Protein AF-A0A812NV44-F1 (afdb_monomer)

Solvent-accessible surface area (backbone atoms only — not comparable to full-atom values): 33704 Å² total; per-residue (Å²): 89,64,47,81,35,68,58,99,86,42,74,38,65,92,69,32,36,86,74,37,53,98,73,67,86,52,101,75,62,64,46,74,50,60,49,39,24,35,38,37,44,34,82,75,37,52,56,84,94,43,35,68,61,50,41,53,51,42,53,51,26,54,76,71,72,43,89,61,87,78,71,76,34,49,63,45,60,54,57,73,53,51,73,52,59,54,72,58,56,58,68,46,37,48,73,42,59,60,36,44,64,66,37,36,86,76,36,95,43,46,49,66,35,22,62,91,69,52,43,64,46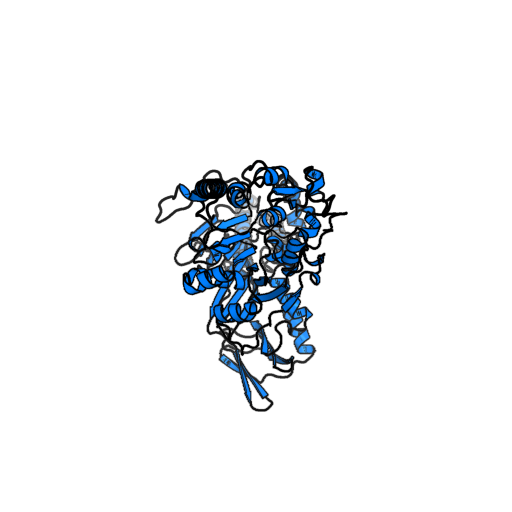,30,70,74,49,65,77,45,30,32,40,39,31,43,40,67,46,50,51,45,30,51,76,76,34,50,56,32,34,52,11,52,50,38,29,26,23,59,46,26,36,40,38,31,29,52,28,43,94,59,26,72,61,56,52,36,50,75,72,71,49,56,99,83,60,83,61,81,68,72,48,72,45,50,46,80,76,48,57,68,77,33,19,44,61,57,54,58,72,57,29,81,77,33,68,54,37,62,74,66,77,25,65,72,72,55,51,37,74,56,95,71,22,65,38,83,46,85,43,55,60,95,54,41,68,70,47,62,49,74,83,43,50,35,35,34,38,77,41,64,65,10,37,41,37,34,28,32,51,76,69,62,47,54,35,63,27,31,53,46,28,59,45,17,76,56,36,21,47,53,33,10,50,23,36,31,64,10,38,38,76,72,43,64,19,76,51,52,60,24,54,53,54,71,88,57,93,65,78,62,57,69,60,52,51,50,53,52,52,51,46,52,46,47,62,44,62,49,45,50,54,55,28,52,76,67,75,42,58,80,49,52,78,52,51,48,60,52,50,49,51,52,49,53,50,50,54,51,50,47,51,50,64,73,61,34,62,56,72,49,74,42,76,51,72,46,72,45,71,43,63,89,81,20,39,28,18,30,38,31,45,38,21,38,35,17,42,51,44,58,90,81,34,33,52,33,60,74,69,47,48,78,44,78,54,43,48,39,49,82,74,62,84,58,69,69,66,44,75,48,81,70,92,35,34,30,32,22,53,36,64,41,44,51,77,42,81,40,36,32,40,39,39,29,42,51,76,44,92,49,34,72,53,70,49,77,62,86,95,44,43,32,39,30,32,46,51,80,32,40,31,54,36,36,42,38,25,38,84,87,60,50,50,26,31,46,63,66,41,44,55,73,36,73,46,70,49,38,81,52,47,76,64,55,57,52,52,54,52,45,57,57,56,77,70,45,83,42,64,36,84,92,64,65,67,71,77,67,54,74,80,50,60,76,65,52,53,54,59,55,63,66,42,49,40,66,51,76,87,74,59,81,32,34,46,76,57,6,53,58,43,42,55,54,46,47,23,61,72,51,77,61,47,65,71,45,42,72,33,72,50,70,45,57,81,53,61,77,84,58,80,75,30,70,134

pLDDT: mean 86.19, std 12.26, range [40.81, 98.62]

Structure (mmCIF, N/CA/C/O backbone):
data_AF-A0A812NV44-F1
#
_entry.id   AF-A0A812NV44-F1
#
loop_
_atom_site.group_PDB
_atom_site.id
_atom_site.type_symbol
_atom_site.label_atom_id
_atom_site.label_alt_id
_atom_site.label_comp_id
_atom_site.label_asym_id
_atom_site.label_entity_id
_atom_site.label_seq_id
_atom_site.pdbx_PDB_ins_code
_atom_site.Cartn_x
_atom_site.Cartn_y
_atom_site.Cartn_z
_atom_site.occupancy
_atom_site.B_iso_or_equiv
_atom_site.auth_seq_id
_atom_site.auth_comp_id
_atom_site.auth_asym_id
_atom_site.auth_atom_id
_atom_site.pdbx_PDB_model_num
ATOM 1 N N . MET A 1 1 ? -16.635 12.220 -17.434 1.00 66.94 1 MET A N 1
ATOM 2 C CA . MET A 1 1 ? -16.079 10.860 -17.615 1.00 66.94 1 MET A CA 1
ATOM 3 C C . MET A 1 1 ? -17.254 9.888 -17.562 1.00 66.94 1 MET A C 1
ATOM 5 O O . MET A 1 1 ? -18.293 10.271 -17.047 1.00 66.94 1 MET A O 1
ATOM 9 N N . SER A 1 2 ? -17.156 8.684 -18.116 1.00 81.88 2 SER A N 1
ATOM 10 C CA . SER A 1 2 ? -18.214 7.674 -17.980 1.00 81.88 2 SER A CA 1
ATOM 11 C C . SER A 1 2 ? -17.594 6.342 -17.599 1.00 81.88 2 SER A C 1
ATOM 13 O O . SER A 1 2 ? -16.538 5.995 -18.130 1.00 81.88 2 SER A O 1
ATOM 15 N N . VAL A 1 3 ? -18.262 5.600 -16.727 1.00 87.19 3 VAL A N 1
ATOM 16 C CA . VAL A 1 3 ? -17.926 4.215 -16.395 1.00 87.19 3 VAL A CA 1
ATOM 17 C C . VAL A 1 3 ? -19.051 3.352 -16.938 1.00 87.19 3 VAL A C 1
ATOM 19 O O . VAL A 1 3 ? -20.220 3.658 -16.725 1.00 87.19 3 VAL A O 1
ATOM 22 N N . LEU A 1 4 ? -18.713 2.322 -17.702 1.00 91.69 4 LEU A N 1
ATOM 23 C CA . LEU A 1 4 ? -19.685 1.382 -18.244 1.00 91.69 4 LEU A CA 1
ATOM 24 C C . LEU A 1 4 ? -19.248 -0.008 -17.816 1.00 91.69 4 LEU A C 1
ATOM 26 O O . LEU A 1 4 ? -18.116 -0.402 -18.102 1.00 91.69 4 LEU A O 1
ATOM 30 N N . THR A 1 5 ? -20.149 -0.715 -17.155 1.00 93.00 5 THR A N 1
ATOM 31 C CA . THR A 1 5 ? -19.907 -2.051 -16.619 1.00 93.00 5 THR A CA 1
ATOM 32 C C . THR A 1 5 ? -20.783 -3.029 -17.382 1.00 93.00 5 THR A C 1
ATOM 34 O O . THR A 1 5 ? -21.955 -2.748 -17.644 1.00 93.00 5 THR A O 1
ATOM 37 N N . PHE A 1 6 ? -20.194 -4.148 -17.790 1.00 93.12 6 PHE A N 1
ATOM 38 C CA . PHE A 1 6 ? -20.868 -5.178 -18.568 1.00 93.12 6 PHE A CA 1
ATOM 39 C C . PHE A 1 6 ? -20.623 -6.544 -17.935 1.00 93.12 6 PHE A C 1
ATOM 41 O O . PHE A 1 6 ? -19.503 -6.821 -17.513 1.00 93.12 6 PHE A O 1
ATOM 48 N N . GLU A 1 7 ? -21.642 -7.392 -17.948 1.00 93.94 7 GLU A N 1
ATOM 49 C CA . GLU A 1 7 ? -21.589 -8.794 -17.538 1.00 93.94 7 GLU A CA 1
ATOM 50 C C . GLU A 1 7 ? -22.250 -9.636 -18.632 1.00 93.94 7 GLU A C 1
ATOM 52 O O . GLU A 1 7 ? -23.328 -9.296 -19.123 1.00 93.94 7 GLU A O 1
ATOM 57 N N . ASP A 1 8 ? -21.548 -10.667 -19.110 1.00 90.81 8 ASP A N 1
ATOM 58 C CA . ASP A 1 8 ? -21.989 -11.526 -20.220 1.00 90.81 8 ASP A CA 1
ATOM 59 C C . ASP A 1 8 ? -22.464 -10.757 -21.470 1.00 90.81 8 ASP A C 1
ATOM 61 O O . ASP A 1 8 ? -23.379 -11.155 -22.191 1.00 90.81 8 ASP A O 1
ATOM 65 N N . GLY A 1 9 ? -21.823 -9.613 -21.736 1.00 89.69 9 GLY A N 1
ATOM 66 C CA . GLY A 1 9 ? -22.142 -8.722 -22.855 1.00 89.69 9 GLY A CA 1
ATOM 67 C C . GLY A 1 9 ? -23.329 -7.781 -22.617 1.00 89.69 9 GLY A C 1
ATOM 68 O O . GLY A 1 9 ? -23.549 -6.882 -23.431 1.00 89.69 9 GLY A O 1
ATOM 69 N N . ASN A 1 10 ? -24.049 -7.921 -21.504 1.00 92.75 10 ASN A N 1
ATOM 70 C CA . ASN A 1 10 ? -25.139 -7.033 -21.112 1.00 92.75 10 ASN A CA 1
ATOM 71 C C . ASN A 1 10 ? -24.610 -5.886 -20.256 1.00 92.75 10 ASN A C 1
ATOM 73 O O . ASN A 1 10 ? -23.762 -6.080 -19.390 1.00 92.75 10 ASN A O 1
ATOM 77 N N . LYS A 1 11 ? -25.102 -4.669 -20.496 1.00 93.81 11 LYS A N 1
ATOM 78 C CA . LYS A 1 11 ? -24.743 -3.505 -19.683 1.00 93.81 11 LYS A CA 1
ATOM 79 C C . LYS A 1 11 ? -25.473 -3.582 -18.340 1.00 93.81 11 LYS A C 1
ATOM 81 O O . LYS A 1 11 ? -26.696 -3.675 -18.328 1.00 93.81 11 LYS A O 1
ATOM 86 N N . LEU A 1 12 ? -24.728 -3.472 -17.245 1.00 93.50 12 LEU A N 1
ATOM 87 C CA . LEU A 1 12 ? -25.273 -3.347 -15.895 1.00 93.50 12 LEU A CA 1
ATOM 88 C C . LEU A 1 12 ? -25.512 -1.865 -15.609 1.00 93.50 12 LEU A C 1
ATOM 90 O O . LEU A 1 12 ? -24.553 -1.108 -15.424 1.00 93.50 12 LEU A O 1
ATOM 94 N N . ASP A 1 13 ? -26.768 -1.421 -15.659 1.00 89.69 13 ASP A N 1
ATOM 95 C CA . ASP A 1 13 ? -27.108 -0.001 -15.534 1.00 89.69 13 ASP A CA 1
ATOM 96 C C . ASP A 1 13 ? -26.810 0.534 -14.129 1.00 89.69 13 ASP A C 1
ATOM 98 O O . ASP A 1 13 ? -26.302 1.646 -14.008 1.00 89.69 13 ASP A O 1
ATOM 102 N N . GLU A 1 14 ? -27.013 -0.271 -13.085 1.00 87.50 14 GLU A N 1
ATOM 103 C CA . GLU A 1 14 ? -26.709 0.079 -11.694 1.00 87.50 14 GLU A CA 1
ATOM 104 C C . GLU A 1 14 ? -25.209 0.248 -11.410 1.00 87.50 14 GLU A C 1
ATOM 106 O O . GLU A 1 14 ? -24.826 1.029 -10.540 1.00 87.50 14 GLU A O 1
ATOM 111 N N . LEU A 1 15 ? -24.349 -0.429 -12.179 1.00 86.31 15 LEU A N 1
ATOM 112 C CA . LEU A 1 15 ? -22.890 -0.298 -12.096 1.00 86.31 15 LEU A CA 1
ATOM 113 C C . LEU A 1 15 ? -22.316 0.626 -13.181 1.00 86.31 15 LEU A C 1
ATOM 115 O O . LEU A 1 15 ? -21.097 0.783 -13.284 1.00 86.31 15 LEU A O 1
ATOM 119 N N . SER A 1 16 ? -23.171 1.223 -14.015 1.00 88.00 16 SER A N 1
ATOM 120 C CA . SER A 1 16 ? -22.776 2.111 -15.105 1.00 88.00 16 SER A CA 1
ATOM 121 C C . SER A 1 16 ? -23.171 3.553 -14.810 1.00 88.00 16 SER A C 1
ATOM 123 O O . SER A 1 16 ? -24.292 3.860 -14.431 1.00 88.00 16 SER A O 1
ATOM 125 N N . ASN A 1 17 ? -22.271 4.490 -15.091 1.00 84.06 17 ASN A N 1
ATOM 126 C CA . ASN A 1 17 ? -22.524 5.914 -14.943 1.00 84.06 17 ASN A CA 1
ATOM 127 C C . ASN A 1 17 ? -22.091 6.677 -16.205 1.00 84.06 17 ASN A C 1
ATOM 129 O O . ASN A 1 17 ? -20.908 6.728 -16.547 1.00 84.06 17 ASN A O 1
ATOM 133 N N . GLN A 1 18 ? -23.051 7.296 -16.904 1.00 76.50 18 GLN A N 1
ATOM 134 C CA . GLN A 1 18 ? -22.790 8.077 -18.125 1.00 76.50 18 GLN A CA 1
ATOM 135 C C . GLN A 1 18 ? -22.208 9.474 -17.854 1.00 76.50 18 GLN A C 1
ATOM 137 O O . GLN A 1 18 ? -21.671 10.103 -18.765 1.00 76.50 18 GLN A O 1
ATOM 142 N N . GLY A 1 19 ? -22.273 9.942 -16.609 1.00 66.56 19 GLY A N 1
ATOM 143 C CA . GLY A 1 19 ? -21.832 11.260 -16.174 1.00 66.56 19 GLY A CA 1
ATOM 144 C C . GLY A 1 19 ? -21.078 11.169 -14.857 1.00 66.56 19 GLY A C 1
ATOM 145 O O . GLY A 1 19 ? -21.464 11.785 -13.871 1.00 66.56 19 GLY A O 1
ATOM 146 N N . PHE A 1 20 ? -19.987 10.406 -14.833 1.00 56.09 20 PHE A N 1
ATOM 147 C CA . PHE A 1 20 ? -19.060 10.449 -13.715 1.00 56.09 20 PHE A CA 1
ATOM 148 C C . PHE A 1 20 ? -18.235 11.735 -13.821 1.00 56.09 20 PHE A C 1
ATOM 150 O O . PHE A 1 20 ? -17.355 11.880 -14.684 1.00 56.09 20 PHE A O 1
ATOM 157 N N . SER A 1 21 ? -18.533 12.703 -12.960 1.00 53.75 21 SER A N 1
ATOM 158 C CA . SER A 1 21 ? -17.513 13.662 -12.567 1.00 53.75 21 SER A CA 1
ATOM 159 C C . SER A 1 21 ? -16.644 12.947 -11.542 1.00 53.75 21 SER A C 1
ATOM 161 O O . SER A 1 21 ? -17.148 12.525 -10.508 1.00 53.75 21 SER A O 1
ATOM 163 N N . VAL A 1 22 ? -15.337 12.826 -11.799 1.00 50.03 22 VAL A N 1
ATOM 164 C CA . VAL A 1 22 ? -14.370 12.384 -10.767 1.00 50.03 22 VAL A CA 1
ATOM 165 C C . VAL A 1 22 ? -14.430 13.319 -9.542 1.00 50.03 22 VAL A C 1
ATOM 167 O O . VAL A 1 22 ? -14.004 12.970 -8.449 1.00 50.03 22 VAL A O 1
ATOM 170 N N . VAL A 1 23 ? -15.032 14.496 -9.743 1.00 49.69 23 VAL A N 1
ATOM 171 C CA . VAL A 1 23 ? -15.266 15.572 -8.794 1.00 49.69 23 VAL A CA 1
ATOM 172 C C . VAL A 1 23 ? -16.787 15.783 -8.669 1.00 49.69 23 VAL A C 1
ATOM 174 O O . VAL A 1 23 ? -17.345 16.700 -9.277 1.00 49.69 23 VAL A O 1
ATOM 177 N N . SER A 1 24 ? -17.515 14.889 -7.996 1.00 41.69 24 SER A N 1
ATOM 178 C CA . SER A 1 24 ? -18.939 15.127 -7.704 1.00 41.69 24 SER A CA 1
ATOM 179 C C . SER A 1 24 ? -19.066 16.215 -6.637 1.00 41.69 24 SER A C 1
ATOM 181 O O . SER A 1 24 ? -18.488 16.109 -5.558 1.00 41.69 24 SER A O 1
ATOM 183 N N . PHE A 1 25 ? -19.811 17.277 -6.955 1.00 40.81 25 PHE A N 1
ATOM 184 C CA . PHE A 1 25 ? -20.070 18.438 -6.100 1.00 40.81 25 PHE A CA 1
ATOM 185 C C . PHE A 1 25 ? -20.907 18.054 -4.867 1.00 40.81 25 PHE A C 1
ATOM 187 O O . PHE A 1 25 ? -22.094 18.356 -4.794 1.00 40.81 25 PHE A O 1
ATOM 194 N N . TYR A 1 26 ? -20.305 17.394 -3.881 1.00 42.91 26 TYR A N 1
ATOM 195 C CA . TYR A 1 26 ? -20.856 17.406 -2.529 1.00 42.91 26 TYR A CA 1
ATOM 196 C C . TYR A 1 26 ? -20.649 18.797 -1.930 1.00 42.91 26 TYR A C 1
ATOM 198 O O . TYR A 1 26 ? -19.662 19.468 -2.240 1.00 42.91 26 TYR A O 1
ATOM 206 N N . ALA A 1 27 ? -21.577 19.225 -1.072 1.00 42.72 27 ALA A N 1
ATOM 207 C CA . ALA A 1 27 ? -21.713 20.595 -0.567 1.00 42.72 27 ALA A CA 1
ATOM 208 C C . ALA A 1 27 ? -20.457 21.192 0.112 1.00 42.72 27 ALA A C 1
ATOM 210 O O . ALA A 1 27 ? -20.430 22.391 0.375 1.00 42.72 27 ALA A O 1
ATOM 211 N N . ASN A 1 28 ? -19.408 20.389 0.339 1.00 50.69 28 ASN A N 1
ATOM 212 C CA . ASN A 1 28 ? -18.141 20.813 0.936 1.00 50.69 28 ASN A CA 1
ATOM 213 C C . ASN A 1 28 ? -16.922 20.779 -0.006 1.00 50.69 28 ASN A C 1
ATOM 215 O O . ASN A 1 28 ? -15.869 21.233 0.405 1.00 50.69 28 ASN A O 1
ATOM 219 N N . GLY A 1 29 ? -17.014 20.275 -1.244 1.00 54.12 29 GLY A N 1
ATOM 220 C CA . GLY A 1 29 ? -16.017 20.517 -2.307 1.00 54.12 29 GLY A CA 1
ATOM 221 C C . GLY A 1 29 ? -14.539 20.152 -2.056 1.00 54.12 29 GLY A C 1
ATOM 222 O O . GLY A 1 29 ? -13.689 20.637 -2.803 1.00 54.12 29 GLY A O 1
ATOM 223 N N . PHE A 1 30 ? -14.202 19.338 -1.050 1.00 64.50 30 PHE A N 1
ATOM 224 C CA . PHE A 1 30 ? -12.811 19.031 -0.697 1.00 64.50 30 PHE A CA 1
ATOM 225 C C . PHE A 1 30 ? -12.440 17.564 -0.949 1.00 64.50 30 PHE A C 1
ATOM 227 O O . PHE A 1 30 ? -13.168 16.655 -0.552 1.00 64.50 30 PHE A O 1
ATOM 234 N N . TYR A 1 31 ? -11.267 17.339 -1.547 1.00 73.00 31 TYR A N 1
ATOM 235 C CA . TYR A 1 31 ? -10.696 16.012 -1.796 1.00 73.00 31 TYR A CA 1
ATOM 236 C C . TYR A 1 31 ? -9.383 15.876 -1.041 1.00 73.00 31 TYR A C 1
ATOM 238 O O . TYR A 1 31 ? -8.624 16.837 -0.932 1.00 73.00 31 TYR A O 1
ATOM 246 N N . THR A 1 32 ? -9.092 14.686 -0.530 1.00 79.88 32 THR A N 1
ATOM 247 C CA . THR A 1 32 ? -7.810 14.436 0.125 1.00 79.88 32 THR A CA 1
ATOM 248 C C . THR A 1 32 ? -7.409 12.974 0.016 1.00 79.88 32 THR A C 1
ATOM 250 O O . THR A 1 32 ? -8.241 12.074 0.128 1.00 79.88 32 THR A O 1
ATOM 253 N N . GLU A 1 33 ? -6.119 12.759 -0.193 1.00 85.81 33 GLU A N 1
ATOM 254 C CA . GLU A 1 33 ? -5.405 11.489 -0.052 1.00 85.81 33 GLU A CA 1
ATOM 255 C C . GLU A 1 33 ? -4.520 11.488 1.204 1.00 85.81 33 GLU A C 1
ATOM 257 O O . GLU A 1 33 ? -3.748 10.556 1.422 1.00 85.81 33 GLU A O 1
ATOM 262 N N . ALA A 1 34 ? -4.559 12.566 1.993 1.00 84.25 34 ALA A N 1
ATOM 263 C CA . ALA A 1 34 ? -3.725 12.739 3.173 1.00 84.25 34 ALA A CA 1
ATOM 264 C C . ALA A 1 34 ? -4.399 12.260 4.461 1.00 84.25 34 ALA A C 1
ATOM 266 O O . ALA A 1 34 ? -3.694 11.860 5.380 1.00 84.25 34 ALA A O 1
ATOM 267 N N . TYR A 1 35 ? -5.733 12.281 4.519 1.00 85.25 35 TYR A N 1
ATOM 268 C CA . TYR A 1 35 ? -6.505 11.644 5.588 1.00 85.25 35 TYR A CA 1
ATOM 269 C C . TYR A 1 35 ? -6.788 10.178 5.241 1.00 85.25 35 TYR A C 1
ATOM 271 O O . TYR A 1 35 ? -7.038 9.883 4.068 1.00 85.25 35 TYR A O 1
ATOM 279 N N . PRO A 1 36 ? -6.771 9.254 6.217 1.00 89.50 36 PRO A N 1
ATOM 280 C CA . PRO A 1 36 ? -6.949 7.848 5.917 1.00 89.50 36 PRO A CA 1
ATOM 281 C C . PRO A 1 36 ? -8.420 7.594 5.578 1.00 89.50 36 PRO A C 1
ATOM 283 O O . PRO A 1 36 ? -9.315 8.222 6.143 1.00 89.50 36 PRO A O 1
ATOM 286 N N . SER A 1 37 ? -8.682 6.699 4.630 1.00 91.69 37 SER A N 1
ATOM 287 C CA . SER A 1 37 ? -9.988 6.059 4.535 1.00 91.69 37 SER A CA 1
ATOM 288 C C . SER A 1 37 ? -10.071 4.980 5.606 1.00 91.69 37 SER A C 1
ATOM 290 O O . SER A 1 37 ? -9.253 4.059 5.621 1.00 91.69 37 SER A O 1
ATOM 292 N N . THR A 1 38 ? -11.040 5.114 6.502 1.00 94.56 38 THR A N 1
ATOM 293 C CA . THR A 1 38 ? -11.170 4.281 7.689 1.00 94.56 38 THR A CA 1
ATOM 294 C C . THR A 1 38 ? -12.434 3.450 7.641 1.00 94.56 38 THR A C 1
ATOM 296 O O . THR A 1 38 ? -13.516 3.981 7.397 1.00 94.56 38 THR A O 1
ATOM 299 N N . ILE A 1 39 ? -12.311 2.160 7.939 1.00 96.88 39 ILE A N 1
ATOM 300 C CA . ILE A 1 39 ? -13.460 1.271 8.108 1.00 96.88 39 ILE A CA 1
ATOM 301 C C . ILE A 1 39 ? -13.387 0.639 9.494 1.00 96.88 39 ILE A C 1
ATOM 303 O O . ILE A 1 39 ? -12.384 0.022 9.852 1.00 96.88 39 ILE A O 1
ATOM 307 N N . VAL A 1 40 ? -14.458 0.791 10.268 1.00 97.81 40 VAL A N 1
ATOM 308 C CA . VAL A 1 40 ? -14.662 0.046 11.511 1.00 97.81 40 VAL A CA 1
ATOM 309 C C . VAL A 1 40 ? -15.529 -1.156 11.175 1.00 97.81 40 VAL A C 1
ATOM 311 O O . VAL A 1 40 ? -16.696 -1.004 10.813 1.00 97.81 40 VAL A O 1
ATOM 314 N N . PHE A 1 41 ? -14.960 -2.351 11.268 1.00 98.12 41 PHE A N 1
ATOM 315 C CA . PHE A 1 41 ? -15.746 -3.572 11.186 1.00 98.12 41 PHE A CA 1
ATOM 316 C C . PHE A 1 41 ? -16.178 -3.956 12.598 1.00 98.12 41 PHE A C 1
ATOM 318 O O . PHE A 1 41 ? -15.348 -3.993 13.501 1.00 98.12 41 PHE A O 1
ATOM 325 N N . HIS A 1 42 ? -17.472 -4.193 12.799 1.00 97.75 42 HIS A N 1
ATOM 326 C CA . HIS A 1 42 ? -17.996 -4.513 14.125 1.00 97.75 42 HIS A CA 1
ATOM 327 C C . HIS A 1 42 ? -19.183 -5.466 14.037 1.00 97.75 42 HIS A C 1
ATOM 329 O O . HIS A 1 42 ? -20.079 -5.260 13.217 1.00 97.75 42 HIS A O 1
ATOM 335 N N . ARG A 1 43 ? -19.248 -6.496 14.888 1.00 96.50 43 ARG A N 1
ATOM 336 C CA . ARG A 1 43 ? -20.352 -7.484 14.863 1.00 96.50 43 ARG A CA 1
ATOM 337 C C . ARG A 1 43 ? -21.752 -6.890 15.018 1.00 96.50 43 ARG A C 1
ATOM 339 O O . ARG A 1 43 ? -22.708 -7.463 14.509 1.00 96.50 43 ARG A O 1
ATOM 346 N N . ASN A 1 44 ? -21.863 -5.769 15.729 1.00 95.75 44 ASN A N 1
ATOM 347 C CA . ASN A 1 44 ? -23.136 -5.111 16.016 1.00 95.75 44 ASN A CA 1
ATOM 348 C C . ASN A 1 44 ? -23.473 -4.009 15.001 1.00 95.75 44 ASN A C 1
ATOM 350 O O . ASN A 1 44 ? -24.500 -3.346 15.140 1.00 95.75 44 ASN A O 1
ATOM 354 N N . ALA A 1 45 ? -22.607 -3.761 14.013 1.00 95.81 45 ALA A N 1
ATOM 355 C CA . ALA A 1 45 ? -22.871 -2.745 13.006 1.00 95.81 45 ALA A CA 1
ATOM 356 C C . ALA A 1 45 ? -24.068 -3.165 12.134 1.00 95.81 45 ALA A C 1
ATOM 358 O O . ALA A 1 45 ? -24.081 -4.283 11.616 1.00 95.81 45 ALA A O 1
ATOM 359 N N . PRO A 1 46 ? -25.072 -2.296 11.932 1.00 95.31 46 PRO A N 1
ATOM 360 C CA . PRO A 1 46 ? -26.167 -2.603 11.025 1.00 95.31 46 PRO A CA 1
ATOM 361 C C . PRO A 1 46 ? -25.702 -2.549 9.556 1.00 95.31 46 PRO A C 1
ATOM 363 O O . PRO A 1 46 ? -24.814 -1.754 9.219 1.00 95.31 46 PRO A O 1
ATOM 366 N N . PRO A 1 47 ? -26.335 -3.326 8.655 1.00 93.81 47 PRO A N 1
ATOM 367 C CA . PRO A 1 47 ? -26.168 -3.169 7.211 1.00 93.81 47 PRO A CA 1
ATOM 368 C C . PRO A 1 47 ? -26.418 -1.725 6.755 1.00 93.81 47 PRO A C 1
ATOM 370 O O . PRO A 1 47 ? -27.241 -1.012 7.338 1.00 93.81 47 PRO A O 1
ATOM 373 N N . ARG A 1 48 ? -25.710 -1.289 5.702 1.00 90.38 48 ARG A N 1
ATOM 374 C CA . ARG A 1 48 ? -25.737 0.101 5.195 1.00 90.38 48 ARG A CA 1
ATOM 375 C C . ARG A 1 48 ? -27.152 0.632 4.950 1.00 90.38 48 ARG A C 1
ATOM 377 O O . ARG A 1 48 ? -27.450 1.761 5.323 1.00 90.38 48 ARG A O 1
ATOM 384 N N . ASP A 1 49 ? -28.014 -0.186 4.363 1.00 90.50 49 ASP A N 1
ATOM 385 C CA . ASP A 1 49 ? -29.402 0.123 4.011 1.00 90.50 49 ASP A CA 1
ATOM 386 C C . ASP A 1 49 ? -30.355 0.192 5.217 1.00 90.50 49 ASP A C 1
ATOM 388 O O . ASP A 1 49 ? -31.435 0.773 5.119 1.00 90.50 49 ASP A O 1
ATOM 392 N N . LEU A 1 50 ? -29.953 -0.348 6.371 1.00 93.00 50 LEU A N 1
ATOM 393 C CA . LEU A 1 50 ? -30.762 -0.387 7.592 1.00 93.00 50 LEU A CA 1
ATOM 394 C C . LEU A 1 50 ? -30.305 0.608 8.668 1.00 93.00 50 LEU A C 1
ATOM 396 O O . LEU A 1 50 ? -30.969 0.722 9.699 1.00 93.00 50 LEU A O 1
ATOM 400 N N . ARG A 1 51 ? -29.219 1.362 8.443 1.00 91.81 51 ARG A N 1
ATOM 401 C CA . ARG A 1 51 ? -28.623 2.277 9.438 1.00 91.81 51 ARG A CA 1
ATOM 402 C C . ARG A 1 51 ? -29.617 3.266 10.034 1.00 91.81 51 ARG A C 1
ATOM 404 O O . ARG A 1 51 ? -29.697 3.378 11.252 1.00 91.81 51 ARG A O 1
ATOM 411 N N . SER A 1 52 ? -30.389 3.970 9.206 1.00 89.38 52 SER A N 1
ATOM 412 C CA . SER A 1 52 ? -31.331 4.988 9.694 1.00 89.38 52 SER A CA 1
ATOM 413 C C . SER A 1 52 ? -32.426 4.386 10.579 1.00 89.38 52 SER A C 1
ATOM 415 O O . SER A 1 52 ? -32.761 4.959 11.613 1.00 89.38 52 SER A O 1
ATOM 417 N N . ASN A 1 53 ? -32.946 3.213 10.202 1.00 92.50 53 ASN A N 1
ATOM 418 C CA . ASN A 1 53 ? -33.957 2.501 10.986 1.00 92.50 53 ASN A CA 1
ATOM 419 C C . ASN A 1 53 ? -33.370 1.981 12.300 1.00 92.50 53 ASN A C 1
ATOM 421 O O . ASN A 1 53 ? -33.988 2.135 13.348 1.00 92.50 53 ASN A O 1
ATOM 425 N N . TRP A 1 54 ? -32.160 1.422 12.246 1.00 94.19 54 TRP A N 1
ATOM 426 C CA . TRP A 1 54 ? -31.457 0.925 13.421 1.00 94.19 54 TRP A CA 1
ATOM 427 C C . TRP A 1 54 ? -31.191 2.041 14.439 1.00 94.19 54 TRP A C 1
ATOM 429 O O . TRP A 1 54 ? -31.448 1.855 15.623 1.00 94.19 54 TRP A O 1
ATOM 439 N N . VAL A 1 55 ? -30.752 3.226 13.995 1.00 91.81 55 VAL A N 1
ATOM 440 C CA . VAL A 1 55 ? -30.521 4.375 14.892 1.00 91.81 55 VAL A CA 1
ATOM 441 C C . VAL A 1 55 ? -31.816 4.823 15.574 1.00 91.81 55 VAL A C 1
ATOM 443 O O . VAL A 1 55 ? -31.808 5.097 16.773 1.00 91.81 55 VAL A O 1
ATOM 446 N N . LEU A 1 56 ? -32.937 4.852 14.844 1.00 91.88 56 LEU A N 1
ATOM 447 C CA . LEU A 1 56 ? -34.245 5.183 15.414 1.00 91.88 56 LEU A CA 1
ATOM 448 C C . LEU A 1 56 ? -34.704 4.140 16.448 1.00 91.88 56 LEU A C 1
ATOM 450 O O . LEU A 1 56 ? -35.244 4.499 17.496 1.00 91.88 56 LEU A O 1
ATOM 454 N N . GLU A 1 57 ? -34.469 2.858 16.167 1.00 93.81 57 GLU A N 1
ATOM 455 C CA . GLU A 1 57 ? -34.755 1.764 17.096 1.00 93.81 57 GLU A CA 1
ATOM 456 C C . GLU A 1 57 ? -33.928 1.900 18.380 1.00 93.81 57 GLU A C 1
ATOM 458 O O . GLU A 1 57 ? -34.494 1.843 19.470 1.00 93.81 57 GLU A O 1
ATOM 463 N N . GLN A 1 58 ? -32.620 2.166 18.274 1.00 92.62 58 GLN A N 1
ATOM 464 C CA . GLN A 1 58 ? -31.770 2.367 19.452 1.00 92.62 58 GLN A CA 1
ATOM 465 C C . GLN A 1 58 ? -32.212 3.573 20.283 1.00 92.62 58 GLN A C 1
ATOM 467 O O . GLN A 1 58 ? -32.308 3.458 21.501 1.00 92.62 58 GLN A O 1
ATOM 472 N N . ALA A 1 59 ? -32.548 4.699 19.647 1.00 89.62 59 ALA A N 1
ATOM 473 C CA . ALA A 1 59 ? -33.068 5.869 20.356 1.00 89.62 59 ALA A CA 1
ATOM 474 C C . ALA A 1 59 ? -34.366 5.546 21.119 1.00 89.62 59 ALA A C 1
ATOM 476 O O . ALA A 1 59 ? -34.529 5.948 22.269 1.00 89.62 59 ALA A O 1
ATOM 477 N N . THR A 1 60 ? -35.259 4.755 20.514 1.00 92.44 60 THR A N 1
ATOM 478 C CA . THR A 1 60 ? -36.501 4.306 21.165 1.00 92.44 60 THR A CA 1
ATOM 479 C C . THR A 1 60 ? -36.202 3.423 22.381 1.00 92.44 60 THR A C 1
ATOM 481 O O . THR A 1 60 ? -36.801 3.600 23.439 1.00 92.44 60 THR A O 1
ATOM 484 N N . LEU A 1 61 ? -35.251 2.489 22.263 1.00 92.62 61 LEU A N 1
ATOM 485 C CA . LEU A 1 61 ? -34.833 1.639 23.382 1.00 92.62 61 LEU A CA 1
ATOM 486 C C . LEU A 1 61 ? -34.214 2.458 24.527 1.00 92.62 61 LEU A C 1
ATOM 488 O O . LEU A 1 61 ? -34.542 2.198 25.686 1.00 92.62 61 LEU A O 1
ATOM 492 N N . GLU A 1 62 ? -33.379 3.457 24.217 1.00 89.06 62 GLU A N 1
ATOM 493 C CA . GLU A 1 62 ? -32.806 4.386 25.206 1.00 89.06 62 GLU A CA 1
ATOM 494 C C . GLU A 1 62 ? -33.907 5.156 25.956 1.00 89.06 62 GLU A C 1
ATOM 496 O O . GLU A 1 62 ? -33.889 5.206 27.188 1.00 89.06 62 GLU A O 1
ATOM 501 N N . GLU A 1 63 ? -34.895 5.709 25.241 1.00 89.50 63 GLU A N 1
ATOM 502 C CA . GLU A 1 63 ? -36.035 6.429 25.833 1.00 89.50 63 GLU A CA 1
ATOM 503 C C . GLU A 1 63 ? -36.900 5.533 26.734 1.00 89.50 63 GLU A C 1
ATOM 505 O O . GLU A 1 63 ? -37.395 5.973 27.774 1.00 89.50 63 GLU A O 1
ATOM 510 N N . GLU A 1 64 ? -37.053 4.260 26.367 1.00 93.44 64 GLU A N 1
ATOM 511 C CA . GLU A 1 64 ? -37.787 3.258 27.143 1.00 93.44 64 GLU A CA 1
ATOM 512 C C . GLU A 1 64 ? -36.976 2.670 28.316 1.00 93.44 64 GLU A C 1
ATOM 514 O O . GLU A 1 64 ? -37.503 1.853 29.077 1.00 93.44 64 GLU A O 1
ATOM 519 N N . GLY A 1 65 ? -35.703 3.055 28.480 1.00 90.88 65 GLY A N 1
ATOM 520 C CA . GLY A 1 65 ? -34.801 2.506 29.499 1.00 90.88 65 GLY A CA 1
ATOM 521 C C . GLY A 1 65 ? -34.450 1.030 29.277 1.00 90.88 65 GLY A C 1
ATOM 522 O O . GLY A 1 65 ? -34.117 0.318 30.230 1.00 90.88 65 GLY A O 1
ATOM 523 N N . LYS A 1 66 ? -34.568 0.548 28.037 1.00 93.44 66 LYS A N 1
ATOM 524 C CA . LYS A 1 66 ? -34.217 -0.815 27.632 1.00 93.44 66 LYS A CA 1
ATOM 525 C C . LYS A 1 66 ? -32.738 -0.894 27.238 1.00 93.44 66 LYS A C 1
ATOM 527 O O . LYS A 1 66 ? -32.160 0.103 26.812 1.00 93.44 66 LYS A O 1
ATOM 532 N N . PRO A 1 67 ? -32.111 -2.076 27.367 1.00 89.94 67 PRO A N 1
ATOM 533 C CA . PRO A 1 67 ? -30.738 -2.266 26.919 1.00 89.94 67 PRO A CA 1
ATOM 534 C C . PRO A 1 67 ? -30.630 -2.043 25.407 1.00 89.94 67 PRO A C 1
ATOM 536 O O . PRO A 1 67 ? -31.416 -2.599 24.637 1.00 89.94 67 PRO A O 1
ATOM 539 N N . THR A 1 68 ? -29.649 -1.240 25.006 1.00 90.56 68 THR A N 1
ATOM 540 C CA . THR A 1 68 ? -29.311 -0.971 23.608 1.00 90.56 68 THR A CA 1
ATOM 541 C C . THR A 1 68 ? -28.166 -1.849 23.136 1.00 90.56 68 THR A C 1
ATOM 543 O O . THR A 1 68 ? -27.443 -2.463 23.925 1.00 90.56 68 THR A O 1
ATOM 546 N N . VAL A 1 69 ? -28.024 -1.941 21.819 1.00 89.69 69 VAL A N 1
ATOM 547 C CA . VAL A 1 69 ? -26.910 -2.634 21.188 1.00 89.69 69 VAL A CA 1
ATOM 548 C C . VAL A 1 69 ? -25.671 -1.747 21.281 1.00 89.69 69 VAL A C 1
ATOM 550 O O . VAL A 1 69 ? -25.657 -0.624 20.781 1.00 89.69 69 VAL A O 1
ATOM 553 N N . GLU A 1 70 ? -24.621 -2.264 21.912 1.00 87.12 70 GLU A N 1
ATOM 554 C CA . GLU A 1 70 ? -23.390 -1.511 22.130 1.00 87.12 70 GLU A CA 1
ATOM 555 C C . GLU A 1 70 ? -22.577 -1.371 20.831 1.00 87.12 70 GLU A C 1
ATOM 557 O O . GLU A 1 70 ? -22.249 -2.361 20.161 1.00 87.12 70 GLU A O 1
ATOM 562 N N . LEU A 1 71 ? -22.245 -0.122 20.496 1.00 92.25 71 LEU A N 1
ATOM 563 C CA . LEU A 1 71 ? -21.258 0.269 19.493 1.00 92.25 71 LEU A CA 1
ATOM 564 C C . LEU A 1 71 ? -20.241 1.224 20.133 1.00 92.25 71 LEU A C 1
ATOM 566 O O . LEU A 1 71 ? -20.628 2.036 20.981 1.00 92.25 71 LEU A O 1
ATOM 570 N N . PRO A 1 72 ? -18.963 1.187 19.711 1.00 93.75 72 PRO A N 1
ATOM 571 C CA . PRO A 1 72 ? -17.980 2.160 20.166 1.00 93.75 72 PRO A CA 1
ATOM 572 C C . PRO A 1 72 ? -18.418 3.588 19.812 1.00 93.75 72 PRO A C 1
ATOM 574 O O . PRO A 1 72 ? -19.005 3.838 18.759 1.00 93.75 72 PRO A O 1
ATOM 577 N N . ASP A 1 73 ? -18.110 4.554 20.676 1.00 93.12 73 ASP A N 1
ATOM 578 C CA . ASP A 1 73 ? -18.389 5.963 20.394 1.00 93.12 73 ASP A CA 1
ATOM 579 C C . ASP A 1 73 ? -17.351 6.536 19.413 1.00 93.12 73 ASP A C 1
ATOM 581 O O . ASP A 1 73 ? -16.275 7.000 19.790 1.00 93.12 73 ASP A O 1
ATOM 585 N N . LEU A 1 74 ? -17.682 6.499 18.121 1.00 93.00 74 LEU A N 1
ATOM 586 C CA . LEU A 1 74 ? -16.779 6.861 17.020 1.00 93.00 74 LEU A CA 1
ATOM 587 C C . LEU A 1 74 ? -16.684 8.371 16.751 1.00 93.00 74 LEU A C 1
ATOM 589 O O . LEU A 1 74 ? -15.972 8.787 15.834 1.00 93.00 74 LEU A O 1
ATOM 593 N N . ARG A 1 75 ? -17.389 9.215 17.521 1.00 89.69 75 ARG A N 1
ATOM 594 C CA . ARG A 1 75 ? -17.507 10.659 17.238 1.00 89.69 75 ARG A CA 1
ATOM 595 C C . ARG A 1 75 ? -16.154 11.361 17.163 1.00 89.69 75 ARG A C 1
ATOM 597 O O . ARG A 1 75 ? -15.925 12.148 16.244 1.00 89.69 75 ARG A O 1
ATOM 604 N N . ILE A 1 76 ? -15.255 11.074 18.106 1.00 89.06 76 ILE A N 1
ATOM 605 C CA . ILE A 1 76 ? -13.930 11.709 18.151 1.00 89.06 76 ILE A CA 1
ATOM 606 C C . ILE A 1 76 ? -13.035 11.162 17.040 1.00 89.06 76 ILE A C 1
ATOM 608 O O . ILE A 1 76 ? -12.447 11.951 16.305 1.00 89.06 76 ILE A O 1
ATOM 612 N N . LEU A 1 77 ? -13.007 9.839 16.844 1.00 91.44 77 LEU A N 1
ATOM 613 C CA . LEU A 1 77 ? -12.253 9.205 15.759 1.00 91.44 77 LEU A CA 1
ATOM 614 C C . LEU A 1 77 ? -12.605 9.807 14.391 1.00 91.44 77 LEU A C 1
ATOM 616 O O . LEU A 1 77 ? -11.719 10.207 13.634 1.00 91.44 77 LEU A O 1
ATOM 620 N N . PHE A 1 78 ? -13.897 9.888 14.070 1.00 87.81 78 PHE A N 1
ATOM 621 C CA . PHE A 1 78 ? -14.344 10.416 12.783 1.00 87.81 78 PHE A CA 1
ATOM 622 C C . PHE A 1 78 ? -14.090 11.912 12.656 1.00 87.81 78 PHE A C 1
ATOM 624 O O . PHE A 1 78 ? -13.662 12.356 11.592 1.00 87.81 78 PHE A O 1
ATOM 631 N N . ASN A 1 79 ? -14.238 12.688 13.733 1.00 82.94 79 ASN A N 1
ATOM 632 C CA . ASN A 1 79 ? -13.822 14.088 13.724 1.00 82.94 79 ASN A CA 1
ATOM 633 C C . ASN A 1 79 ? -12.333 14.235 13.371 1.00 82.94 79 ASN A C 1
ATOM 635 O O . ASN A 1 79 ? -11.984 15.059 12.525 1.00 82.94 79 ASN A O 1
ATOM 639 N N . GLU A 1 80 ? -11.459 13.400 13.938 1.00 83.19 80 GLU A N 1
ATOM 640 C CA . GLU A 1 80 ? -10.026 13.446 13.636 1.00 83.19 80 GLU A CA 1
ATOM 641 C C . GLU A 1 80 ? -9.700 13.128 12.168 1.00 83.19 80 GLU A C 1
ATOM 643 O O . GLU A 1 80 ? -8.670 13.564 11.646 1.00 83.19 80 GLU A O 1
ATOM 648 N N . GLN A 1 81 ? -10.573 12.410 11.468 1.00 80.00 81 GLN A N 1
ATOM 649 C CA . GLN A 1 81 ? -10.377 12.019 10.069 1.00 80.00 81 GLN A CA 1
ATOM 650 C C . GLN A 1 81 ? -10.972 13.008 9.065 1.00 80.00 81 GLN A C 1
ATOM 652 O O . GLN A 1 81 ? -10.746 12.885 7.861 1.00 80.00 81 GLN A O 1
ATOM 657 N N . THR A 1 82 ? -11.722 13.993 9.547 1.00 72.94 82 THR A N 1
ATOM 658 C CA . THR A 1 82 ? -12.436 14.932 8.688 1.00 72.94 82 THR A CA 1
ATOM 659 C C . THR A 1 82 ? -11.634 16.178 8.361 1.00 72.94 82 THR A C 1
ATOM 661 O O . THR A 1 82 ? -10.701 16.583 9.062 1.00 72.94 82 THR A O 1
ATOM 664 N N . LEU A 1 83 ? -12.011 16.798 7.244 1.00 67.88 83 LEU A N 1
ATOM 665 C CA . LEU A 1 83 ? -11.423 18.053 6.816 1.00 67.88 83 LEU A CA 1
ATOM 666 C C . LEU A 1 83 ? -11.918 19.226 7.670 1.00 67.88 83 LEU A C 1
ATOM 668 O O . LEU A 1 83 ? -13.031 19.158 8.186 1.00 67.88 83 LEU A O 1
ATOM 672 N N . PRO A 1 84 ? -11.139 20.322 7.778 1.00 54.34 84 PRO A N 1
ATOM 673 C CA . PRO A 1 84 ? -11.462 21.477 8.620 1.00 54.34 84 PRO A CA 1
ATOM 674 C C . PRO A 1 84 ? -12.710 22.268 8.165 1.00 54.34 84 PRO A C 1
ATOM 676 O O . PRO A 1 84 ? -12.602 23.382 7.659 1.00 54.34 84 PRO A O 1
ATOM 679 N N . ASN A 1 85 ? -13.907 21.714 8.353 1.00 60.91 85 ASN A N 1
ATOM 680 C CA . ASN A 1 85 ? -15.192 22.418 8.335 1.00 60.91 85 ASN A CA 1
ATOM 681 C C . ASN A 1 85 ? -16.188 21.692 9.263 1.00 60.91 85 ASN A C 1
ATOM 683 O O . ASN A 1 85 ? -17.158 21.071 8.831 1.00 60.91 85 ASN A O 1
ATOM 687 N N . ASN A 1 86 ? -15.915 21.745 10.569 1.00 55.16 86 ASN A N 1
ATOM 688 C CA . ASN A 1 86 ? -16.554 20.874 11.566 1.00 55.16 86 ASN A CA 1
ATOM 689 C C . ASN A 1 86 ? -17.993 21.286 11.939 1.00 55.16 86 ASN A C 1
ATOM 691 O O . ASN A 1 86 ? -18.633 20.589 12.727 1.00 55.16 86 ASN A O 1
ATOM 695 N N . GLN A 1 87 ? -18.527 22.389 11.388 1.00 59.94 87 GLN A N 1
ATOM 696 C CA . GLN A 1 87 ? -19.892 22.842 11.698 1.00 59.94 87 GLN A CA 1
ATOM 697 C C . GLN A 1 87 ? -20.945 21.775 11.369 1.00 59.94 87 GLN A C 1
ATOM 699 O O . GLN A 1 87 ? -21.908 21.616 12.118 1.00 59.94 87 GLN A O 1
ATOM 704 N N . GLN A 1 88 ? -20.747 21.011 10.290 1.00 63.41 88 GLN A N 1
ATOM 705 C CA . GLN A 1 88 ? -21.677 19.946 9.916 1.00 63.41 88 GLN A CA 1
ATOM 706 C C . GLN A 1 88 ? -21.597 18.764 10.889 1.00 63.41 88 GLN A C 1
ATOM 708 O O . GLN A 1 88 ? -22.621 18.340 11.416 1.00 63.41 88 GLN A O 1
ATOM 713 N N . LEU A 1 89 ? -20.398 18.294 11.237 1.00 69.75 89 LEU A N 1
ATOM 714 C CA . LEU A 1 89 ? -20.223 17.130 12.117 1.00 69.75 89 LEU A CA 1
ATOM 715 C C . LEU A 1 89 ? -20.804 17.338 13.509 1.00 69.75 89 LEU A C 1
ATOM 717 O O . LEU A 1 89 ? -21.532 16.484 14.005 1.00 69.75 89 LEU A O 1
ATOM 721 N N . GLN A 1 90 ? -20.564 18.505 14.112 1.00 71.19 90 GLN A N 1
ATOM 722 C CA . GLN A 1 90 ? -21.177 18.837 15.397 1.00 71.19 90 GLN A CA 1
ATOM 723 C C . GLN A 1 90 ? -22.700 18.757 15.342 1.00 71.19 90 GLN A C 1
ATOM 725 O O . GLN A 1 90 ? -23.306 18.357 16.326 1.00 71.19 90 GLN A O 1
ATOM 730 N N . SER A 1 91 ? -23.323 19.148 14.224 1.00 72.12 91 SER A N 1
ATOM 731 C CA . SER A 1 91 ? -24.778 19.071 14.062 1.00 72.12 91 SER A CA 1
ATOM 732 C C . SER A 1 91 ? -25.290 17.636 13.912 1.00 72.12 91 SER A C 1
ATOM 734 O O . SER A 1 91 ? -26.362 17.337 14.429 1.00 72.12 91 SER A O 1
ATOM 736 N N . HIS A 1 92 ? -24.504 16.742 13.305 1.00 72.75 92 HIS A N 1
ATOM 737 C CA . HIS A 1 92 ? -24.862 15.332 13.124 1.00 72.75 92 HIS A CA 1
ATOM 738 C C . HIS A 1 92 ? -24.593 14.465 14.371 1.00 72.75 92 HIS A C 1
ATOM 740 O O . HIS A 1 92 ? -25.216 13.423 14.540 1.00 72.75 92 HIS A O 1
ATOM 746 N N . PHE A 1 93 ? -23.709 14.897 15.276 1.00 74.31 93 PHE A N 1
ATOM 747 C CA . PHE A 1 93 ? -23.270 14.119 16.445 1.00 74.31 93 PHE A CA 1
ATOM 748 C C . PHE A 1 93 ? -23.899 14.541 17.794 1.00 74.31 93 PHE A C 1
ATOM 750 O O . PHE A 1 93 ? -23.427 14.103 18.848 1.00 74.31 93 PHE A O 1
ATOM 757 N N . ARG A 1 94 ? -24.917 15.420 17.793 1.00 66.00 94 ARG A N 1
ATOM 758 C CA . ARG A 1 94 ? -25.358 16.173 18.993 1.00 66.00 94 ARG A CA 1
ATOM 759 C C . ARG A 1 94 ? -25.858 15.334 20.170 1.00 66.00 94 ARG A C 1
ATOM 761 O O . ARG A 1 94 ? -25.628 15.754 21.304 1.00 66.00 94 ARG A O 1
ATOM 768 N N . ASP A 1 95 ? -26.508 14.199 19.919 1.00 71.25 95 ASP A N 1
ATOM 769 C CA . ASP A 1 95 ? -27.369 13.579 20.938 1.00 71.25 95 ASP A CA 1
ATOM 770 C C . ASP A 1 95 ? -26.900 12.195 21.419 1.00 71.25 95 ASP A C 1
ATOM 772 O O . ASP A 1 95 ? -26.766 12.010 22.625 1.00 71.25 95 ASP A O 1
ATOM 776 N N . SER A 1 96 ? -26.577 11.257 20.521 1.00 79.88 96 SER A N 1
ATOM 777 C CA . SER A 1 96 ? -26.143 9.889 20.875 1.00 79.88 96 SER A CA 1
ATOM 778 C C . SER A 1 96 ? -24.906 9.459 20.076 1.00 79.88 96 SER A C 1
ATOM 780 O O . SER A 1 96 ? -24.661 9.966 18.976 1.00 79.88 96 SER A O 1
ATOM 782 N N . SER A 1 97 ? -24.125 8.514 20.611 1.00 82.75 97 SER A N 1
ATOM 783 C CA . SER A 1 97 ? -23.045 7.839 19.872 1.00 82.75 97 SER A CA 1
ATOM 784 C C . SER A 1 97 ? -23.588 7.121 18.633 1.00 82.75 97 SER A C 1
ATOM 786 O O . SER A 1 97 ? -22.942 7.136 17.587 1.00 82.75 97 SER A O 1
ATOM 788 N N . ASN A 1 98 ? -24.817 6.599 18.695 1.00 85.38 98 ASN A N 1
ATOM 789 C CA . ASN A 1 98 ? -25.478 5.898 17.592 1.00 85.38 98 ASN A CA 1
ATOM 790 C C . ASN A 1 98 ? -25.758 6.809 16.386 1.00 85.38 98 ASN A C 1
ATOM 792 O O . ASN A 1 98 ? -25.711 6.359 15.239 1.00 85.38 98 ASN A O 1
ATOM 796 N N . ASN A 1 99 ? -25.931 8.118 16.609 1.00 83.19 99 ASN A N 1
ATOM 797 C CA . ASN A 1 99 ? -26.121 9.086 15.523 1.00 83.19 99 ASN A CA 1
ATOM 798 C C . ASN A 1 99 ? -24.892 9.196 14.609 1.00 83.19 99 ASN A C 1
ATOM 800 O O . ASN A 1 99 ? -25.018 9.676 13.480 1.00 83.19 99 ASN A O 1
ATOM 804 N N . THR A 1 100 ? -23.720 8.702 15.032 1.00 84.06 100 THR A N 1
ATOM 805 C CA . THR A 1 100 ? -22.544 8.612 14.152 1.00 84.06 100 THR A CA 1
ATOM 806 C C . THR A 1 100 ? -22.828 7.851 12.867 1.00 84.06 100 THR A C 1
ATOM 808 O O . THR A 1 100 ? -22.330 8.253 11.819 1.00 84.06 100 THR A O 1
ATOM 811 N N . LEU A 1 101 ? -23.685 6.827 12.912 1.00 88.44 101 LEU A N 1
ATOM 812 C CA . LEU A 1 101 ? -24.045 6.048 11.731 1.00 88.44 101 LEU A CA 1
ATOM 813 C C . LEU A 1 101 ? -24.851 6.859 10.714 1.00 88.44 101 LEU A C 1
ATOM 815 O O . LEU A 1 101 ? -24.658 6.677 9.518 1.00 88.44 101 LEU A O 1
ATOM 819 N N . THR A 1 102 ? -25.702 7.786 11.167 1.00 82.94 102 THR A N 1
ATOM 820 C CA . THR A 1 102 ? -26.406 8.716 10.261 1.00 82.94 102 THR A CA 1
ATOM 821 C C . THR A 1 102 ? -25.474 9.772 9.674 1.00 82.94 102 THR A C 1
ATOM 823 O O . THR A 1 102 ? -25.706 10.270 8.578 1.00 82.94 102 THR A O 1
ATOM 826 N N . ALA A 1 103 ? -24.388 10.103 10.377 1.00 80.56 103 ALA A N 1
ATOM 827 C CA . ALA A 1 103 ? -23.392 11.044 9.883 1.00 80.56 103 ALA A CA 1
ATOM 828 C C . ALA A 1 103 ? -22.496 10.444 8.786 1.00 80.56 103 ALA A C 1
ATOM 830 O O . ALA A 1 103 ? -21.860 11.206 8.058 1.00 80.56 103 ALA A O 1
ATOM 831 N N . LEU A 1 104 ? -22.439 9.109 8.652 1.00 84.50 104 LEU A N 1
ATOM 832 C CA . LEU A 1 104 ? -21.606 8.428 7.652 1.00 84.50 104 LEU A CA 1
ATOM 833 C C . LEU A 1 104 ? -21.944 8.848 6.217 1.00 84.50 104 LEU A C 1
ATOM 835 O O . LEU A 1 104 ? -21.039 8.947 5.395 1.00 84.50 104 LEU A O 1
ATOM 839 N N . ASP A 1 105 ? -23.197 9.212 5.936 1.00 77.94 105 ASP A N 1
ATOM 840 C CA . ASP A 1 105 ? -23.614 9.731 4.624 1.00 77.94 105 ASP A CA 1
ATOM 841 C C . ASP A 1 105 ? -22.888 11.035 4.235 1.00 77.94 105 ASP A C 1
ATOM 843 O O . ASP A 1 105 ? -22.779 11.377 3.056 1.00 77.94 105 ASP A O 1
ATOM 847 N N . PHE A 1 106 ? -22.356 11.760 5.224 1.00 75.12 106 PHE A N 1
ATOM 848 C CA . PHE A 1 106 ? -21.588 12.995 5.046 1.00 75.12 106 PHE A CA 1
ATOM 849 C C . PHE A 1 106 ? -20.071 12.780 5.187 1.00 75.12 106 PHE A C 1
ATOM 851 O O . PHE A 1 106 ? -19.287 13.685 4.888 1.00 75.12 106 PHE A O 1
ATOM 858 N N . LEU A 1 107 ? -19.641 11.593 5.626 1.00 79.50 107 LEU A N 1
ATOM 859 C CA . LEU A 1 107 ? -18.244 11.229 5.841 1.00 79.50 107 LEU A CA 1
ATOM 860 C C . LEU A 1 107 ? -17.721 10.418 4.653 1.00 79.50 107 LEU A C 1
ATOM 862 O O . LEU A 1 107 ? -17.820 9.200 4.602 1.00 79.50 107 LEU A O 1
ATOM 866 N N . THR A 1 108 ? -17.077 11.085 3.699 1.00 77.12 108 THR A N 1
ATOM 867 C CA . THR A 1 108 ? -16.613 10.441 2.453 1.00 77.12 108 THR A CA 1
ATOM 868 C C . THR A 1 108 ? -15.457 9.451 2.626 1.00 77.12 108 THR A C 1
ATOM 870 O O . THR A 1 108 ? -15.100 8.762 1.671 1.00 77.12 108 THR A O 1
ATOM 873 N N . ARG A 1 109 ? -14.834 9.401 3.810 1.00 85.00 109 ARG A N 1
ATOM 874 C CA . ARG A 1 109 ? -13.653 8.572 4.100 1.00 85.00 109 ARG A CA 1
ATOM 875 C C . ARG A 1 109 ? -13.805 7.707 5.349 1.00 85.00 109 ARG A C 1
ATOM 877 O O . ARG A 1 109 ? -12.825 7.095 5.749 1.00 85.00 109 ARG A O 1
ATOM 884 N N . SER A 1 110 ? -14.987 7.627 5.946 1.00 90.06 110 SER A N 1
ATOM 885 C CA . SER A 1 110 ? -15.212 6.814 7.141 1.00 90.06 110 SER A CA 1
ATOM 886 C C . SER A 1 110 ? -16.418 5.917 6.920 1.00 90.06 110 SER A C 1
ATOM 888 O O . SER A 1 110 ? -17.406 6.356 6.342 1.00 90.06 110 SER A O 1
ATOM 890 N N . ASP A 1 111 ? -16.345 4.670 7.373 1.00 93.25 111 ASP A N 1
ATOM 891 C CA . ASP A 1 111 ? -17.475 3.747 7.315 1.00 93.25 111 ASP A CA 1
ATOM 892 C C . ASP A 1 111 ? -17.502 2.799 8.521 1.00 93.25 111 ASP A C 1
ATOM 894 O O . ASP A 1 111 ? -16.479 2.569 9.171 1.00 93.25 111 ASP A O 1
ATOM 898 N N . VAL A 1 112 ? -18.681 2.246 8.810 1.00 95.75 112 VAL A N 1
ATOM 899 C CA . VAL A 1 112 ? -18.899 1.245 9.868 1.00 95.75 112 VAL A CA 1
ATOM 900 C C . VAL A 1 112 ? -19.699 0.082 9.302 1.00 95.75 112 VAL A C 1
ATOM 902 O O . VAL A 1 112 ? -20.868 0.253 8.967 1.00 95.75 112 VAL A O 1
ATOM 905 N N . ALA A 1 113 ? -19.105 -1.098 9.184 1.00 96.06 113 ALA A N 1
ATOM 906 C CA . ALA A 1 113 ? -19.720 -2.225 8.485 1.00 96.06 113 ALA A CA 1
ATOM 907 C C . ALA A 1 113 ? -19.782 -3.489 9.361 1.00 96.06 113 ALA A C 1
ATOM 909 O O . ALA A 1 113 ? -18.897 -3.698 10.196 1.00 96.06 113 ALA A O 1
ATOM 910 N N . PRO A 1 114 ? -20.797 -4.355 9.187 1.00 97.38 114 PRO A N 1
ATOM 911 C CA . PRO A 1 114 ? -20.806 -5.657 9.840 1.00 97.38 114 PRO A CA 1
ATOM 912 C C . PRO A 1 114 ? -19.684 -6.550 9.306 1.00 97.38 114 PRO A C 1
ATOM 914 O O . PRO A 1 114 ? -19.216 -6.397 8.176 1.00 97.38 114 PRO A O 1
ATOM 917 N N . LEU A 1 115 ? -19.292 -7.554 10.093 1.00 97.81 115 LEU A N 1
ATOM 918 C CA . LEU A 1 115 ? -18.274 -8.537 9.688 1.00 97.81 115 LEU A CA 1
ATOM 919 C C . LEU A 1 115 ? -18.661 -9.280 8.394 1.00 97.81 115 LEU A C 1
ATOM 921 O O . LEU A 1 115 ? -17.802 -9.639 7.592 1.00 97.81 115 LEU A O 1
ATOM 925 N N . THR A 1 116 ? -19.965 -9.459 8.155 1.00 96.62 116 THR A N 1
ATOM 926 C CA . THR A 1 116 ? -20.527 -10.082 6.946 1.00 96.62 116 THR A CA 1
ATOM 927 C C . THR A 1 116 ? -20.369 -9.244 5.682 1.00 96.62 116 THR A C 1
ATOM 929 O O . THR A 1 116 ? -20.574 -9.770 4.588 1.00 96.62 116 THR A O 1
ATOM 932 N N . ASP A 1 117 ? -19.987 -7.974 5.801 1.00 96.00 117 ASP A N 1
ATOM 933 C CA . ASP A 1 117 ? -19.768 -7.081 4.661 1.00 96.00 117 ASP A CA 1
ATOM 934 C C . ASP A 1 117 ? -18.278 -6.978 4.298 1.00 96.00 117 ASP A C 1
ATOM 936 O O . ASP A 1 117 ? -17.942 -6.441 3.244 1.00 96.00 117 ASP A O 1
ATOM 940 N N . MET A 1 118 ? -17.370 -7.529 5.119 1.00 97.44 118 MET A N 1
ATOM 941 C CA . MET A 1 118 ? -15.931 -7.538 4.829 1.00 97.44 118 MET A CA 1
ATOM 942 C C . MET A 1 118 ? -15.636 -8.347 3.558 1.00 97.44 118 MET A C 1
ATOM 944 O O . MET A 1 118 ? -15.890 -9.543 3.558 1.00 97.44 118 MET A O 1
ATOM 948 N N . PRO A 1 119 ? -15.075 -7.777 2.485 1.00 96.81 119 PRO A N 1
ATOM 949 C CA . PRO A 1 119 ? -14.852 -8.498 1.233 1.00 96.81 119 PRO A CA 1
ATOM 950 C C . PRO A 1 119 ? -14.083 -9.817 1.403 1.00 96.81 119 PRO A C 1
ATOM 952 O O . PRO A 1 119 ? -13.195 -9.930 2.242 1.00 96.81 119 PRO A O 1
ATOM 955 N N . THR A 1 120 ? -14.397 -10.809 0.569 1.00 96.75 120 THR A N 1
ATOM 956 C CA . THR A 1 120 ? -13.672 -12.094 0.512 1.00 96.75 120 THR A CA 1
ATOM 957 C C . THR A 1 120 ? -12.385 -12.016 -0.311 1.00 96.75 120 THR A C 1
ATOM 959 O O . THR A 1 120 ? -11.619 -12.973 -0.361 1.00 96.75 120 THR A O 1
ATOM 962 N N . THR A 1 121 ? -12.122 -10.877 -0.955 1.00 95.12 121 THR A N 1
ATOM 963 C CA . THR A 1 121 ? -10.875 -10.587 -1.664 1.00 95.12 121 THR A CA 1
ATOM 964 C C . THR A 1 121 ? -10.233 -9.339 -1.078 1.00 95.12 121 THR A C 1
ATOM 966 O O . THR A 1 121 ? -10.907 -8.354 -0.763 1.00 95.12 121 THR A O 1
ATOM 969 N N . TRP A 1 122 ? -8.909 -9.352 -0.933 1.00 96.75 122 TRP A N 1
ATOM 970 C CA . TRP A 1 122 ? -8.193 -8.258 -0.275 1.00 96.75 122 TRP A CA 1
ATOM 971 C C . TRP A 1 122 ? -8.285 -6.938 -1.060 1.00 96.75 122 TRP A C 1
ATOM 973 O O . TRP A 1 122 ? -8.199 -5.862 -0.469 1.00 96.75 122 TRP A O 1
ATOM 983 N N . GLN A 1 123 ? -8.513 -6.983 -2.379 1.00 93.94 123 GLN A N 1
ATOM 984 C CA . GLN A 1 123 ? -8.704 -5.776 -3.189 1.00 93.94 123 GLN A CA 1
ATOM 985 C C . GLN A 1 123 ? -9.961 -5.009 -2.819 1.00 93.94 123 GLN A C 1
ATOM 987 O O . GLN A 1 123 ? -9.972 -3.788 -2.939 1.00 93.94 123 GLN A O 1
ATOM 992 N N . GLY A 1 124 ? -10.997 -5.685 -2.315 1.00 93.94 124 GLY A N 1
ATOM 993 C CA . GLY A 1 124 ? -12.164 -4.995 -1.773 1.00 93.94 124 GLY A CA 1
ATOM 994 C C . GLY A 1 124 ? -11.817 -4.096 -0.579 1.00 93.94 124 GLY A C 1
ATOM 995 O O . GLY A 1 124 ? -12.548 -3.155 -0.287 1.00 93.94 124 GLY A O 1
ATOM 996 N N . LEU A 1 125 ? -10.680 -4.347 0.079 1.00 96.69 125 LEU A N 1
ATOM 997 C CA . LEU A 1 125 ? -10.141 -3.540 1.171 1.00 96.69 125 LEU A CA 1
ATOM 998 C C . LEU A 1 125 ? -9.073 -2.536 0.702 1.00 96.69 125 LEU A C 1
ATOM 1000 O O . LEU A 1 125 ? -8.617 -1.719 1.499 1.00 96.69 125 LEU A O 1
ATOM 1004 N N . SER A 1 126 ? -8.654 -2.539 -0.570 1.00 92.81 126 SER A N 1
ATOM 1005 C CA . SER A 1 126 ? -7.510 -1.730 -1.025 1.00 92.81 126 SER A CA 1
ATOM 1006 C C . SER A 1 126 ? -7.776 -0.220 -1.035 1.00 92.81 126 SER A C 1
ATOM 1008 O O . SER A 1 126 ? -6.833 0.572 -1.078 1.00 92.81 126 SER A O 1
ATOM 1010 N N . SER A 1 127 ? -9.047 0.192 -0.962 1.00 88.88 127 SER A N 1
ATOM 1011 C CA . SER A 1 127 ? -9.440 1.587 -0.747 1.00 88.88 127 SER A CA 1
ATOM 1012 C C . SER A 1 127 ? -9.306 2.039 0.709 1.00 88.88 127 SER A C 1
ATOM 1014 O O . SER A 1 127 ? -9.267 3.243 0.949 1.00 88.88 127 SER A O 1
ATOM 1016 N N . ALA A 1 128 ? -9.234 1.109 1.668 1.00 94.56 128 ALA A N 1
ATOM 1017 C CA . ALA A 1 128 ? -9.024 1.424 3.073 1.00 94.56 128 ALA A CA 1
ATOM 1018 C C . ALA A 1 128 ? -7.538 1.713 3.352 1.00 94.56 128 ALA A C 1
ATOM 1020 O O . ALA A 1 128 ? -6.624 0.987 2.941 1.00 94.56 128 ALA A O 1
ATOM 1021 N N . ASP A 1 129 ? -7.289 2.788 4.092 1.00 94.75 129 ASP A N 1
ATOM 1022 C CA . ASP A 1 129 ? -5.976 3.127 4.642 1.00 94.75 129 ASP A CA 1
ATOM 1023 C C . ASP A 1 129 ? -5.816 2.619 6.075 1.00 94.75 129 ASP A C 1
ATOM 1025 O O . ASP A 1 129 ? -4.691 2.348 6.502 1.00 94.75 129 ASP A O 1
ATOM 1029 N N . PHE A 1 130 ? -6.932 2.481 6.795 1.00 96.81 130 PHE A N 1
ATOM 1030 C CA . PHE A 1 130 ? -6.967 2.120 8.202 1.00 96.81 130 PHE A CA 1
ATOM 1031 C C . PHE A 1 130 ? -8.206 1.271 8.517 1.00 96.81 130 PHE A C 1
ATOM 1033 O O . PHE A 1 130 ? -9.329 1.663 8.209 1.00 96.81 130 PHE A O 1
ATOM 1040 N N . ILE A 1 131 ? -8.013 0.095 9.110 1.00 98.44 131 ILE A N 1
ATOM 1041 C CA . ILE A 1 131 ? -9.111 -0.776 9.551 1.00 98.44 131 ILE A CA 1
ATOM 1042 C C . ILE A 1 131 ? -9.043 -0.901 11.067 1.00 98.44 131 ILE A C 1
ATOM 1044 O O . ILE A 1 131 ? -7.952 -1.018 11.624 1.00 98.44 131 ILE A O 1
ATOM 1048 N N . LEU A 1 132 ? -10.202 -0.865 11.725 1.00 98.56 132 LEU A N 1
ATOM 1049 C CA . LEU A 1 132 ? -10.318 -1.112 13.157 1.00 98.56 132 LEU A CA 1
ATOM 1050 C C . LEU A 1 132 ? -11.249 -2.301 13.409 1.00 98.56 132 LEU A C 1
ATOM 1052 O O . LEU A 1 132 ? -12.309 -2.394 12.784 1.00 98.56 132 LEU A O 1
ATOM 1056 N N . LEU A 1 133 ? -10.853 -3.163 14.344 1.00 98.31 133 LEU A N 1
ATOM 1057 C CA . LEU A 1 133 ? -11.613 -4.319 14.825 1.00 98.31 133 LEU A CA 1
ATOM 1058 C C . LEU A 1 133 ? -11.499 -4.441 16.350 1.00 98.31 133 LEU A C 1
ATOM 1060 O O . LEU A 1 133 ? -10.443 -4.173 16.921 1.00 98.31 133 LEU A O 1
ATOM 1064 N N . ASP A 1 134 ? -12.558 -4.902 17.008 1.00 98.00 134 ASP A N 1
ATOM 1065 C CA . ASP A 1 134 ? -12.453 -5.419 18.373 1.00 98.00 134 ASP A CA 1
ATOM 1066 C C . ASP A 1 134 ? -11.704 -6.765 18.361 1.00 98.00 134 ASP A C 1
ATOM 1068 O O . ASP A 1 134 ? -11.779 -7.510 17.376 1.00 98.00 134 ASP A O 1
ATOM 1072 N N . ARG A 1 135 ? -11.004 -7.120 19.445 1.00 97.81 135 ARG A N 1
ATOM 1073 C CA . ARG A 1 135 ? -10.339 -8.431 19.560 1.00 97.81 135 ARG A CA 1
ATOM 1074 C C . ARG A 1 135 ? -11.294 -9.587 19.272 1.00 97.81 135 ARG A C 1
ATOM 1076 O O . ARG A 1 135 ? -10.936 -10.505 18.538 1.00 97.81 135 ARG A O 1
ATOM 1083 N N . GLU A 1 136 ? -12.502 -9.567 19.822 1.00 97.50 136 GLU A N 1
ATOM 1084 C CA . GLU A 1 136 ? -13.445 -10.667 19.630 1.00 97.50 136 GLU A CA 1
ATOM 1085 C C . GLU A 1 136 ? -14.098 -10.625 18.235 1.00 97.50 136 GLU A C 1
ATOM 1087 O O . GLU A 1 136 ? -14.441 -11.680 17.696 1.00 97.50 136 GLU A O 1
ATOM 1092 N N . ASP A 1 137 ? -14.163 -9.463 17.575 1.00 98.31 137 ASP A N 1
ATOM 1093 C CA . ASP A 1 137 ? -14.513 -9.382 16.149 1.00 98.31 137 ASP A CA 1
ATOM 1094 C C . ASP A 1 137 ? -13.428 -10.006 15.260 1.00 98.31 137 ASP A C 1
ATOM 1096 O O . ASP A 1 137 ? -13.746 -10.735 14.317 1.00 98.31 137 ASP A O 1
ATOM 1100 N N . PHE A 1 138 ? -12.150 -9.775 15.576 1.00 98.31 138 PHE A N 1
ATOM 1101 C CA . PHE A 1 138 ? -11.018 -10.387 14.877 1.00 98.31 138 PHE A CA 1
ATOM 1102 C C . PHE A 1 138 ? -11.019 -11.918 15.034 1.00 98.31 138 PHE A C 1
ATOM 1104 O O . PHE A 1 138 ? -10.914 -12.638 14.039 1.00 98.31 138 PHE A O 1
ATOM 1111 N N . THR A 1 139 ? -11.246 -12.424 16.251 1.00 98.12 139 THR A N 1
ATOM 1112 C CA . THR A 1 139 ? -11.438 -13.863 16.508 1.00 98.12 139 THR A CA 1
ATOM 1113 C C . THR A 1 139 ? -12.661 -14.410 15.768 1.00 98.12 139 THR A C 1
ATOM 1115 O O . THR A 1 139 ? -12.595 -15.460 15.135 1.00 98.12 139 THR A O 1
ATOM 1118 N N . THR A 1 140 ? -13.779 -13.678 15.769 1.00 98.19 140 THR A N 1
ATOM 1119 C CA . THR A 1 140 ? -14.998 -14.085 15.053 1.00 98.19 140 THR A CA 1
ATOM 1120 C C . THR A 1 140 ? -14.770 -14.177 13.545 1.00 98.19 140 THR A C 1
ATOM 1122 O O . THR A 1 140 ? -15.291 -15.094 12.908 1.00 98.19 140 THR A O 1
ATOM 1125 N N . LEU A 1 141 ? -14.002 -13.252 12.960 1.00 97.94 141 LEU A N 1
ATOM 1126 C CA . LEU A 1 141 ? -13.610 -13.315 11.552 1.00 97.94 141 LEU A CA 1
ATOM 1127 C C . LEU A 1 141 ? -12.791 -14.570 11.260 1.00 97.94 141 LEU A C 1
ATOM 1129 O O . LEU A 1 141 ? -13.123 -15.276 10.312 1.00 97.94 141 LEU A O 1
ATOM 1133 N N . HIS A 1 142 ? -11.788 -14.872 12.086 1.00 97.75 142 HIS A N 1
ATOM 1134 C CA . HIS A 1 142 ? -10.984 -16.087 11.949 1.00 97.75 142 HIS A CA 1
ATOM 1135 C C . HIS A 1 142 ? -11.853 -17.357 12.008 1.00 97.75 142 HIS A C 1
ATOM 1137 O O . HIS A 1 142 ? -11.794 -18.195 11.110 1.00 97.75 142 HIS A O 1
ATOM 1143 N N . ASP A 1 143 ? -12.714 -17.470 13.022 1.00 97.56 143 ASP A N 1
ATOM 1144 C CA . ASP A 1 143 ? -13.440 -18.711 13.306 1.00 97.56 143 ASP A CA 1
ATOM 1145 C C . ASP A 1 143 ? -14.666 -18.932 12.408 1.00 97.56 143 ASP A C 1
ATOM 1147 O O . ASP A 1 143 ? -14.985 -20.069 12.055 1.00 97.56 143 ASP A O 1
ATOM 1151 N N . LYS A 1 144 ? -15.398 -17.862 12.062 1.00 98.12 144 LYS A N 1
ATOM 1152 C CA . LYS A 1 144 ? -16.675 -17.956 11.327 1.00 98.12 144 LYS A CA 1
ATOM 1153 C C . LYS A 1 144 ? -16.582 -17.523 9.869 1.00 98.12 144 LYS A C 1
ATOM 1155 O O . LYS A 1 144 ? -17.449 -17.903 9.082 1.00 98.12 144 LYS A O 1
ATOM 1160 N N . TYR A 1 145 ? -15.575 -16.732 9.503 1.00 98.00 145 TYR A N 1
ATOM 1161 C CA . TYR A 1 145 ? -15.444 -16.141 8.169 1.00 98.00 145 TYR A CA 1
ATOM 1162 C C . TYR A 1 145 ? -14.012 -16.270 7.610 1.00 98.00 145 TYR A C 1
ATOM 1164 O O . TYR A 1 145 ? -13.407 -15.254 7.255 1.00 98.00 145 TYR A O 1
ATOM 1172 N N . PRO A 1 146 ? -13.468 -17.497 7.476 1.00 97.31 146 PRO A N 1
ATOM 1173 C CA . PRO A 1 146 ? -12.057 -17.718 7.145 1.00 97.31 146 PRO A CA 1
ATOM 1174 C C . PRO A 1 146 ? -11.612 -17.046 5.837 1.00 97.31 146 PRO A C 1
ATOM 1176 O O . PRO A 1 146 ? -10.526 -16.477 5.788 1.00 97.31 146 PRO A O 1
ATOM 1179 N N . ASP A 1 147 ? -12.461 -17.003 4.804 1.00 97.88 147 ASP A N 1
ATOM 1180 C CA . ASP A 1 147 ? -12.132 -16.322 3.539 1.00 97.88 147 ASP A CA 1
ATOM 1181 C C . ASP A 1 147 ? -11.967 -14.801 3.716 1.00 97.88 147 ASP A C 1
ATOM 1183 O O . ASP A 1 147 ? -11.118 -14.171 3.086 1.00 97.88 147 ASP A O 1
ATOM 1187 N N . ARG A 1 148 ? -12.759 -14.190 4.607 1.00 98.25 148 ARG A N 1
ATOM 1188 C CA . ARG A 1 148 ? -12.686 -12.751 4.919 1.00 98.25 148 ARG A CA 1
ATOM 1189 C C . ARG A 1 148 ? -11.489 -12.454 5.813 1.00 98.25 148 ARG A C 1
ATOM 1191 O O . ARG A 1 148 ? -10.814 -11.447 5.619 1.00 98.25 148 ARG A O 1
ATOM 1198 N N . PHE A 1 149 ? -11.181 -13.360 6.741 1.00 98.38 149 PHE A N 1
ATOM 1199 C CA . PHE A 1 149 ? -9.951 -13.299 7.524 1.00 98.38 149 PHE A CA 1
ATOM 1200 C C . PHE A 1 149 ? -8.706 -13.381 6.629 1.00 98.38 149 PHE A C 1
ATOM 1202 O O . PHE A 1 149 ? -7.806 -12.553 6.755 1.00 98.38 149 PHE A O 1
ATOM 1209 N N . ALA A 1 150 ? -8.687 -14.300 5.659 1.00 97.25 150 ALA A N 1
ATOM 1210 C CA . ALA A 1 150 ? -7.613 -14.400 4.674 1.00 97.25 150 ALA A CA 1
ATOM 1211 C C . ALA A 1 150 ? -7.500 -13.127 3.816 1.00 97.25 150 ALA A C 1
ATOM 1213 O O . ALA A 1 150 ? -6.396 -12.642 3.568 1.00 97.25 150 ALA A O 1
ATOM 1214 N N . ALA A 1 151 ? -8.627 -12.533 3.405 1.00 98.19 151 ALA A N 1
ATOM 1215 C CA . ALA A 1 151 ? -8.638 -11.250 2.703 1.00 98.19 151 ALA A CA 1
ATOM 1216 C C . ALA A 1 151 ? -8.059 -10.106 3.554 1.00 98.19 151 ALA A C 1
ATOM 1218 O O . ALA A 1 151 ? -7.274 -9.304 3.044 1.00 98.19 151 ALA A O 1
ATOM 1219 N N . LEU A 1 152 ? -8.397 -10.051 4.847 1.00 98.56 152 LEU A N 1
ATOM 1220 C CA . LEU A 1 152 ? -7.834 -9.088 5.791 1.00 98.56 152 LEU A CA 1
ATOM 1221 C C . LEU A 1 152 ? -6.324 -9.290 5.960 1.00 98.56 152 LEU A C 1
ATOM 1223 O O . LEU A 1 152 ? -5.576 -8.320 5.859 1.00 98.56 152 LEU A O 1
ATOM 1227 N N . HIS A 1 153 ? -5.853 -10.524 6.161 1.00 97.69 153 HIS A N 1
ATOM 1228 C CA . HIS A 1 153 ? -4.420 -10.803 6.311 1.00 97.69 153 HIS A CA 1
ATOM 1229 C C . HIS A 1 153 ? -3.638 -10.445 5.045 1.00 97.69 153 HIS A C 1
ATOM 1231 O O . HIS A 1 153 ? -2.642 -9.729 5.121 1.00 97.69 153 HIS A O 1
ATOM 1237 N N . ASN A 1 154 ? -4.148 -10.814 3.869 1.00 98.12 154 ASN A N 1
ATOM 1238 C CA . ASN A 1 154 ? -3.574 -10.425 2.581 1.00 98.12 154 ASN A CA 1
ATOM 1239 C C . ASN A 1 154 ? -3.530 -8.900 2.390 1.00 98.12 154 ASN A C 1
ATOM 1241 O O . ASN A 1 154 ? -2.565 -8.370 1.831 1.00 98.12 154 ASN A O 1
ATOM 1245 N N . TRP A 1 155 ? -4.536 -8.173 2.884 1.00 98.38 155 TRP A N 1
ATOM 1246 C CA . TRP A 1 155 ? -4.535 -6.710 2.891 1.00 98.38 155 TRP A CA 1
ATOM 1247 C C . TRP A 1 155 ? -3.458 -6.138 3.826 1.00 98.38 155 TRP A C 1
ATOM 1249 O O . TRP A 1 155 ? -2.757 -5.199 3.437 1.00 98.38 155 TRP A O 1
ATOM 1259 N N . ILE A 1 156 ? -3.259 -6.726 5.013 1.00 97.75 156 ILE A N 1
ATOM 1260 C CA . ILE A 1 156 ? -2.170 -6.351 5.930 1.00 97.75 156 ILE A CA 1
ATOM 1261 C C . ILE A 1 156 ? -0.818 -6.595 5.252 1.00 97.75 156 ILE A C 1
ATOM 1263 O O . ILE A 1 156 ? -0.058 -5.642 5.088 1.00 97.75 156 ILE A O 1
ATOM 1267 N N . LEU A 1 157 ? -0.552 -7.810 4.755 1.00 97.25 157 LEU A N 1
ATOM 1268 C CA . LEU A 1 157 ? 0.695 -8.152 4.052 1.00 97.25 157 LEU A CA 1
ATOM 1269 C C . LEU A 1 157 ? 0.994 -7.178 2.905 1.00 97.25 157 LEU A C 1
ATOM 1271 O O . LEU A 1 157 ? 2.148 -6.818 2.667 1.00 97.25 157 LEU A O 1
ATOM 1275 N N . SER A 1 158 ? -0.057 -6.699 2.239 1.00 97.88 158 SER A N 1
ATOM 1276 C CA . SER A 1 158 ? 0.011 -5.751 1.128 1.00 97.88 158 SER A CA 1
ATOM 1277 C C . SER A 1 158 ? 0.213 -4.289 1.534 1.00 97.88 158 SER A C 1
ATOM 1279 O O . SER A 1 158 ? 0.300 -3.455 0.641 1.00 97.88 158 SER A O 1
ATOM 1281 N N . GLY A 1 159 ? 0.324 -3.940 2.820 1.00 96.81 159 GLY A N 1
ATOM 1282 C CA . GLY A 1 159 ? 0.553 -2.560 3.282 1.00 96.81 159 GLY A CA 1
ATOM 1283 C C . GLY A 1 159 ? -0.600 -1.922 4.062 1.00 96.81 159 GLY A C 1
ATOM 1284 O O . GLY A 1 159 ? -0.600 -0.702 4.265 1.00 96.81 159 GLY A O 1
ATOM 1285 N N . GLY A 1 160 ? -1.594 -2.711 4.473 1.00 97.38 160 GLY A N 1
ATOM 1286 C CA . GLY A 1 160 ? -2.691 -2.277 5.337 1.00 97.38 160 GLY A CA 1
ATOM 1287 C C . GLY A 1 160 ? -2.227 -1.846 6.734 1.00 97.38 160 GLY A C 1
ATOM 1288 O O . GLY A 1 160 ? -1.207 -2.318 7.239 1.00 97.38 160 GLY A O 1
ATOM 1289 N N . ASN A 1 161 ? -2.976 -0.935 7.360 1.00 97.94 161 ASN A N 1
ATOM 1290 C CA . ASN A 1 161 ? -2.766 -0.533 8.752 1.00 97.94 161 ASN A CA 1
ATOM 1291 C C . ASN A 1 161 ? -3.965 -1.000 9.588 1.00 97.94 161 ASN A C 1
ATOM 1293 O O . ASN A 1 161 ? -5.071 -0.486 9.413 1.00 97.94 161 ASN A O 1
ATOM 1297 N N . LEU A 1 162 ? -3.757 -1.968 10.476 1.00 98.44 162 LEU A N 1
ATOM 1298 C CA . LEU A 1 162 ? -4.813 -2.540 11.309 1.00 98.44 162 LEU A CA 1
ATOM 1299 C C . LEU A 1 162 ? -4.657 -2.082 12.760 1.00 98.44 162 LEU A C 1
ATOM 1301 O O . LEU A 1 162 ? -3.567 -2.175 13.320 1.00 98.44 162 LEU A O 1
ATOM 1305 N N . LEU A 1 163 ? -5.753 -1.647 13.377 1.00 98.56 163 LEU A N 1
ATOM 1306 C CA . LEU A 1 163 ? -5.865 -1.486 14.823 1.00 98.56 163 LEU A CA 1
ATOM 1307 C C . LEU A 1 163 ? -6.818 -2.544 15.379 1.00 98.56 163 LEU A C 1
ATOM 1309 O O . LEU A 1 163 ? -7.941 -2.682 14.896 1.00 98.56 163 LEU A O 1
ATOM 1313 N N . ILE A 1 164 ? -6.376 -3.248 16.417 1.00 98.62 164 ILE A N 1
ATOM 1314 C CA . ILE A 1 164 ? -7.217 -4.136 17.220 1.00 98.62 164 ILE A CA 1
ATOM 1315 C C . ILE A 1 164 ? -7.307 -3.556 18.629 1.00 98.62 164 ILE A C 1
ATOM 1317 O O . ILE A 1 164 ? -6.275 -3.347 19.268 1.00 98.62 164 ILE A O 1
ATOM 1321 N N . TRP A 1 165 ? -8.514 -3.259 19.105 1.00 98.19 165 TRP A N 1
ATOM 1322 C CA . TRP A 1 165 ? -8.724 -2.760 20.469 1.00 98.19 165 TRP A CA 1
ATOM 1323 C C . TRP A 1 165 ? -9.268 -3.852 21.392 1.00 98.19 165 TRP A C 1
ATOM 1325 O O . TRP A 1 165 ? -9.631 -4.932 20.922 1.00 98.19 165 TRP A O 1
ATOM 1335 N N . ASN A 1 166 ? -9.297 -3.583 22.705 1.00 97.56 166 ASN A N 1
ATOM 1336 C CA . ASN A 1 166 ? -9.577 -4.597 23.730 1.00 97.56 166 ASN A CA 1
ATOM 1337 C C . ASN A 1 166 ? -8.672 -5.828 23.570 1.00 97.56 166 ASN A C 1
ATOM 1339 O O . ASN A 1 166 ? -9.096 -6.972 23.728 1.00 97.56 166 ASN A O 1
ATOM 1343 N N . ALA A 1 167 ? -7.410 -5.603 23.199 1.00 96.75 167 ALA A N 1
ATOM 1344 C CA . ALA A 1 167 ? -6.478 -6.687 22.937 1.00 96.75 167 ALA A CA 1
ATOM 1345 C C . ALA A 1 167 ? -6.081 -7.437 24.217 1.00 96.75 167 ALA A C 1
ATOM 1347 O O . ALA A 1 167 ? -5.657 -8.583 24.127 1.00 96.75 167 ALA A O 1
ATOM 1348 N N . GLU A 1 168 ? -6.253 -6.826 25.394 1.00 95.50 168 GLU A N 1
ATOM 1349 C CA . GLU A 1 168 ? -5.793 -7.342 26.688 1.00 95.50 168 GLU A CA 1
ATOM 1350 C C . GLU A 1 168 ? -4.268 -7.614 26.727 1.00 95.50 168 GLU A C 1
ATOM 1352 O O . GLU A 1 168 ? -3.529 -7.363 25.772 1.00 95.50 168 GLU A O 1
ATOM 1357 N N . GLN A 1 169 ? -3.744 -8.038 27.883 1.00 93.19 169 GLN A N 1
ATOM 1358 C CA . GLN A 1 169 ? -2.291 -8.174 28.089 1.00 93.19 169 GLN A CA 1
ATOM 1359 C C . GLN A 1 169 ? -1.659 -9.321 27.280 1.00 93.19 169 GLN A C 1
ATOM 1361 O O . GLN A 1 169 ? -0.467 -9.269 26.944 1.00 93.19 169 GLN A O 1
ATOM 1366 N N . ASP A 1 170 ? -2.444 -10.361 27.000 1.00 94.38 170 ASP A N 1
ATOM 1367 C CA . ASP A 1 170 ? -2.086 -11.531 26.197 1.00 94.38 170 ASP A CA 1
ATOM 1368 C C . ASP A 1 170 ? -2.323 -11.313 24.693 1.00 94.38 170 ASP A C 1
ATOM 1370 O O . ASP A 1 170 ? -1.948 -12.173 23.896 1.00 94.38 170 ASP A O 1
ATOM 1374 N N . GLY A 1 171 ? -2.873 -10.158 24.293 1.00 93.56 171 GLY A N 1
ATOM 1375 C CA . GLY A 1 171 ? -3.193 -9.804 22.910 1.00 93.56 171 GLY A CA 1
ATOM 1376 C C . GLY A 1 171 ? -2.117 -10.185 21.891 1.00 93.56 171 GLY A C 1
ATOM 1377 O O . GLY A 1 171 ? -2.437 -10.911 20.955 1.00 93.56 171 GLY A O 1
ATOM 1378 N N . PRO A 1 172 ? -0.838 -9.797 22.076 1.00 94.06 172 PRO A N 1
ATOM 1379 C CA . PRO A 1 172 ? 0.250 -10.213 21.190 1.00 94.06 172 PRO A CA 1
ATOM 1380 C C . PRO A 1 172 ? 0.301 -11.724 20.912 1.00 94.06 172 PRO A C 1
ATOM 1382 O O . PRO A 1 172 ? 0.367 -12.132 19.758 1.00 94.06 172 PRO A O 1
ATOM 1385 N N . GLN A 1 173 ? 0.210 -12.557 21.953 1.00 92.19 173 GLN A N 1
ATOM 1386 C CA . GLN A 1 173 ? 0.274 -14.014 21.811 1.00 92.19 173 GLN A CA 1
ATOM 1387 C C . GLN A 1 173 ? -1.003 -14.570 21.167 1.00 92.19 173 GLN A C 1
ATOM 1389 O O . GLN A 1 173 ? -0.935 -15.449 20.311 1.00 92.19 173 GLN A O 1
ATOM 1394 N N . ALA A 1 174 ? -2.170 -14.048 21.550 1.00 93.31 174 ALA A N 1
ATOM 1395 C CA . ALA A 1 174 ? -3.447 -14.482 20.993 1.00 93.31 174 ALA A CA 1
ATOM 1396 C C . ALA A 1 174 ? -3.559 -14.173 19.490 1.00 93.31 174 ALA A C 1
ATOM 1398 O O . ALA A 1 174 ? -3.995 -15.020 18.714 1.00 93.31 174 ALA A O 1
ATOM 1399 N N . ILE A 1 175 ? -3.128 -12.982 19.067 1.00 94.69 175 ILE A N 1
ATOM 1400 C CA . ILE A 1 175 ? -3.132 -12.581 17.656 1.00 94.69 175 ILE A CA 1
ATOM 1401 C C . ILE A 1 175 ? -2.134 -13.413 16.843 1.00 94.69 175 ILE A C 1
ATOM 1403 O O . ILE A 1 175 ? -2.464 -13.836 15.736 1.00 94.69 175 ILE A O 1
ATOM 1407 N N . ASP A 1 176 ? -0.960 -13.721 17.397 1.00 91.88 176 ASP A N 1
ATOM 1408 C CA . ASP A 1 176 ? 0.033 -14.577 16.737 1.00 91.88 176 ASP A CA 1
ATOM 1409 C C . ASP A 1 176 ? -0.514 -15.981 16.470 1.00 91.88 176 ASP A C 1
ATOM 1411 O O . ASP A 1 176 ? -0.360 -16.507 15.367 1.00 91.88 176 ASP A O 1
ATOM 1415 N N . GLN A 1 177 ? -1.233 -16.555 17.437 1.00 90.62 177 GLN A N 1
ATOM 1416 C CA . GLN A 1 177 ? -1.884 -17.856 17.276 1.00 90.62 177 GLN A CA 1
ATOM 1417 C C . GLN A 1 177 ? -2.941 -17.842 16.162 1.00 90.62 177 GLN A C 1
ATOM 1419 O O . GLN A 1 177 ? -2.984 -18.776 15.360 1.00 90.62 177 GLN A O 1
ATOM 1424 N N . LEU A 1 178 ? -3.754 -16.783 16.070 1.00 93.12 178 LEU A N 1
ATOM 1425 C CA . LEU A 1 178 ? -4.772 -16.633 15.017 1.00 93.12 178 LEU A CA 1
ATOM 1426 C C . LEU A 1 178 ? -4.159 -16.435 13.622 1.00 93.12 178 LEU A C 1
ATOM 1428 O O . LEU A 1 178 ? -4.733 -16.864 12.627 1.00 93.12 178 LEU A O 1
ATOM 1432 N N . LEU A 1 179 ? -2.975 -15.826 13.532 1.00 90.94 179 LEU A N 1
ATOM 1433 C CA . LEU A 1 179 ? -2.214 -15.712 12.282 1.00 90.94 179 LEU A CA 1
ATOM 1434 C C . LEU A 1 179 ? -1.407 -16.985 11.953 1.00 90.94 179 LEU A C 1
ATOM 1436 O O . LEU A 1 179 ? -0.614 -17.003 11.009 1.00 90.94 179 LEU A O 1
ATOM 1440 N N . GLY A 1 180 ? -1.577 -18.060 12.731 1.00 85.56 180 GLY A N 1
ATOM 1441 C CA . GLY A 1 180 ? -0.882 -19.331 12.530 1.00 85.56 180 GLY A CA 1
ATOM 1442 C C . GLY A 1 180 ? 0.616 -19.273 12.841 1.00 85.56 180 GLY A C 1
ATOM 1443 O O . GLY A 1 180 ? 1.379 -20.118 12.366 1.00 85.56 180 GLY A O 1
ATOM 1444 N N . HIS A 1 181 ? 1.062 -18.274 13.604 1.00 80.94 181 HIS A N 1
ATOM 1445 C CA . HIS A 1 181 ? 2.444 -18.158 14.054 1.00 80.94 181 HIS A CA 1
ATOM 1446 C C . HIS A 1 181 ? 2.668 -19.028 15.294 1.00 80.94 181 HIS A C 1
ATOM 1448 O O . HIS A 1 181 ? 1.784 -19.179 16.139 1.00 80.94 181 HIS A O 1
ATOM 1454 N N . LYS A 1 182 ? 3.853 -19.631 15.408 1.00 66.12 182 LYS A N 1
ATOM 1455 C CA . LYS A 1 182 ? 4.224 -20.437 16.577 1.00 66.12 182 LYS A CA 1
ATOM 1456 C C . LYS A 1 182 ? 5.101 -19.609 17.510 1.00 66.12 182 LYS A C 1
ATOM 1458 O O . LYS A 1 182 ? 5.960 -18.869 17.043 1.00 66.12 182 LYS A O 1
ATOM 1463 N N . ASP A 1 183 ? 4.970 -19.826 18.822 1.00 58.81 183 ASP A N 1
ATOM 1464 C CA . ASP A 1 183 ? 5.766 -19.148 19.869 1.00 58.81 183 ASP A CA 1
ATOM 1465 C C . ASP A 1 183 ? 7.296 -19.322 19.704 1.00 58.81 183 ASP A C 1
ATOM 1467 O O . ASP A 1 183 ? 8.083 -18.637 20.352 1.00 58.81 183 ASP A O 1
ATOM 1471 N N . THR A 1 184 ? 7.739 -20.250 18.850 1.00 56.12 184 THR A N 1
ATOM 1472 C CA . THR A 1 184 ? 9.152 -20.530 18.555 1.00 56.12 184 THR A CA 1
ATOM 1473 C C . THR A 1 184 ? 9.696 -19.808 17.321 1.00 56.12 184 THR A C 1
ATOM 1475 O O . THR A 1 184 ? 10.854 -20.033 16.973 1.00 56.12 184 THR A O 1
ATOM 1478 N N . ASP A 1 185 ? 8.885 -19.018 16.617 1.00 62.31 185 ASP A N 1
ATOM 1479 C CA . ASP A 1 185 ? 9.308 -18.395 15.364 1.00 62.31 185 ASP A CA 1
ATOM 1480 C C . ASP A 1 185 ? 10.195 -17.165 15.640 1.00 62.31 185 ASP A C 1
ATOM 1482 O O . ASP A 1 185 ? 9.824 -16.269 16.398 1.00 62.31 185 ASP A O 1
ATOM 1486 N N . ASP A 1 186 ? 11.364 -17.080 14.993 1.00 64.12 186 ASP A N 1
ATOM 1487 C CA . ASP A 1 186 ? 12.319 -15.960 15.111 1.00 64.12 186 ASP A CA 1
ATOM 1488 C C . ASP A 1 186 ? 11.851 -14.686 14.369 1.00 64.12 186 ASP A C 1
ATOM 1490 O O . ASP A 1 186 ? 12.621 -14.016 13.679 1.00 64.12 186 ASP A O 1
ATOM 1494 N N . ARG A 1 187 ? 10.559 -14.365 14.465 1.00 68.00 187 ARG A N 1
ATOM 1495 C CA . ARG A 1 187 ? 9.929 -13.222 13.797 1.00 68.00 187 ARG A CA 1
ATOM 1496 C C . ARG A 1 187 ? 10.191 -11.912 14.550 1.00 68.00 187 ARG A C 1
ATOM 1498 O O . ARG A 1 187 ? 10.507 -11.936 15.749 1.00 68.00 187 ARG A O 1
ATOM 1505 N N . PRO A 1 188 ? 10.016 -10.755 13.878 1.00 70.06 188 PRO A N 1
ATOM 1506 C CA . PRO A 1 188 ? 10.003 -9.457 14.539 1.00 70.06 188 PRO A CA 1
ATOM 1507 C C . PRO A 1 188 ? 9.031 -9.459 15.723 1.00 70.06 188 PRO A C 1
ATOM 1509 O O . PRO A 1 188 ? 7.839 -9.717 15.571 1.00 70.06 188 PRO A O 1
ATOM 1512 N N . GLN A 1 189 ? 9.560 -9.191 16.912 1.00 82.81 189 GLN A N 1
ATOM 1513 C CA . GLN A 1 189 ? 8.788 -9.216 18.151 1.00 82.81 189 GLN A CA 1
ATOM 1514 C C . GLN A 1 189 ? 7.865 -7.998 18.249 1.00 82.81 189 GLN A C 1
ATOM 1516 O O . GLN A 1 189 ? 8.197 -6.909 17.773 1.00 82.81 189 GLN A O 1
ATOM 1521 N N . TRP A 1 190 ? 6.732 -8.173 18.930 1.00 92.50 190 TRP A N 1
ATOM 1522 C CA . TRP A 1 190 ? 5.836 -7.076 19.283 1.00 92.50 190 TRP A CA 1
ATOM 1523 C C . TRP A 1 190 ? 6.561 -6.019 20.122 1.00 92.50 190 TRP A C 1
ATOM 1525 O O . TRP A 1 190 ? 7.117 -6.311 21.183 1.00 92.50 190 TRP A O 1
ATOM 1535 N N . GLN A 1 191 ? 6.516 -4.768 19.672 1.00 94.31 191 GLN A N 1
ATOM 1536 C CA . GLN A 1 191 ? 7.066 -3.626 20.392 1.00 94.31 191 GLN A CA 1
ATOM 1537 C C . GLN A 1 191 ? 5.989 -3.048 21.307 1.00 94.31 191 GLN A C 1
ATOM 1539 O O . GLN A 1 191 ? 5.060 -2.386 20.840 1.00 94.31 191 GLN A O 1
ATOM 1544 N N . ARG A 1 192 ? 6.101 -3.328 22.609 1.00 95.38 192 ARG A N 1
ATOM 1545 C CA . ARG A 1 192 ? 5.208 -2.788 23.642 1.00 95.38 192 ARG A CA 1
ATOM 1546 C C . ARG A 1 192 ? 5.638 -1.376 24.037 1.00 95.38 192 ARG A C 1
ATOM 1548 O O . ARG A 1 192 ? 6.829 -1.136 24.223 1.00 95.38 192 ARG A O 1
ATOM 1555 N N . MET A 1 193 ? 4.682 -0.469 24.190 1.00 95.50 193 MET A N 1
ATOM 1556 C CA . MET A 1 193 ? 4.924 0.922 24.586 1.00 95.50 193 MET A CA 1
ATOM 1557 C C . MET A 1 193 ? 3.690 1.547 25.238 1.00 95.50 193 MET A C 1
ATOM 1559 O O . MET A 1 193 ? 2.566 1.116 24.984 1.00 95.50 193 MET A O 1
ATOM 1563 N N . SER A 1 194 ? 3.892 2.590 26.046 1.00 94.94 194 SER A N 1
ATOM 1564 C CA . SER A 1 194 ? 2.794 3.465 26.453 1.00 94.94 194 SER A CA 1
ATOM 1565 C C . SER A 1 194 ? 2.511 4.483 25.352 1.00 94.94 194 SER A C 1
ATOM 1567 O O . SER A 1 194 ? 3.427 4.981 24.698 1.00 94.94 194 SER A O 1
ATOM 1569 N N . SER A 1 195 ? 1.246 4.866 25.183 1.00 93.19 195 SER A N 1
ATOM 1570 C CA . SER A 1 195 ? 0.872 5.997 24.322 1.00 93.19 195 SER A CA 1
ATOM 1571 C C . SER A 1 195 ? 1.589 7.308 24.689 1.00 93.19 195 SER A C 1
ATOM 1573 O O . SER A 1 195 ? 1.753 8.176 23.834 1.00 93.19 195 SER A O 1
ATOM 1575 N N . GLU A 1 196 ? 2.044 7.459 25.938 1.00 90.81 196 GLU A N 1
ATOM 1576 C CA . GLU A 1 196 ? 2.809 8.625 26.396 1.00 90.81 196 GLU A CA 1
ATOM 1577 C C . GLU A 1 196 ? 4.223 8.696 25.813 1.00 90.81 196 GLU A C 1
ATOM 1579 O O . GLU A 1 196 ? 4.747 9.797 25.643 1.00 90.81 196 GLU A O 1
ATOM 1584 N N . ASP A 1 197 ? 4.801 7.546 25.460 1.00 91.31 197 ASP A N 1
ATOM 1585 C CA . ASP A 1 197 ? 6.131 7.446 24.856 1.00 91.31 197 ASP A CA 1
ATOM 1586 C C . ASP A 1 197 ? 6.101 7.727 23.344 1.00 91.31 197 ASP A C 1
ATOM 1588 O O . ASP A 1 197 ? 7.146 7.834 22.700 1.00 91.31 197 ASP A O 1
ATOM 1592 N N . VAL A 1 198 ? 4.904 7.858 22.758 1.00 90.81 198 VAL A N 1
ATOM 1593 C CA . VAL A 1 198 ? 4.734 8.081 21.322 1.00 90.81 198 VAL A CA 1
ATOM 1594 C C . VAL A 1 198 ? 5.011 9.540 20.972 1.00 90.81 198 VAL A C 1
ATOM 1596 O O . VAL A 1 198 ? 4.333 10.474 21.415 1.00 90.81 198 VAL A O 1
ATOM 1599 N N . GLU A 1 199 ? 5.995 9.751 20.104 1.00 88.25 199 GLU A N 1
ATOM 1600 C CA . GLU A 1 199 ? 6.394 11.087 19.695 1.00 88.25 199 GLU A CA 1
ATOM 1601 C C . GLU A 1 199 ? 5.433 11.672 18.646 1.00 88.25 199 GLU A C 1
ATOM 1603 O O . GLU A 1 199 ? 5.351 11.231 17.503 1.00 88.25 199 GLU A O 1
ATOM 1608 N N . LEU A 1 200 ? 4.766 12.783 18.973 1.00 85.75 200 LEU A N 1
ATOM 1609 C CA . LEU A 1 200 ? 3.825 13.458 18.059 1.00 85.75 200 LEU A CA 1
ATOM 1610 C C . LEU A 1 200 ? 4.464 14.009 16.767 1.00 85.75 200 LEU A C 1
ATOM 1612 O O . LEU A 1 200 ? 3.755 14.459 15.864 1.00 85.75 200 LEU A O 1
ATOM 1616 N N . ARG A 1 201 ? 5.798 14.012 16.641 1.00 84.50 201 ARG A N 1
ATOM 1617 C CA . ARG A 1 201 ? 6.444 14.323 15.354 1.00 84.50 201 ARG A CA 1
ATOM 1618 C C . ARG A 1 201 ? 6.114 13.269 14.291 1.00 84.50 201 ARG A C 1
ATOM 1620 O O . ARG A 1 201 ? 6.047 13.616 13.110 1.00 84.50 201 ARG A O 1
ATOM 1627 N N . ASP A 1 202 ? 5.810 12.047 14.721 1.00 85.50 202 ASP A N 1
ATOM 1628 C CA . ASP A 1 202 ? 5.514 10.916 13.848 1.00 85.50 202 ASP A CA 1
ATOM 1629 C C . ASP A 1 202 ? 4.097 10.970 13.270 1.00 85.50 202 ASP A C 1
ATOM 1631 O O . ASP A 1 202 ? 3.817 10.278 12.302 1.00 85.50 202 ASP A O 1
ATOM 1635 N N . LEU A 1 203 ? 3.224 11.887 13.718 1.00 84.38 203 LEU A N 1
ATOM 1636 C CA . LEU A 1 203 ? 1.968 12.219 13.016 1.00 84.38 203 LEU A CA 1
ATOM 1637 C C . LEU A 1 203 ? 2.184 12.710 11.580 1.00 84.38 203 LEU A C 1
ATOM 1639 O O . LEU A 1 203 ? 1.248 12.723 10.776 1.00 84.38 203 LEU A O 1
ATOM 1643 N N . GLY A 1 204 ? 3.393 13.168 11.247 1.00 83.88 204 GLY A N 1
ATOM 1644 C CA . GLY A 1 204 ? 3.755 13.548 9.890 1.00 83.88 204 GLY A CA 1
ATOM 1645 C C . GLY A 1 204 ? 2.832 14.622 9.308 1.00 83.88 204 GLY A C 1
ATOM 1646 O O . GLY A 1 204 ? 2.756 15.750 9.807 1.00 83.88 204 GLY A O 1
ATOM 1647 N N . ILE A 1 205 ? 2.151 14.295 8.205 1.00 78.00 205 ILE A N 1
ATOM 1648 C CA . ILE A 1 205 ? 1.319 15.255 7.473 1.00 78.00 205 ILE A CA 1
ATOM 1649 C C . ILE A 1 205 ? 0.057 15.682 8.237 1.00 78.00 205 ILE A C 1
ATOM 1651 O O . ILE A 1 205 ? -0.369 16.822 8.063 1.00 78.00 205 ILE A O 1
ATOM 1655 N N . PHE A 1 206 ? -0.489 14.855 9.138 1.00 77.12 206 PHE A N 1
ATOM 1656 C CA . PHE A 1 206 ? -1.664 15.217 9.948 1.00 77.12 206 PHE A CA 1
ATOM 1657 C C . PHE A 1 206 ? -1.399 16.437 10.817 1.00 77.12 206 PHE A C 1
ATOM 1659 O O . PHE A 1 206 ? -2.173 17.393 10.805 1.00 77.12 206 PHE A O 1
ATOM 1666 N N . ASN A 1 207 ? -0.251 16.446 11.496 1.00 77.50 207 ASN A N 1
ATOM 1667 C CA . ASN A 1 207 ? 0.167 17.574 12.318 1.00 77.50 207 ASN A CA 1
ATOM 1668 C C . ASN A 1 207 ? 0.267 18.858 11.470 1.00 77.50 207 ASN A C 1
ATOM 1670 O O . ASN A 1 207 ? -0.239 19.906 11.856 1.00 77.50 207 ASN A O 1
ATOM 1674 N N . LYS A 1 208 ? 0.823 18.769 10.252 1.00 76.81 208 LYS A N 1
ATOM 1675 C CA . LYS A 1 208 ? 0.923 19.915 9.328 1.00 76.81 208 LYS A CA 1
ATOM 1676 C C . LYS A 1 208 ? -0.438 20.401 8.823 1.00 76.81 208 LYS A C 1
ATOM 1678 O O . LYS A 1 208 ? -0.640 21.605 8.687 1.00 76.81 208 LYS A O 1
ATOM 1683 N N . MET A 1 209 ? -1.368 19.492 8.531 1.00 73.31 209 MET A N 1
ATOM 1684 C CA . MET A 1 209 ? -2.711 19.851 8.058 1.00 73.31 209 MET A CA 1
ATOM 1685 C C . MET A 1 209 ? -3.537 20.562 9.129 1.00 73.31 209 MET A C 1
ATOM 1687 O O . MET A 1 209 ? -4.346 21.424 8.793 1.00 73.31 209 MET A O 1
ATOM 1691 N N . ARG A 1 210 ? -3.292 20.241 10.402 1.00 70.44 210 ARG A N 1
ATOM 1692 C CA . ARG A 1 210 ? -4.019 20.776 11.561 1.00 70.44 210 ARG A CA 1
ATOM 1693 C C . ARG A 1 210 ? -3.399 22.050 12.149 1.00 70.44 210 ARG A C 1
ATOM 1695 O O . ARG A 1 210 ? -3.962 22.624 13.078 1.00 70.44 210 ARG A O 1
ATOM 1702 N N . GLN A 1 211 ? -2.260 22.515 11.626 1.00 68.31 211 GLN A N 1
ATOM 1703 C CA . GLN A 1 211 ? -1.628 23.749 12.095 1.00 68.31 211 GLN A CA 1
ATOM 1704 C C . GLN A 1 211 ? -2.437 24.998 11.699 1.00 68.31 211 GLN A C 1
ATOM 1706 O O . GLN A 1 211 ? -2.780 25.161 10.522 1.00 68.31 211 GLN A O 1
ATOM 1711 N N . PRO A 1 212 ? -2.689 25.923 12.648 1.00 57.25 212 PRO A N 1
ATOM 1712 C CA . PRO A 1 212 ? -3.272 27.225 12.345 1.00 57.25 212 PRO A CA 1
ATOM 1713 C C . PRO A 1 212 ? -2.436 27.966 11.294 1.00 57.25 212 PRO A C 1
ATOM 1715 O O . PRO A 1 212 ? -1.221 28.092 11.435 1.00 57.25 212 PRO A O 1
ATOM 1718 N N . GLY A 1 213 ? -3.081 28.467 10.237 1.00 57.84 213 GLY A N 1
ATOM 1719 C CA . GLY A 1 213 ? -2.403 29.236 9.188 1.00 57.84 213 GLY A CA 1
ATOM 1720 C C . GLY A 1 213 ? -1.845 28.410 8.027 1.00 57.84 213 GLY A C 1
ATOM 1721 O O . GLY A 1 213 ? -1.170 28.972 7.162 1.00 57.84 213 GLY A O 1
ATOM 1722 N N . ASN A 1 214 ? -2.156 27.109 7.934 1.00 67.62 214 ASN A N 1
ATOM 1723 C CA . ASN A 1 214 ? -1.974 26.395 6.670 1.00 67.62 214 ASN A CA 1
ATOM 1724 C C . ASN A 1 214 ? -2.738 27.149 5.562 1.00 67.62 214 ASN A C 1
ATOM 1726 O O . ASN A 1 214 ? -3.892 27.554 5.742 1.00 67.62 214 ASN A O 1
ATOM 1730 N N . ARG A 1 215 ? -2.098 27.328 4.400 1.00 65.00 215 ARG A N 1
ATOM 1731 C CA . ARG A 1 215 ? -2.681 27.986 3.222 1.00 65.00 215 ARG A CA 1
ATOM 1732 C C . ARG A 1 215 ? -4.066 27.448 2.882 1.00 65.00 215 ARG A C 1
ATOM 1734 O O . ARG A 1 215 ? -4.921 28.232 2.495 1.00 65.00 215 ARG A O 1
ATOM 1741 N N . PHE A 1 216 ? -4.298 26.149 3.070 1.00 68.06 216 PHE A N 1
ATOM 1742 C CA . PHE A 1 216 ? -5.610 25.548 2.856 1.00 68.06 216 PHE A CA 1
ATOM 1743 C C . PHE A 1 216 ? -6.677 26.077 3.830 1.00 68.06 216 PHE A C 1
ATOM 1745 O O . PHE A 1 216 ? -7.732 26.529 3.394 1.00 68.06 216 PHE A O 1
ATOM 1752 N N . THR A 1 217 ? -6.395 26.071 5.138 1.00 64.19 217 THR A N 1
ATOM 1753 C CA . THR A 1 217 ? -7.312 26.601 6.166 1.00 64.19 217 THR A CA 1
ATOM 1754 C C . THR A 1 217 ? -7.564 28.098 5.992 1.00 64.19 217 THR A C 1
ATOM 1756 O O . THR A 1 217 ? -8.701 28.550 6.089 1.00 64.19 217 THR A O 1
ATOM 1759 N N . ALA A 1 218 ? -6.523 28.861 5.638 1.00 62.19 218 ALA A N 1
ATOM 1760 C CA . ALA A 1 218 ? -6.630 30.292 5.374 1.00 62.19 218 ALA A CA 1
ATOM 1761 C C . ALA A 1 218 ? -7.471 30.592 4.121 1.00 62.19 218 ALA A C 1
ATOM 1763 O O . ALA A 1 218 ? -8.277 31.517 4.136 1.00 62.19 218 ALA A O 1
ATOM 1764 N N . ALA A 1 219 ? -7.309 29.803 3.053 1.00 60.50 219 ALA A N 1
ATOM 1765 C CA . ALA A 1 219 ? -8.047 29.981 1.803 1.00 60.50 219 ALA A CA 1
ATOM 1766 C C . ALA A 1 219 ? -9.533 29.609 1.918 1.00 60.50 219 ALA A C 1
ATOM 1768 O O . ALA A 1 219 ? -10.352 30.186 1.211 1.00 60.50 219 ALA A O 1
ATOM 1769 N N . ASN A 1 220 ? -9.881 28.676 2.809 1.00 63.34 220 ASN A N 1
ATOM 1770 C CA . ASN A 1 220 ? -11.245 28.157 2.946 1.00 63.34 220 ASN A CA 1
ATOM 1771 C C . ASN A 1 220 ? -11.991 28.668 4.188 1.00 63.34 220 ASN A C 1
ATOM 1773 O O . ASN A 1 220 ? -13.071 28.169 4.487 1.00 63.34 220 ASN A O 1
ATOM 1777 N N . ALA A 1 221 ? -11.422 29.631 4.926 1.00 55.34 221 ALA A N 1
ATOM 1778 C CA . ALA A 1 221 ? -11.976 30.178 6.173 1.00 55.34 221 ALA A CA 1
ATOM 1779 C C . ALA A 1 221 ? -12.358 29.115 7.235 1.00 55.34 221 ALA A C 1
ATOM 1781 O O . ALA A 1 221 ? -13.110 29.396 8.169 1.00 55.34 221 ALA A O 1
ATOM 1782 N N . GLY A 1 222 ? -11.828 27.896 7.108 1.00 61.59 222 GLY A N 1
ATOM 1783 C CA . GLY A 1 222 ? -12.068 26.782 8.014 1.00 61.59 222 GLY A CA 1
ATOM 1784 C C . GLY A 1 222 ? -11.024 26.764 9.122 1.00 61.59 222 GLY A C 1
ATOM 1785 O O . GLY A 1 222 ? -9.824 26.767 8.849 1.00 61.59 222 GLY A O 1
ATOM 1786 N N . THR A 1 223 ? -11.466 26.729 10.378 1.00 62.56 223 THR A N 1
ATOM 1787 C CA . THR A 1 223 ? -10.586 26.457 11.523 1.00 62.56 223 THR A CA 1
ATOM 1788 C C . THR A 1 223 ? -10.864 25.037 11.989 1.00 62.56 223 THR A C 1
ATOM 1790 O O . THR A 1 223 ? -12.007 24.720 12.314 1.00 62.56 223 THR A O 1
ATOM 1793 N N . TYR A 1 224 ? -9.845 24.174 12.001 1.00 70.94 224 TYR A N 1
ATOM 1794 C CA . TYR A 1 224 ? -9.967 22.874 12.659 1.00 70.94 224 TYR A CA 1
ATOM 1795 C C . TYR A 1 224 ? -10.222 23.124 14.150 1.00 70.94 224 TYR A C 1
ATOM 1797 O O . TYR A 1 224 ? -9.485 23.884 14.782 1.00 70.94 224 TYR A O 1
ATOM 1805 N N . LYS A 1 225 ? -11.269 22.503 14.696 1.00 73.69 225 LYS A N 1
ATOM 1806 C CA . LYS A 1 225 ? -11.635 22.627 16.106 1.00 73.69 225 LYS A CA 1
ATOM 1807 C C . LYS A 1 225 ? -11.551 21.256 16.774 1.00 73.69 225 LYS A C 1
ATOM 1809 O O . LYS A 1 225 ? -12.252 20.351 16.310 1.00 73.69 225 LYS A O 1
ATOM 1814 N N . PRO A 1 226 ? -10.721 21.083 17.817 1.00 76.44 226 PRO A N 1
ATOM 1815 C CA . PRO A 1 226 ? -10.724 19.847 18.584 1.00 76.44 226 PRO A CA 1
ATOM 1816 C C . PRO A 1 226 ? -12.087 19.693 19.272 1.00 76.44 226 PRO A C 1
ATOM 1818 O O . PRO A 1 226 ? -12.676 20.671 19.742 1.00 76.44 226 PRO A O 1
ATOM 1821 N N . LEU A 1 227 ? -12.615 18.471 19.249 1.00 79.88 227 LEU A N 1
ATOM 1822 C CA . LEU A 1 227 ? -13.888 18.128 19.874 1.00 79.88 227 LEU A CA 1
ATOM 1823 C C . LEU A 1 227 ? -13.646 17.093 20.971 1.00 79.88 227 LEU A C 1
ATOM 1825 O O . LEU A 1 227 ? -12.710 16.303 20.890 1.00 79.88 227 LEU A O 1
ATOM 1829 N N . GLY A 1 228 ? -14.523 17.081 21.966 1.00 82.81 228 GLY A N 1
ATOM 1830 C CA . GLY A 1 228 ? -14.518 16.121 23.064 1.00 82.81 228 GLY A CA 1
ATOM 1831 C C . GLY A 1 228 ? -15.940 15.805 23.505 1.00 82.81 228 GLY A C 1
ATOM 1832 O O . GLY A 1 228 ? -16.884 16.512 23.146 1.00 82.81 228 GLY A O 1
ATOM 1833 N N . ILE A 1 229 ? -16.113 14.744 24.289 1.00 82.88 229 ILE A N 1
ATOM 1834 C CA . ILE A 1 229 ? -17.419 14.373 24.842 1.00 82.88 229 ILE A CA 1
ATOM 1835 C C . ILE A 1 229 ? -17.547 14.924 26.265 1.00 82.88 229 ILE A C 1
ATOM 1837 O O . ILE A 1 229 ? -16.729 14.626 27.131 1.00 82.88 229 ILE A O 1
ATOM 1841 N N . ARG A 1 230 ? -18.593 15.716 26.534 1.00 81.38 230 ARG A N 1
ATOM 1842 C CA . ARG A 1 230 ? -18.978 16.154 27.887 1.00 81.38 230 ARG A CA 1
ATOM 1843 C C . ARG A 1 230 ? -20.459 15.878 28.114 1.00 81.38 230 ARG A C 1
ATOM 1845 O O . ARG A 1 230 ? -21.299 16.344 27.349 1.00 81.38 230 ARG A O 1
ATOM 1852 N N . ASN A 1 231 ? -20.782 15.130 29.171 1.00 77.56 231 ASN A N 1
ATOM 1853 C CA . ASN A 1 231 ? -22.154 14.707 29.493 1.00 77.56 231 ASN A CA 1
ATOM 1854 C C . ASN A 1 231 ? -22.865 14.040 28.296 1.00 77.56 231 ASN A C 1
ATOM 1856 O O . ASN A 1 231 ? -23.997 14.388 27.968 1.00 77.56 231 ASN A O 1
ATOM 1860 N N . GLY A 1 232 ? -22.162 13.149 27.588 1.00 75.00 232 GLY A N 1
ATOM 1861 C CA . GLY A 1 232 ? -22.687 12.444 26.411 1.00 75.00 232 GLY A CA 1
ATOM 1862 C C . GLY A 1 232 ? -22.795 13.285 25.133 1.00 75.00 232 GLY A C 1
ATOM 1863 O O . GLY A 1 232 ? -23.086 12.728 24.077 1.00 75.00 232 GLY A O 1
ATOM 1864 N N . LYS A 1 233 ? -22.510 14.593 25.186 1.00 76.06 233 LYS A N 1
ATOM 1865 C CA . LYS A 1 233 ? -22.599 15.509 24.042 1.00 76.06 233 LYS A CA 1
ATOM 1866 C C . LYS A 1 233 ? -21.227 15.885 23.511 1.00 76.06 233 LYS A C 1
ATOM 1868 O O . LYS A 1 233 ? -20.294 16.110 24.280 1.00 76.06 233 LYS A O 1
ATOM 1873 N N . LEU A 1 234 ? -21.135 16.009 22.192 1.00 78.62 234 LEU A N 1
ATOM 1874 C CA . LEU A 1 234 ? -19.944 16.516 21.527 1.00 78.62 234 LEU A CA 1
ATOM 1875 C C . LEU A 1 234 ? -19.842 18.032 21.732 1.00 78.62 234 LEU A C 1
ATOM 1877 O O . LEU A 1 234 ? -20.760 18.777 21.386 1.00 78.62 234 LEU A O 1
ATOM 1881 N N . VAL A 1 235 ? -18.729 18.487 22.297 1.00 80.88 235 VAL A N 1
ATOM 1882 C CA . VAL A 1 235 ? -18.446 19.900 22.562 1.00 80.88 235 VAL A CA 1
ATOM 1883 C C . VAL A 1 235 ? -17.096 20.289 21.974 1.00 80.88 235 VAL A C 1
ATOM 1885 O O . VAL A 1 235 ? -16.199 19.457 21.855 1.00 80.88 235 VAL A O 1
ATOM 1888 N N . GLU A 1 236 ? -16.948 21.560 21.606 1.00 80.94 236 GLU A N 1
ATOM 1889 C CA . GLU A 1 236 ? -15.633 22.124 21.292 1.00 80.94 236 GLU A CA 1
ATOM 1890 C C . GLU A 1 236 ? -14.776 22.123 22.553 1.00 80.94 236 GLU A C 1
ATOM 1892 O O . GLU A 1 236 ? -15.253 22.483 23.635 1.00 80.94 236 GLU A O 1
ATOM 1897 N N . THR A 1 237 ? -13.524 21.707 22.414 1.00 74.94 237 THR A N 1
ATOM 1898 C CA . THR A 1 237 ? -12.558 21.752 23.505 1.00 74.94 237 THR A CA 1
ATOM 1899 C C . THR A 1 237 ? -11.513 22.825 23.239 1.00 74.94 237 THR A C 1
ATOM 1901 O O . THR A 1 237 ? -11.231 23.181 22.096 1.00 74.94 237 THR A O 1
ATOM 1904 N N . ASP A 1 238 ? -10.920 23.349 24.308 1.00 65.56 238 ASP A N 1
ATOM 1905 C CA . ASP A 1 238 ? -9.784 24.271 24.213 1.00 65.56 238 ASP A CA 1
ATOM 1906 C C . ASP A 1 238 ? -8.458 23.503 24.096 1.00 65.56 238 ASP A C 1
ATOM 1908 O O . ASP A 1 238 ? -7.388 24.064 24.335 1.00 65.56 238 ASP A O 1
ATOM 1912 N N . ASP A 1 239 ? -8.510 22.220 23.711 1.00 61.75 239 ASP A N 1
ATOM 1913 C CA . ASP A 1 239 ? -7.392 21.280 23.831 1.00 61.75 239 ASP A CA 1
ATOM 1914 C C . ASP A 1 239 ? -6.254 21.568 22.846 1.00 61.75 239 ASP A C 1
ATOM 1916 O O . ASP A 1 239 ? -5.397 20.717 22.629 1.00 61.75 239 ASP A O 1
ATOM 1920 N N . ARG A 1 240 ? -6.234 22.734 22.190 1.00 66.31 240 ARG A N 1
ATOM 1921 C CA . ARG A 1 240 ? -5.160 23.135 21.288 1.00 66.31 240 ARG A CA 1
ATOM 1922 C C . ARG A 1 240 ? -4.658 24.541 21.548 1.00 66.31 240 ARG A C 1
ATOM 1924 O O . ARG A 1 240 ? -5.363 25.522 21.340 1.00 66.31 240 ARG A O 1
ATOM 1931 N N . GLN A 1 241 ? -3.363 24.638 21.837 1.00 60.25 241 GLN A N 1
ATOM 1932 C CA . GLN A 1 241 ? -2.613 25.892 21.794 1.00 60.25 241 GLN A CA 1
ATOM 1933 C C . GLN A 1 241 ? -1.538 25.806 20.707 1.00 60.25 241 GLN A C 1
ATOM 1935 O O . GLN A 1 241 ? -0.710 24.894 20.690 1.00 60.25 241 GLN A O 1
ATOM 1940 N N . SER A 1 242 ? -1.559 26.749 19.758 1.00 58.69 242 SER A N 1
ATOM 1941 C CA . SER A 1 242 ? -0.607 26.807 18.631 1.00 58.69 242 SER A CA 1
ATOM 1942 C C . SER A 1 242 ? -0.547 25.522 17.781 1.00 58.69 242 SER A C 1
ATOM 1944 O O . SER A 1 242 ? 0.513 25.142 17.288 1.00 58.69 242 SER A O 1
ATOM 1946 N N . GLY A 1 243 ? -1.683 24.831 17.619 1.00 58.94 243 GLY A N 1
ATOM 1947 C CA . GLY A 1 243 ? -1.813 23.602 16.819 1.00 58.94 243 GLY A CA 1
ATOM 1948 C C . GLY A 1 243 ? -1.453 22.298 17.542 1.00 58.94 243 GLY A C 1
ATOM 1949 O O . GLY A 1 243 ? -1.776 21.223 17.033 1.00 58.94 243 GLY A O 1
ATOM 1950 N N . LYS A 1 244 ? -0.854 22.374 18.735 1.00 61.34 244 LYS A N 1
ATOM 1951 C CA . LYS A 1 244 ? -0.511 21.209 19.561 1.00 61.34 244 LYS A CA 1
ATOM 1952 C C . LYS A 1 244 ? -1.632 20.869 20.523 1.00 61.34 244 LYS A C 1
ATOM 1954 O O . LYS A 1 244 ? -2.237 21.784 21.073 1.00 61.34 244 LYS A O 1
ATOM 1959 N N . VAL A 1 245 ? -1.847 19.577 20.746 1.00 64.88 245 VAL A N 1
ATOM 1960 C CA . VAL A 1 245 ? -2.789 19.105 21.756 1.00 64.88 245 VAL A CA 1
ATOM 1961 C C . VAL A 1 245 ? -2.272 19.437 23.161 1.00 64.88 245 VAL A C 1
ATOM 1963 O O . VAL A 1 245 ? -1.093 19.232 23.447 1.00 64.88 245 VAL A O 1
ATOM 1966 N N . THR A 1 246 ? -3.131 19.985 24.019 1.00 67.31 246 THR A N 1
ATOM 1967 C CA . THR A 1 246 ? -2.827 20.326 25.418 1.00 67.31 246 THR A CA 1
ATOM 1968 C C . THR A 1 246 ? -3.278 19.249 26.397 1.00 67.31 246 THR A C 1
ATOM 1970 O O . THR A 1 246 ? -2.702 19.164 27.477 1.00 67.31 246 THR A O 1
ATOM 1973 N N . ASP A 1 247 ? -4.266 18.431 26.024 1.00 75.81 247 ASP A N 1
ATOM 1974 C CA . ASP A 1 247 ? -4.695 17.258 26.787 1.00 75.81 247 ASP A CA 1
ATOM 1975 C C . ASP A 1 247 ? -4.179 15.962 26.128 1.00 75.81 247 ASP A C 1
ATOM 1977 O O . ASP A 1 247 ? -4.688 15.564 25.076 1.00 75.81 247 ASP A O 1
ATOM 1981 N N . PRO A 1 248 ? -3.168 15.289 26.707 1.00 76.00 248 PRO A N 1
ATOM 1982 C CA . PRO A 1 248 ? -2.641 14.041 26.163 1.00 76.00 248 PRO A CA 1
ATOM 1983 C C . PRO A 1 248 ? -3.671 12.897 26.111 1.00 76.00 248 PRO A C 1
ATOM 1985 O O . PRO A 1 248 ? -3.442 11.938 25.371 1.00 76.00 248 PRO A O 1
ATOM 1988 N N . GLY A 1 249 ? -4.783 13.008 26.847 1.00 82.00 249 GLY A N 1
ATOM 1989 C CA . GLY A 1 249 ? -5.750 11.937 27.047 1.00 82.00 249 GLY A CA 1
ATOM 1990 C C . GLY A 1 249 ? -5.241 10.824 27.956 1.00 82.00 249 GLY A C 1
ATOM 1991 O O . GLY A 1 249 ? -4.144 10.901 28.516 1.00 82.00 249 GLY A O 1
ATOM 1992 N N . ASP A 1 250 ? -6.058 9.780 28.082 1.00 85.81 250 ASP A N 1
ATOM 1993 C CA . ASP A 1 250 ? -5.740 8.617 28.903 1.00 85.81 250 ASP A CA 1
ATOM 1994 C C . ASP A 1 250 ? -4.529 7.855 28.355 1.00 85.81 250 ASP A C 1
ATOM 1996 O O . ASP A 1 250 ? -4.316 7.748 27.141 1.00 85.81 250 ASP A O 1
ATOM 2000 N N . SER A 1 251 ? -3.734 7.322 29.282 1.00 91.06 251 SER A N 1
ATOM 2001 C CA . SER A 1 251 ? -2.567 6.500 28.978 1.00 91.06 251 SER A CA 1
ATOM 2002 C C . SER A 1 251 ? -3.013 5.118 28.506 1.00 91.06 251 SER A C 1
ATOM 2004 O O . SER A 1 251 ? -3.543 4.337 29.291 1.00 91.06 251 SER A O 1
ATOM 2006 N N . LEU A 1 252 ? -2.801 4.822 27.224 1.00 95.25 252 LEU A N 1
ATOM 2007 C CA . LEU A 1 252 ? -3.112 3.525 26.620 1.00 95.25 252 LEU A CA 1
ATOM 2008 C C . LEU A 1 252 ? -1.873 2.629 26.567 1.00 95.25 252 LEU A C 1
ATOM 2010 O O . LEU A 1 252 ? -0.778 3.110 26.248 1.00 95.25 252 LEU A O 1
ATOM 2014 N N . GLN A 1 253 ? -2.055 1.330 26.812 1.00 97.31 253 GLN A N 1
ATOM 2015 C CA . GLN A 1 253 ? -1.011 0.328 26.600 1.00 97.31 253 GLN A CA 1
ATOM 2016 C C . GLN A 1 253 ? -1.088 -0.199 25.169 1.00 97.31 253 GLN A C 1
ATOM 2018 O O . GLN A 1 253 ? -2.112 -0.726 24.727 1.00 97.31 253 GLN A O 1
ATOM 2023 N N . LEU A 1 254 ? 0.010 -0.039 24.434 1.00 97.38 254 LEU A N 1
ATOM 2024 C CA . LEU A 1 254 ? 0.081 -0.302 23.005 1.00 97.38 254 LEU A CA 1
ATOM 2025 C C . LEU A 1 254 ? 1.088 -1.414 22.706 1.00 97.38 254 LEU A C 1
ATOM 2027 O O . LEU A 1 254 ? 2.139 -1.512 23.343 1.00 97.38 254 LEU A O 1
ATOM 2031 N N . ALA A 1 255 ? 0.809 -2.218 21.684 1.00 97.25 255 ALA A N 1
ATOM 2032 C CA . ALA A 1 255 ? 1.792 -3.113 21.082 1.00 97.25 255 ALA A CA 1
ATOM 2033 C C . ALA A 1 255 ? 1.754 -2.989 19.559 1.00 97.25 255 ALA A C 1
ATOM 2035 O O . ALA A 1 255 ? 0.685 -3.041 18.961 1.00 97.25 255 ALA A O 1
ATOM 2036 N N . THR A 1 256 ? 2.912 -2.831 18.921 1.00 96.31 256 THR A N 1
ATOM 2037 C CA . THR A 1 256 ? 3.003 -2.688 17.460 1.00 96.31 256 THR A CA 1
ATOM 2038 C C . THR A 1 256 ? 3.886 -3.754 16.835 1.00 96.31 256 THR A C 1
ATOM 2040 O O . THR A 1 256 ? 4.858 -4.208 17.445 1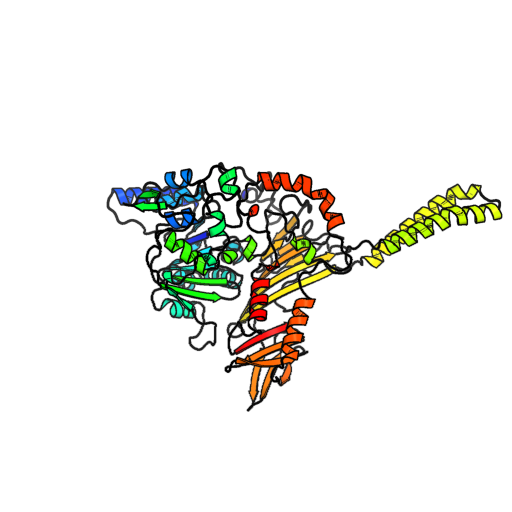.00 96.31 256 THR A O 1
ATOM 2043 N N . ARG A 1 257 ? 3.552 -4.148 15.606 1.00 93.06 257 ARG A N 1
ATOM 2044 C CA . ARG A 1 257 ? 4.374 -5.036 14.782 1.00 93.06 257 ARG A CA 1
ATOM 2045 C C . ARG A 1 257 ? 4.148 -4.747 13.302 1.00 93.06 257 ARG A C 1
ATOM 2047 O O . ARG A 1 257 ? 3.017 -4.495 12.884 1.00 93.06 257 ARG A O 1
ATOM 2054 N N . ASP A 1 258 ? 5.216 -4.796 12.515 1.00 92.94 258 ASP A N 1
ATOM 2055 C CA . ASP A 1 258 ? 5.112 -4.814 11.056 1.00 92.94 258 ASP A CA 1
ATOM 2056 C C . ASP A 1 258 ? 4.810 -6.245 10.574 1.00 92.94 258 ASP A C 1
ATOM 2058 O O . ASP A 1 258 ? 5.431 -7.204 11.028 1.00 92.94 258 ASP A O 1
ATOM 2062 N N . GLU A 1 259 ? 3.855 -6.381 9.657 1.00 92.81 259 GLU A N 1
ATOM 2063 C CA . GLU A 1 259 ? 3.377 -7.660 9.116 1.00 92.81 259 GLU A CA 1
ATOM 2064 C C . GLU A 1 259 ? 3.380 -7.563 7.585 1.00 92.81 259 GLU A C 1
ATOM 2066 O O . GLU A 1 259 ? 2.555 -6.868 6.984 1.00 92.81 259 GLU A O 1
ATOM 2071 N N . GLY A 1 260 ? 4.366 -8.190 6.938 1.00 93.56 260 GLY A N 1
ATOM 2072 C CA . GLY A 1 260 ? 4.669 -7.918 5.531 1.00 93.56 260 GLY A CA 1
ATOM 2073 C C . GLY A 1 260 ? 4.982 -6.433 5.315 1.00 93.56 260 GLY A C 1
ATOM 2074 O O . GLY A 1 260 ? 5.835 -5.865 5.995 1.00 93.56 260 GLY A O 1
ATOM 2075 N N . PHE A 1 261 ? 4.298 -5.786 4.367 1.00 96.38 261 PHE A N 1
ATOM 2076 C CA . PHE A 1 261 ? 4.388 -4.332 4.199 1.00 96.38 261 PHE A CA 1
ATOM 2077 C C . PHE A 1 261 ? 3.469 -3.558 5.146 1.00 96.38 261 PHE A C 1
ATOM 2079 O O . PHE A 1 261 ? 3.577 -2.333 5.199 1.00 96.38 261 PHE A O 1
ATOM 2086 N N . GLY A 1 262 ? 2.542 -4.220 5.841 1.00 96.25 262 GLY A N 1
ATOM 2087 C CA . GLY A 1 262 ? 1.552 -3.614 6.728 1.00 96.25 262 GLY A CA 1
ATOM 2088 C C . GLY A 1 262 ? 2.056 -3.373 8.141 1.00 96.25 262 GLY A C 1
ATOM 2089 O O . GLY A 1 262 ? 3.204 -3.660 8.473 1.00 96.25 262 GLY A O 1
ATOM 2090 N N . ARG A 1 263 ? 1.182 -2.796 8.966 1.00 96.44 263 ARG A N 1
ATOM 2091 C CA . ARG A 1 263 ? 1.431 -2.586 10.395 1.00 96.44 263 ARG A CA 1
ATOM 2092 C C . ARG A 1 263 ? 0.179 -2.897 11.196 1.00 96.44 263 ARG A C 1
ATOM 2094 O O . ARG A 1 263 ? -0.915 -2.470 10.828 1.00 96.44 263 ARG A O 1
ATOM 2101 N N . MET A 1 264 ? 0.369 -3.596 12.305 1.00 97.56 264 MET A N 1
ATOM 2102 C CA . MET A 1 264 ? -0.660 -3.887 13.291 1.00 97.56 264 MET A CA 1
ATOM 2103 C C . MET A 1 264 ? -0.379 -3.101 14.571 1.00 97.56 264 MET A C 1
ATOM 2105 O O . MET A 1 264 ? 0.765 -3.032 15.028 1.00 97.56 264 MET A O 1
ATOM 2109 N N . LEU A 1 265 ? -1.430 -2.526 15.146 1.00 98.06 265 LEU A N 1
ATOM 2110 C CA . LEU A 1 265 ? -1.443 -1.908 16.466 1.00 98.06 265 LEU A CA 1
ATOM 2111 C C . LEU A 1 265 ? -2.474 -2.629 17.328 1.00 98.06 265 LEU A C 1
ATOM 2113 O O . LEU A 1 265 ? -3.644 -2.705 16.962 1.00 98.06 265 LEU A O 1
ATOM 2117 N N . LEU A 1 266 ? -2.050 -3.099 18.490 1.00 98.38 266 LEU A N 1
ATOM 2118 C CA . LEU A 1 266 ? -2.930 -3.579 19.541 1.00 98.38 266 LEU A CA 1
ATOM 2119 C C . LEU A 1 266 ? -3.064 -2.487 20.596 1.00 98.38 266 LEU A C 1
ATOM 2121 O O . LEU A 1 266 ? -2.054 -1.969 21.075 1.00 98.38 266 LEU A O 1
ATOM 2125 N N . VAL A 1 267 ? -4.300 -2.159 20.953 1.00 98.25 267 VAL A N 1
ATOM 2126 C CA . VAL A 1 267 ? -4.632 -1.330 22.112 1.00 98.25 267 VAL A CA 1
ATOM 2127 C C . VAL A 1 267 ? -5.205 -2.262 23.167 1.00 98.25 267 VAL A C 1
ATOM 2129 O O . VAL A 1 267 ? -6.182 -2.966 22.905 1.00 98.25 267 VAL A O 1
ATOM 2132 N N . GLN A 1 268 ? -4.571 -2.316 24.337 1.00 97.31 268 GLN A N 1
ATOM 2133 C CA . GLN A 1 268 ? -4.974 -3.238 25.396 1.00 97.31 268 GLN A CA 1
ATOM 2134 C C . GLN A 1 268 ? -6.397 -2.938 25.888 1.00 97.31 268 GLN A C 1
ATOM 2136 O O . GLN A 1 268 ? -7.162 -3.865 26.153 1.00 97.31 268 GLN A O 1
ATOM 2141 N N . GLU A 1 269 ? -6.738 -1.655 25.992 1.00 95.25 269 GLU A N 1
ATOM 2142 C CA . GLU A 1 269 ? -8.016 -1.136 26.473 1.00 95.25 269 GLU A CA 1
ATOM 2143 C C . GLU A 1 269 ? -8.973 -0.724 25.332 1.00 95.25 269 GLU A C 1
ATOM 2145 O O . GLU A 1 269 ? -8.643 -0.810 24.145 1.00 95.25 269 GLU A O 1
ATOM 2150 N N . ASN A 1 270 ? -10.165 -0.237 25.700 1.00 95.38 270 ASN A N 1
ATOM 2151 C CA . ASN A 1 270 ? -11.105 0.417 24.791 1.00 95.38 270 ASN A CA 1
ATOM 2152 C C . ASN A 1 270 ? -10.695 1.897 24.587 1.00 95.38 270 ASN A C 1
ATO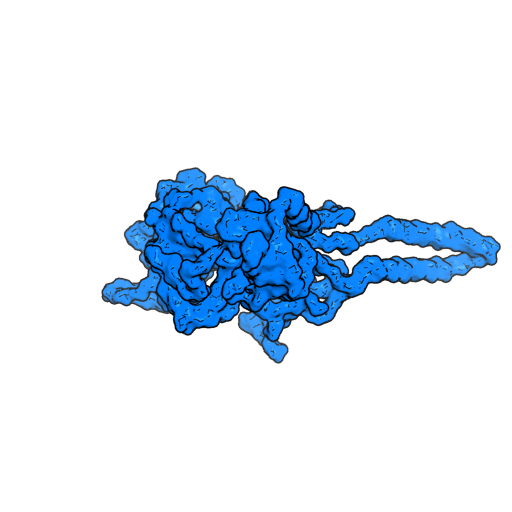M 2154 O O . ASN A 1 270 ? -10.791 2.674 25.539 1.00 95.38 270 ASN A O 1
ATOM 2158 N N . PRO A 1 271 ? -10.270 2.325 23.380 1.00 95.44 271 PRO A N 1
ATOM 2159 C CA . PRO A 1 271 ? -9.835 3.698 23.123 1.00 95.44 271 PRO A CA 1
ATOM 2160 C C . PRO A 1 271 ? -10.994 4.680 22.871 1.00 95.44 271 PRO A C 1
ATOM 2162 O O . PRO A 1 271 ? -10.737 5.844 22.561 1.00 95.44 271 PRO A O 1
ATOM 2165 N N . PHE A 1 272 ? -12.257 4.241 22.940 1.00 94.81 272 PHE A N 1
ATOM 2166 C CA . PHE A 1 272 ? -13.425 5.049 22.583 1.00 94.81 272 PHE A CA 1
ATOM 2167 C C . PHE A 1 272 ? -14.130 5.661 23.810 1.00 94.81 272 PHE A C 1
ATOM 2169 O O . PHE A 1 272 ? -14.243 5.006 24.844 1.00 94.81 272 PHE A O 1
ATOM 2176 N N . PRO A 1 273 ? -14.664 6.898 23.710 1.00 91.06 273 PRO A N 1
ATOM 2177 C CA . PRO A 1 273 ? -14.507 7.834 22.590 1.00 91.06 273 PRO A CA 1
ATOM 2178 C C . PRO A 1 273 ? -13.080 8.389 22.460 1.00 91.06 273 PRO A C 1
ATOM 2180 O O . PRO A 1 273 ? -12.701 8.852 21.383 1.00 91.06 273 PRO A O 1
ATOM 2183 N N . GLY A 1 274 ? -12.291 8.317 23.537 1.00 89.69 274 GLY A N 1
ATOM 2184 C CA . GLY A 1 274 ? -10.938 8.863 23.613 1.00 89.69 274 GLY A CA 1
ATOM 2185 C C . GLY A 1 274 ? -10.907 10.393 23.582 1.00 89.69 274 GLY A C 1
ATOM 2186 O O . GLY A 1 274 ? -11.937 11.063 23.468 1.00 89.69 274 GLY A O 1
ATOM 2187 N N . SER A 1 275 ? -9.704 10.962 23.674 1.00 88.31 275 SER A N 1
ATOM 2188 C CA . SER A 1 275 ? -9.464 12.386 23.425 1.00 88.31 275 SER A CA 1
ATOM 2189 C C . SER A 1 275 ? -8.779 12.593 22.074 1.00 88.31 275 SER A C 1
ATOM 2191 O O . SER A 1 275 ? -8.251 11.659 21.462 1.00 88.31 275 SER A O 1
ATOM 2193 N N . VAL A 1 276 ? -8.734 13.845 21.618 1.00 85.56 276 VAL A N 1
ATOM 2194 C CA . VAL A 1 276 ? -7.924 14.237 20.456 1.00 85.56 276 VAL A CA 1
ATOM 2195 C C . VAL A 1 276 ? -6.459 13.819 20.649 1.00 85.56 276 VAL A C 1
ATOM 2197 O O . VAL A 1 276 ? -5.845 13.305 19.718 1.00 85.56 276 VAL A O 1
ATOM 2200 N N . GLY A 1 277 ? -5.907 13.976 21.857 1.00 87.31 277 GLY A N 1
ATOM 2201 C CA . GLY A 1 277 ? -4.531 13.584 22.180 1.00 87.31 277 GLY A CA 1
ATOM 2202 C C . GLY A 1 277 ? -4.285 12.083 22.075 1.00 87.31 277 GLY A C 1
ATOM 2203 O O . GLY A 1 277 ? -3.295 11.671 21.465 1.00 87.31 277 GLY A O 1
ATOM 2204 N N . SER A 1 278 ? -5.210 11.265 22.586 1.00 90.69 278 SER A N 1
ATOM 2205 C CA . SER A 1 278 ? -5.117 9.804 22.490 1.00 90.69 278 SER A CA 1
ATOM 2206 C C . SER A 1 278 ? -5.119 9.341 21.029 1.00 90.69 278 SER A C 1
ATOM 2208 O O . SER A 1 278 ? -4.248 8.569 20.626 1.00 90.69 278 SER A O 1
ATOM 2210 N N . TRP A 1 279 ? -6.032 9.859 20.199 1.00 91.25 279 TRP A N 1
ATOM 2211 C CA . TRP A 1 279 ? -6.097 9.501 18.775 1.00 91.25 279 TRP A CA 1
ATOM 2212 C C . TRP A 1 279 ? -4.883 9.975 17.981 1.00 91.25 279 TRP A C 1
ATOM 2214 O O . TRP A 1 279 ? -4.409 9.272 17.090 1.00 91.25 279 TRP A O 1
ATOM 2224 N N . GLU A 1 280 ? -4.330 11.137 18.319 1.00 89.12 280 GLU A N 1
ATOM 2225 C CA . GLU A 1 280 ? -3.098 11.621 17.707 1.00 89.12 280 GLU A CA 1
ATOM 2226 C C . GLU A 1 280 ? -1.900 10.717 17.981 1.00 89.12 280 GLU A C 1
ATOM 2228 O O . GLU A 1 280 ? -1.115 10.446 17.070 1.00 89.12 280 GLU A O 1
ATOM 2233 N N . ARG A 1 281 ? -1.790 10.195 19.203 1.00 91.44 281 ARG A N 1
ATOM 2234 C CA . ARG A 1 281 ? -0.765 9.211 19.566 1.00 91.44 281 ARG A CA 1
ATOM 2235 C C . ARG A 1 281 ? -0.994 7.881 18.861 1.00 91.44 281 ARG A C 1
ATOM 2237 O O . ARG A 1 281 ? -0.054 7.342 18.287 1.00 91.44 281 ARG A O 1
ATOM 2244 N N . ILE A 1 282 ? -2.238 7.401 18.805 1.00 94.00 282 ILE A N 1
ATOM 2245 C CA . ILE A 1 282 ? -2.594 6.205 18.027 1.00 94.00 282 ILE A CA 1
ATOM 2246 C C . ILE A 1 282 ? -2.149 6.371 16.567 1.00 94.00 282 ILE A C 1
ATOM 2248 O O . ILE A 1 282 ? -1.436 5.518 16.046 1.00 94.00 282 ILE A O 1
ATOM 2252 N N . PHE A 1 283 ? -2.474 7.486 15.910 1.00 93.25 283 PHE A N 1
ATOM 2253 C CA . PHE A 1 283 ? -2.045 7.727 14.529 1.00 93.25 283 PHE A CA 1
ATOM 2254 C C . PHE A 1 283 ? -0.529 7.896 14.379 1.00 93.25 283 PHE A C 1
ATOM 2256 O O . PHE A 1 283 ? 0.029 7.465 13.369 1.00 93.25 283 PHE A O 1
ATOM 2263 N N . ALA A 1 284 ? 0.148 8.486 15.366 1.00 92.44 284 ALA A N 1
ATOM 2264 C CA . ALA A 1 284 ? 1.604 8.609 15.374 1.00 92.44 284 ALA A CA 1
ATOM 2265 C C . ALA A 1 284 ? 2.310 7.242 15.401 1.00 92.44 284 ALA A C 1
ATOM 2267 O O . ALA A 1 284 ? 3.344 7.107 14.752 1.00 92.44 284 ALA A O 1
ATOM 2268 N N . THR A 1 285 ? 1.739 6.210 16.040 1.00 94.06 285 THR A N 1
ATOM 2269 C CA . THR A 1 285 ? 2.324 4.847 16.017 1.00 94.06 285 THR A CA 1
ATOM 2270 C C . THR A 1 285 ? 2.410 4.243 14.613 1.00 94.06 285 THR A C 1
ATOM 2272 O O . THR A 1 285 ? 3.284 3.424 14.316 1.00 94.06 285 THR A O 1
ATOM 2275 N N . PHE A 1 286 ? 1.535 4.682 13.707 1.00 92.44 286 PHE A N 1
ATOM 2276 C CA . PHE A 1 286 ? 1.578 4.291 12.306 1.00 92.44 286 PHE A CA 1
ATOM 2277 C C . PHE A 1 286 ? 2.539 5.138 11.482 1.00 92.44 286 PHE A C 1
ATOM 2279 O O . PHE A 1 286 ? 2.591 4.914 10.284 1.00 92.44 286 PHE A O 1
ATOM 2286 N N . GLU A 1 287 ? 3.281 6.090 12.059 1.00 87.19 287 GLU A N 1
ATOM 2287 C CA . GLU A 1 287 ? 4.093 7.070 11.328 1.00 87.19 287 GLU A CA 1
ATOM 2288 C C . GLU A 1 287 ? 3.259 7.712 10.204 1.00 87.19 287 GLU A C 1
ATOM 2290 O O . GLU A 1 287 ? 3.250 7.199 9.093 1.00 87.19 287 GLU A O 1
ATOM 2295 N N . GLY A 1 288 ? 2.545 8.818 10.434 1.00 80.00 288 GLY A N 1
ATOM 2296 C CA . GLY A 1 288 ? 1.445 9.360 9.609 1.00 80.00 288 GLY A CA 1
ATOM 2297 C C . GLY A 1 288 ? 1.606 9.375 8.074 1.00 80.00 288 GLY A C 1
ATOM 2298 O O . GLY A 1 288 ? 0.612 9.406 7.354 1.00 80.00 288 GLY A O 1
ATOM 2299 N N . GLN A 1 289 ? 2.827 9.256 7.553 1.00 85.12 289 GLN A N 1
ATOM 2300 C CA . GLN A 1 289 ? 3.130 8.827 6.181 1.00 85.12 289 GLN A CA 1
ATOM 2301 C C . GLN A 1 289 ? 2.526 7.468 5.744 1.00 85.12 289 GLN A C 1
ATOM 2303 O O . GLN A 1 289 ? 2.302 7.279 4.551 1.00 85.12 289 GLN A O 1
ATOM 2308 N N . ARG A 1 290 ? 2.265 6.503 6.641 1.00 91.44 290 ARG A N 1
ATOM 2309 C CA . ARG A 1 290 ? 1.579 5.234 6.312 1.00 91.44 290 ARG A CA 1
ATOM 2310 C C . ARG A 1 290 ? 0.063 5.399 6.228 1.00 91.44 290 ARG A C 1
ATOM 2312 O O . ARG A 1 290 ? -0.579 4.614 5.540 1.00 91.44 290 ARG A O 1
ATOM 2319 N N . LEU A 1 291 ? -0.493 6.402 6.906 1.00 90.81 291 LEU A N 1
ATOM 2320 C CA . LEU A 1 291 ? -1.929 6.696 6.917 1.00 90.81 291 LEU A CA 1
ATOM 2321 C C . LEU A 1 291 ? -2.354 7.549 5.712 1.00 90.81 291 LEU A C 1
ATOM 2323 O O . LEU A 1 291 ? -3.471 7.414 5.224 1.00 90.81 291 LEU A O 1
ATOM 2327 N N . ALA A 1 292 ? -1.462 8.402 5.201 1.00 90.06 292 ALA A N 1
ATOM 2328 C CA . ALA A 1 292 ? -1.697 9.152 3.971 1.00 90.06 292 ALA A CA 1
ATOM 2329 C C . ALA A 1 292 ? -1.495 8.255 2.738 1.00 90.06 292 ALA A C 1
ATOM 2331 O O . ALA A 1 292 ? -0.361 7.884 2.416 1.00 90.06 292 ALA A O 1
ATOM 2332 N N . TRP A 1 293 ? -2.576 7.963 2.005 1.00 92.31 293 TRP A N 1
ATOM 2333 C CA . TRP A 1 293 ? -2.573 7.085 0.827 1.00 92.31 293 TRP A CA 1
ATOM 2334 C C . TRP A 1 293 ? -1.453 7.432 -0.160 1.00 92.31 293 TRP A C 1
ATOM 2336 O O . TRP A 1 293 ? -0.708 6.548 -0.590 1.00 92.31 293 TRP A O 1
ATOM 2346 N N . PHE A 1 294 ? -1.279 8.722 -0.472 1.00 91.50 294 PHE A N 1
ATOM 2347 C CA . PHE A 1 294 ? -0.306 9.147 -1.480 1.00 91.50 294 PHE A CA 1
ATOM 2348 C C . PHE A 1 294 ? 1.155 9.000 -1.032 1.00 91.50 294 PHE A C 1
ATOM 2350 O O . PHE A 1 294 ? 2.041 8.826 -1.869 1.00 91.50 294 PHE A O 1
ATOM 2357 N N . GLN A 1 295 ? 1.430 9.086 0.275 1.00 92.19 295 GLN A N 1
ATOM 2358 C CA . GLN A 1 295 ? 2.773 8.862 0.821 1.00 92.19 295 GLN A CA 1
ATOM 2359 C C . GLN A 1 295 ? 3.047 7.367 0.942 1.00 92.19 295 GLN A C 1
ATOM 2361 O O . GLN A 1 295 ? 4.123 6.910 0.564 1.00 92.19 295 GLN A O 1
ATOM 2366 N N . ARG A 1 296 ? 2.046 6.591 1.373 1.00 93.75 296 ARG A N 1
ATOM 2367 C CA . ARG A 1 296 ? 2.103 5.128 1.421 1.00 93.75 296 ARG A CA 1
ATOM 2368 C C . ARG A 1 296 ? 2.447 4.529 0.054 1.00 93.75 296 ARG A C 1
ATOM 2370 O O . ARG A 1 296 ? 3.363 3.714 -0.035 1.00 93.75 296 ARG A O 1
ATOM 2377 N N . HIS A 1 297 ? 1.782 4.988 -1.006 1.00 95.19 297 HIS A N 1
ATOM 2378 C CA . HIS A 1 297 ? 1.985 4.494 -2.373 1.00 95.19 297 HIS A CA 1
ATOM 2379 C C . HIS A 1 297 ? 3.051 5.266 -3.166 1.00 95.19 297 HIS A C 1
ATOM 2381 O O . HIS A 1 297 ? 3.491 4.812 -4.220 1.00 95.19 297 HIS A O 1
ATOM 2387 N N . GLY A 1 298 ? 3.493 6.426 -2.671 1.00 93.81 298 GLY A N 1
ATOM 2388 C CA . GLY A 1 298 ? 4.465 7.288 -3.348 1.00 93.81 298 GLY A CA 1
ATOM 2389 C C . GLY A 1 298 ? 3.965 7.878 -4.676 1.00 93.81 298 GLY A C 1
ATOM 2390 O O . GLY A 1 298 ? 4.745 8.180 -5.583 1.00 93.81 298 GLY A O 1
ATOM 2391 N N . MET A 1 299 ? 2.650 8.017 -4.811 1.00 93.56 299 MET A N 1
ATOM 2392 C CA . MET A 1 299 ? 1.969 8.570 -5.978 1.00 93.56 299 MET A CA 1
ATOM 2393 C C . MET A 1 299 ? 0.641 9.186 -5.563 1.00 93.56 299 MET A C 1
ATOM 2395 O O . MET A 1 299 ? 0.080 8.813 -4.544 1.00 93.56 299 MET A O 1
ATOM 2399 N N . SER A 1 300 ? 0.122 10.103 -6.365 1.00 91.00 300 SER A N 1
ATOM 2400 C CA . SER A 1 300 ? -1.211 10.676 -6.220 1.00 91.00 300 SER A CA 1
ATOM 2401 C C . SER A 1 300 ? -2.086 10.265 -7.399 1.00 91.00 300 SER A C 1
ATOM 2403 O O . SER A 1 300 ? -1.610 10.125 -8.525 1.00 91.00 300 SER A O 1
ATOM 2405 N N . ARG A 1 301 ? -3.378 10.089 -7.143 1.00 87.00 301 ARG A N 1
ATOM 2406 C CA . ARG A 1 301 ? -4.441 9.919 -8.141 1.00 87.00 301 ARG A CA 1
ATOM 2407 C C . ARG A 1 301 ? -5.199 11.226 -8.385 1.00 87.00 301 ARG A C 1
ATOM 2409 O O . ARG A 1 301 ? -6.087 11.259 -9.231 1.00 87.00 301 ARG A O 1
ATOM 2416 N N . LEU A 1 302 ? -4.847 12.294 -7.665 1.00 82.19 302 LEU A N 1
ATOM 2417 C CA . LEU A 1 302 ? -5.477 13.615 -7.753 1.00 82.19 302 LEU A CA 1
ATOM 2418 C C . LEU A 1 302 ? -4.512 14.718 -8.217 1.00 82.19 302 LEU A C 1
ATOM 2420 O O . LEU A 1 302 ? -4.930 15.685 -8.847 1.00 82.19 302 LEU A O 1
ATOM 2424 N N . ARG A 1 303 ? -3.219 14.601 -7.902 1.00 83.88 303 ARG A N 1
ATOM 2425 C CA . ARG A 1 303 ? -2.189 15.627 -8.129 1.00 83.88 303 ARG A CA 1
ATOM 2426 C C . ARG A 1 303 ? -1.144 15.152 -9.132 1.00 83.88 303 ARG A C 1
ATOM 2428 O O . ARG A 1 303 ? -1.018 13.960 -9.396 1.00 83.88 303 ARG A O 1
ATOM 2435 N N . GLU A 1 304 ? -0.373 16.099 -9.666 1.00 84.50 304 GLU A N 1
ATOM 2436 C CA . GLU A 1 304 ? 0.772 15.788 -10.527 1.00 84.50 304 GLU A CA 1
ATOM 2437 C C . GLU A 1 304 ? 1.762 14.860 -9.810 1.00 84.50 304 GLU A C 1
ATOM 2439 O O . GLU A 1 304 ? 2.135 15.110 -8.662 1.00 84.50 304 GLU A O 1
ATOM 2444 N N . ASN A 1 305 ? 2.230 13.834 -10.523 1.00 89.44 305 ASN A N 1
ATOM 2445 C CA . ASN A 1 305 ? 3.295 12.940 -10.081 1.00 89.44 305 ASN A CA 1
ATOM 2446 C C . ASN A 1 305 ? 4.632 13.351 -10.721 1.00 89.44 305 ASN A C 1
ATOM 2448 O O . ASN A 1 305 ? 4.973 12.868 -11.808 1.00 89.44 305 ASN A O 1
ATOM 2452 N N . PRO A 1 306 ? 5.438 14.218 -10.074 1.00 84.94 306 PRO A N 1
ATOM 2453 C CA . PRO A 1 306 ? 6.693 14.700 -10.652 1.00 84.94 306 PRO A CA 1
ATOM 2454 C C . PRO A 1 306 ? 7.712 13.577 -10.885 1.00 84.94 306 PRO A C 1
ATOM 2456 O O . PRO A 1 306 ? 8.525 13.680 -11.806 1.00 84.94 306 PRO A O 1
ATOM 2459 N N . GLY A 1 307 ? 7.637 12.506 -10.085 1.00 88.62 307 GLY A N 1
ATOM 2460 C CA . GLY A 1 307 ? 8.501 11.332 -10.177 1.00 88.62 307 GLY A CA 1
ATOM 2461 C C . GLY A 1 307 ? 8.215 10.421 -11.373 1.00 88.62 307 GLY A C 1
ATOM 2462 O O . GLY A 1 307 ? 8.937 9.442 -11.560 1.00 88.62 307 GLY A O 1
ATOM 2463 N N . PHE A 1 308 ? 7.204 10.708 -12.209 1.00 90.31 308 PHE A N 1
ATOM 2464 C CA . PHE A 1 308 ? 6.910 9.937 -13.429 1.00 90.31 308 PHE A CA 1
ATOM 2465 C C . PHE A 1 308 ? 8.154 9.790 -14.316 1.00 90.31 308 PHE A C 1
ATOM 2467 O O . PHE A 1 308 ? 8.501 8.694 -14.755 1.00 90.31 308 PHE A O 1
ATOM 2474 N N . TRP A 1 309 ? 8.882 10.887 -14.509 1.00 88.31 309 TRP A N 1
ATOM 2475 C CA . TRP A 1 309 ? 10.037 10.961 -15.405 1.00 88.31 309 TRP A CA 1
ATOM 2476 C C . TRP A 1 309 ? 11.291 10.241 -14.883 1.00 88.31 309 TRP A C 1
ATOM 2478 O O . TRP A 1 309 ? 12.185 9.921 -15.660 1.00 88.31 309 TRP A O 1
ATOM 2488 N N . GLU A 1 310 ? 11.356 9.957 -13.581 1.00 89.62 310 GLU A N 1
ATOM 2489 C CA . GLU A 1 310 ? 12.498 9.304 -12.919 1.00 89.62 310 GLU A CA 1
ATOM 2490 C C . GLU A 1 310 ? 12.516 7.780 -13.131 1.00 89.62 310 GLU A C 1
ATOM 2492 O O . GLU A 1 310 ? 13.444 7.091 -12.709 1.00 89.62 310 GLU A O 1
ATOM 2497 N N . PHE A 1 311 ? 11.480 7.228 -13.767 1.00 91.19 311 PHE A N 1
ATOM 2498 C CA . PHE A 1 311 ? 11.348 5.789 -13.991 1.00 91.19 311 PHE A CA 1
ATOM 2499 C C . PHE A 1 311 ? 10.925 5.441 -15.423 1.00 91.19 311 PHE A C 1
ATOM 2501 O O . PHE A 1 311 ? 10.206 4.476 -15.693 1.00 91.19 311 PHE A O 1
ATOM 2508 N N . LEU A 1 312 ? 11.396 6.243 -16.374 1.00 90.19 312 LEU A N 1
ATOM 2509 C CA . LEU A 1 312 ? 11.329 5.903 -17.789 1.00 90.19 312 LEU A CA 1
ATOM 2510 C C . LEU A 1 312 ? 12.317 4.773 -18.133 1.00 90.19 312 LEU A C 1
ATOM 2512 O O . LEU A 1 312 ? 13.303 4.549 -17.423 1.00 90.19 312 LEU A O 1
ATOM 2516 N N . ILE A 1 313 ? 12.049 4.070 -19.233 1.00 89.31 313 ILE A N 1
ATOM 2517 C CA . ILE A 1 313 ? 12.938 3.041 -19.783 1.00 89.31 313 ILE A CA 1
ATOM 2518 C C . ILE A 1 313 ? 14.104 3.746 -20.501 1.00 89.31 313 ILE A C 1
ATOM 2520 O O . ILE A 1 313 ? 13.853 4.521 -21.428 1.00 89.31 313 ILE A O 1
ATOM 2524 N N . PRO A 1 314 ? 15.367 3.531 -20.088 1.00 84.56 314 PRO A N 1
ATOM 2525 C CA . PRO A 1 314 ? 16.516 4.146 -20.747 1.00 84.56 314 PRO A CA 1
ATOM 2526 C C . PRO A 1 314 ? 16.610 3.768 -22.228 1.00 84.56 314 PRO A C 1
ATOM 2528 O O . PRO A 1 314 ? 16.388 2.618 -22.592 1.00 84.56 314 PRO A O 1
ATOM 2531 N N . GLY A 1 315 ? 16.944 4.739 -23.080 1.00 77.00 315 GLY A N 1
ATOM 2532 C CA . GLY A 1 315 ? 17.106 4.529 -24.524 1.00 77.00 315 GLY A CA 1
ATOM 2533 C C . GLY A 1 315 ? 15.804 4.440 -25.329 1.00 77.00 315 GLY A C 1
ATOM 2534 O O . GLY A 1 315 ? 15.862 4.378 -26.553 1.00 77.00 315 GLY A O 1
ATOM 2535 N N . VAL A 1 316 ? 14.637 4.486 -24.680 1.00 77.19 316 VAL A N 1
ATOM 2536 C CA . VAL A 1 316 ? 13.332 4.344 -25.337 1.00 77.19 316 VAL A CA 1
ATOM 2537 C C . VAL A 1 316 ? 12.565 5.661 -25.345 1.00 77.19 316 VAL A C 1
ATOM 2539 O O . VAL A 1 316 ? 12.547 6.394 -24.358 1.00 77.19 316 VAL A O 1
ATOM 2542 N N . GLY A 1 317 ? 11.910 5.973 -26.467 1.00 66.00 317 GLY A N 1
ATOM 2543 C CA . GLY A 1 317 ? 11.116 7.198 -26.614 1.00 66.00 317 GLY A CA 1
ATOM 2544 C C . GLY A 1 317 ? 11.949 8.481 -26.725 1.00 66.00 317 GLY A C 1
ATOM 2545 O O . GLY A 1 317 ? 11.390 9.579 -26.727 1.00 66.00 317 GLY A O 1
ATOM 2546 N N . VAL A 1 318 ? 13.275 8.363 -26.839 1.00 66.12 318 VAL A N 1
ATOM 2547 C CA . VAL A 1 318 ? 14.164 9.480 -27.165 1.00 66.12 318 VAL A CA 1
ATOM 2548 C C . VAL A 1 318 ? 14.177 9.633 -28.680 1.00 66.12 318 VAL A C 1
ATOM 2550 O O . VAL A 1 318 ? 14.564 8.712 -29.394 1.00 66.12 318 VAL A O 1
ATOM 2553 N N . ALA A 1 319 ? 13.756 10.792 -29.187 1.00 63.06 319 ALA A N 1
ATOM 2554 C CA . ALA A 1 319 ? 13.871 11.074 -30.611 1.00 63.06 319 ALA A CA 1
ATOM 2555 C C . ALA A 1 319 ? 15.366 11.128 -30.991 1.00 63.06 319 ALA A C 1
ATOM 2557 O O . ALA A 1 319 ? 16.096 11.933 -30.409 1.00 63.06 319 ALA A O 1
ATOM 2558 N N . PRO A 1 320 ? 15.852 10.322 -31.953 1.00 67.06 320 PRO A N 1
ATOM 2559 C CA . PRO A 1 320 ? 17.238 10.365 -32.417 1.00 67.06 320 PRO A CA 1
ATOM 2560 C C . PRO A 1 320 ? 17.475 11.610 -33.283 1.00 67.06 320 PRO A C 1
ATOM 2562 O O . PRO A 1 320 ? 17.620 11.523 -34.503 1.00 67.06 320 PRO A O 1
ATOM 2565 N N . VAL A 1 321 ? 17.478 12.787 -32.649 1.00 74.25 321 VAL A N 1
ATOM 2566 C CA . VAL A 1 321 ? 17.532 14.099 -33.313 1.00 74.25 321 VAL A CA 1
ATOM 2567 C C . VAL A 1 321 ? 18.716 14.179 -34.270 1.00 74.25 321 VAL A C 1
ATOM 2569 O O . VAL A 1 321 ? 18.534 14.587 -35.410 1.00 74.25 321 VAL A O 1
ATOM 2572 N N . THR A 1 322 ? 19.893 13.702 -33.860 1.00 77.75 322 THR A N 1
ATOM 2573 C CA . THR A 1 322 ? 21.102 13.711 -34.695 1.00 77.75 322 THR A CA 1
ATOM 2574 C C . THR A 1 322 ? 20.946 12.864 -35.957 1.00 77.75 322 THR A C 1
ATOM 2576 O O . THR A 1 322 ? 21.352 13.287 -37.038 1.00 77.75 322 THR A O 1
ATOM 2579 N N . THR A 1 323 ? 20.325 11.685 -35.860 1.00 74.44 323 THR A N 1
ATOM 2580 C CA . THR A 1 323 ? 20.092 10.836 -37.036 1.00 74.44 323 THR A CA 1
ATOM 2581 C C . THR A 1 323 ? 19.063 11.466 -37.968 1.00 74.44 323 THR A C 1
ATOM 2583 O O . THR A 1 323 ? 19.260 11.475 -39.182 1.00 74.44 323 THR A O 1
ATOM 2586 N N . PHE A 1 324 ? 17.991 12.041 -37.415 1.00 78.75 324 PHE A N 1
ATOM 2587 C CA . PHE A 1 324 ? 16.994 12.774 -38.196 1.00 78.75 324 PHE A CA 1
ATOM 2588 C C . PHE A 1 324 ? 17.600 13.987 -38.905 1.00 78.75 324 PHE A C 1
ATOM 2590 O O . PHE A 1 324 ? 17.366 14.175 -40.096 1.00 78.75 324 PHE A O 1
ATOM 2597 N N . GLU A 1 325 ? 18.407 14.780 -38.204 1.00 85.06 325 GLU A N 1
ATOM 2598 C CA . GLU A 1 325 ? 19.106 15.939 -38.754 1.00 85.06 325 GLU A CA 1
ATOM 2599 C C . GLU A 1 325 ? 20.043 15.532 -39.894 1.00 85.06 325 GLU A C 1
ATOM 2601 O O . GLU A 1 325 ? 20.008 16.144 -40.964 1.00 85.06 325 GLU A O 1
ATOM 2606 N N . LEU A 1 326 ? 20.817 14.456 -39.718 1.00 86.00 326 LEU A N 1
ATOM 2607 C CA . LEU A 1 326 ? 21.697 13.924 -40.758 1.00 86.00 326 LEU A CA 1
ATOM 2608 C C . LEU A 1 326 ? 20.894 13.461 -41.980 1.00 86.00 326 LEU A C 1
ATOM 2610 O O . LEU A 1 326 ? 21.225 13.844 -43.102 1.00 86.00 326 LEU A O 1
ATOM 2614 N N . LEU A 1 327 ? 19.821 12.687 -41.786 1.00 80.81 327 LEU A N 1
ATOM 2615 C CA . LEU A 1 327 ? 18.989 12.177 -42.883 1.00 80.81 327 LEU A CA 1
ATOM 2616 C C . LEU A 1 327 ? 18.273 13.299 -43.645 1.00 80.81 327 LEU A C 1
ATOM 2618 O O . LEU A 1 327 ? 18.252 13.278 -44.875 1.00 80.81 327 LEU A O 1
ATOM 2622 N N . ILE A 1 328 ? 17.730 14.298 -42.943 1.00 84.56 328 ILE A N 1
ATOM 2623 C CA . ILE A 1 328 ? 17.098 15.469 -43.568 1.00 84.56 328 ILE A CA 1
ATOM 2624 C C . ILE A 1 328 ? 18.147 16.305 -44.309 1.00 84.56 328 ILE A C 1
ATOM 2626 O O . ILE A 1 328 ? 17.907 16.726 -45.440 1.00 84.56 328 ILE A O 1
ATOM 2630 N N . THR A 1 329 ? 19.328 16.508 -43.725 1.00 89.19 329 THR A N 1
ATOM 2631 C CA . THR A 1 329 ? 20.427 17.235 -44.377 1.00 89.19 329 THR A CA 1
ATOM 2632 C C . THR A 1 329 ? 20.875 16.521 -45.650 1.00 89.19 329 THR A C 1
ATOM 2634 O O . THR A 1 329 ? 20.973 17.140 -46.712 1.00 89.19 329 THR A O 1
ATOM 2637 N N . LEU A 1 330 ? 21.070 15.202 -45.581 1.00 86.00 330 LEU A N 1
ATOM 2638 C CA . LEU A 1 330 ? 21.404 14.373 -46.735 1.00 86.00 330 LEU A CA 1
ATOM 2639 C C . LEU A 1 330 ? 20.317 14.464 -47.811 1.00 86.00 330 LEU A C 1
ATOM 2641 O O . LEU A 1 330 ? 20.632 14.643 -48.984 1.00 86.00 330 LEU A O 1
ATOM 2645 N N . PHE A 1 331 ? 19.044 14.412 -47.421 1.00 84.44 331 PHE A N 1
ATOM 2646 C CA . PHE A 1 331 ? 17.913 14.570 -48.333 1.00 84.44 331 PHE A CA 1
ATOM 2647 C C . PHE A 1 331 ? 17.921 15.918 -49.057 1.00 84.44 331 PHE A C 1
ATOM 2649 O O . PHE A 1 331 ? 17.805 15.951 -50.282 1.00 84.44 331 PHE A O 1
ATOM 2656 N N . VAL A 1 332 ? 18.103 17.023 -48.327 1.00 88.75 332 VAL A N 1
ATOM 2657 C CA . VAL A 1 332 ? 18.156 18.373 -48.908 1.00 88.75 332 VAL A CA 1
ATOM 2658 C C . VAL A 1 332 ? 19.303 18.486 -49.915 1.00 88.75 332 VAL A C 1
ATOM 2660 O O . VAL A 1 332 ? 19.117 19.049 -50.994 1.00 88.75 332 VAL A O 1
ATOM 2663 N N . ILE A 1 333 ? 20.465 17.900 -49.612 1.00 90.94 333 ILE A N 1
ATOM 2664 C CA . ILE A 1 333 ? 21.620 17.873 -50.521 1.00 90.94 333 ILE A CA 1
ATOM 2665 C C . ILE A 1 333 ? 21.328 17.020 -51.765 1.00 90.94 333 ILE A C 1
ATOM 2667 O O . ILE A 1 333 ? 21.616 17.441 -52.889 1.00 90.94 333 ILE A O 1
ATOM 2671 N N . VAL A 1 334 ? 20.739 15.836 -51.585 1.00 85.75 334 VAL A N 1
ATOM 2672 C CA . VAL A 1 334 ? 20.443 14.907 -52.683 1.00 85.75 334 VAL A CA 1
ATOM 2673 C C . VAL A 1 334 ? 19.393 15.494 -53.628 1.00 85.75 334 VAL A C 1
ATOM 2675 O O . VAL A 1 334 ? 19.605 15.500 -54.838 1.00 85.75 334 VAL A O 1
ATOM 2678 N N . ILE A 1 335 ? 18.289 16.029 -53.105 1.00 85.50 335 ILE A N 1
ATOM 2679 C CA . ILE A 1 335 ? 17.183 16.560 -53.918 1.00 85.50 335 ILE A CA 1
ATOM 2680 C C . ILE A 1 335 ? 17.471 17.944 -54.489 1.00 85.50 335 ILE A C 1
ATOM 2682 O O . ILE A 1 335 ? 17.006 18.245 -55.588 1.00 85.50 335 ILE A O 1
ATOM 2686 N N . GLY A 1 336 ? 18.214 18.779 -53.765 1.00 84.88 336 GLY A N 1
ATOM 2687 C CA . GLY A 1 336 ? 18.565 20.119 -54.211 1.00 84.88 336 GLY A CA 1
ATOM 2688 C C . GLY A 1 336 ? 19.747 20.087 -55.181 1.00 84.88 336 GLY A C 1
ATOM 2689 O O . GLY A 1 336 ? 19.561 19.837 -56.375 1.00 84.88 336 GLY A O 1
ATOM 2690 N N . PRO A 1 337 ? 20.972 20.360 -54.701 1.00 89.00 337 PRO A N 1
ATOM 2691 C CA . PRO A 1 337 ? 22.128 20.534 -55.567 1.00 89.00 337 PRO A CA 1
ATOM 2692 C C . PRO A 1 337 ? 22.434 19.285 -56.398 1.00 89.00 337 PRO A C 1
ATOM 2694 O O . PRO A 1 337 ? 22.599 19.403 -57.610 1.00 89.00 337 PRO A O 1
ATOM 2697 N N . VAL A 1 338 ? 22.469 18.091 -55.798 1.00 88.88 338 VAL A N 1
ATOM 2698 C CA . VAL A 1 338 ? 22.916 16.881 -56.510 1.00 88.88 338 VAL A CA 1
ATOM 2699 C C . VAL A 1 338 ? 21.977 16.541 -57.668 1.00 88.88 338 VAL A C 1
ATOM 2701 O O . VAL A 1 338 ? 22.432 16.472 -58.808 1.00 88.88 338 VAL A O 1
ATOM 2704 N N . ASN A 1 339 ? 20.675 16.396 -57.411 1.00 88.38 339 ASN A N 1
ATOM 2705 C CA . ASN A 1 339 ? 19.673 16.083 -58.435 1.00 88.38 339 ASN A CA 1
ATOM 2706 C C . ASN A 1 339 ? 19.596 17.169 -59.527 1.00 88.38 339 ASN A C 1
ATOM 2708 O O . ASN A 1 339 ? 19.530 16.840 -60.712 1.00 88.38 339 ASN A O 1
ATOM 2712 N N . TYR A 1 340 ? 19.689 18.456 -59.164 1.00 88.44 340 TYR A N 1
ATOM 2713 C CA . TYR A 1 340 ? 19.714 19.550 -60.141 1.00 88.44 340 TYR A CA 1
ATOM 2714 C C . TYR A 1 340 ? 20.942 19.488 -61.060 1.00 88.44 340 TYR A C 1
ATOM 2716 O O . TYR A 1 340 ? 20.797 19.548 -62.283 1.00 88.44 340 TYR A O 1
ATOM 2724 N N . PHE A 1 341 ? 22.151 19.352 -60.502 1.00 90.50 341 PHE A N 1
ATOM 2725 C CA . PHE A 1 341 ? 23.381 19.313 -61.299 1.00 90.50 341 PHE A CA 1
ATOM 2726 C C . PHE A 1 341 ? 23.461 18.059 -62.180 1.00 90.50 341 PHE A C 1
ATOM 2728 O O . PHE A 1 341 ? 23.875 18.173 -63.334 1.00 90.50 341 PHE A O 1
ATOM 2735 N N . LEU A 1 342 ? 23.005 16.900 -61.688 1.00 88.62 342 LEU A N 1
ATOM 2736 C CA . LEU A 1 342 ? 22.920 15.656 -62.466 1.00 88.62 342 LEU A CA 1
ATOM 2737 C C . LEU A 1 342 ? 21.940 15.770 -63.639 1.00 88.62 342 LEU A C 1
ATOM 2739 O O . LEU A 1 342 ? 22.273 15.421 -64.767 1.00 88.62 342 LEU A O 1
ATOM 2743 N N . LEU A 1 343 ? 20.731 16.288 -63.415 1.00 87.94 343 LEU A N 1
ATOM 2744 C CA . LEU A 1 343 ? 19.747 16.428 -64.494 1.00 87.94 343 LEU A CA 1
ATOM 2745 C C . LEU A 1 343 ? 20.119 17.533 -65.485 1.00 87.94 343 LEU A C 1
ATOM 2747 O O . LEU A 1 343 ? 19.815 17.416 -66.675 1.00 87.94 343 LEU A O 1
ATOM 2751 N N . ARG A 1 344 ? 20.810 18.581 -65.020 1.00 87.00 344 ARG A N 1
ATOM 2752 C CA . ARG A 1 344 ? 21.368 19.627 -65.881 1.00 87.00 344 ARG A CA 1
ATOM 2753 C C . ARG A 1 344 ? 22.483 19.085 -66.772 1.00 87.00 344 ARG A C 1
ATOM 2755 O O . ARG A 1 344 ? 22.468 19.384 -67.963 1.00 87.00 344 ARG A O 1
ATOM 2762 N N . SER A 1 345 ? 23.419 18.297 -66.237 1.00 88.31 345 SER A N 1
ATOM 2763 C CA . SER A 1 345 ? 24.495 17.699 -67.042 1.00 88.31 345 SER A CA 1
ATOM 2764 C C . SER A 1 345 ? 23.965 16.676 -68.052 1.00 88.31 345 SER A C 1
ATOM 2766 O O . SER A 1 345 ? 24.507 16.560 -69.146 1.00 88.31 345 SER A O 1
ATOM 2768 N N . LEU A 1 346 ? 22.851 16.008 -67.734 1.00 88.62 346 LEU A N 1
ATOM 2769 C CA . LEU A 1 346 ? 22.138 15.094 -68.634 1.00 88.62 346 LEU A CA 1
ATOM 2770 C C . LEU A 1 346 ? 21.174 15.797 -69.613 1.00 88.62 346 LEU A C 1
ATOM 2772 O O . LEU A 1 346 ? 20.511 15.119 -70.398 1.00 88.62 346 LEU A O 1
ATOM 2776 N N . GLY A 1 347 ? 21.052 17.131 -69.568 1.00 87.94 347 GLY A N 1
ATOM 2777 C CA . GLY A 1 347 ? 20.166 17.909 -70.448 1.00 87.94 347 GLY A CA 1
ATOM 2778 C C . GLY A 1 347 ? 18.667 17.637 -70.253 1.00 87.94 347 GLY A C 1
ATOM 2779 O O . GLY A 1 347 ? 17.865 17.899 -71.146 1.00 87.94 347 GLY A O 1
ATOM 2780 N N . ARG A 1 348 ? 18.270 17.082 -69.102 1.00 89.56 348 ARG A N 1
ATOM 2781 C CA . ARG A 1 348 ? 16.930 16.533 -68.829 1.00 89.56 348 ARG A CA 1
ATOM 2782 C C . ARG A 1 348 ? 16.271 17.169 -67.600 1.00 89.56 348 ARG A C 1
ATOM 2784 O O . ARG A 1 348 ? 15.616 16.489 -66.817 1.00 89.56 348 ARG A O 1
ATOM 2791 N N . LEU A 1 349 ? 16.401 18.487 -67.447 1.00 85.31 349 LEU A N 1
ATOM 2792 C CA . LEU A 1 349 ? 15.837 19.258 -66.322 1.00 85.31 349 LEU A CA 1
ATOM 2793 C C . LEU A 1 349 ? 14.329 19.035 -66.109 1.00 85.31 349 LEU A C 1
ATOM 2795 O O . LEU A 1 349 ? 13.861 19.042 -64.976 1.00 85.31 349 LEU A O 1
ATOM 2799 N N . ASN A 1 350 ? 13.586 18.752 -67.178 1.00 86.19 350 ASN A N 1
ATOM 2800 C CA . ASN A 1 350 ? 12.146 18.476 -67.151 1.00 86.19 350 ASN A CA 1
ATOM 2801 C C . ASN A 1 350 ? 11.784 17.300 -66.218 1.00 86.19 350 ASN A C 1
ATOM 2803 O O . ASN A 1 350 ? 10.676 17.252 -65.692 1.00 86.19 350 ASN A O 1
ATOM 2807 N N . PHE A 1 351 ? 12.713 16.362 -65.982 1.00 85.81 351 PHE A N 1
ATOM 2808 C CA . PHE A 1 351 ? 12.508 1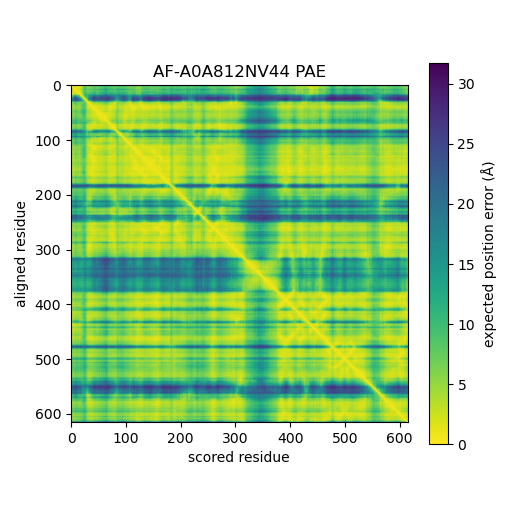5.215 -65.090 1.00 85.81 351 PHE A CA 1
ATOM 2809 C C . PHE A 1 351 ? 12.487 15.580 -63.601 1.00 85.81 351 PHE A C 1
ATOM 2811 O O . PHE A 1 351 ? 12.072 14.744 -62.798 1.00 85.81 351 PHE A O 1
ATOM 2818 N N . LEU A 1 352 ? 12.847 16.814 -63.222 1.00 85.88 352 LEU A N 1
ATOM 2819 C CA . LEU A 1 352 ? 12.701 17.298 -61.843 1.00 85.88 352 LEU A CA 1
ATOM 2820 C C . LEU A 1 352 ? 11.268 17.132 -61.318 1.00 85.88 352 LEU A C 1
ATOM 2822 O O . LEU A 1 352 ? 11.084 16.843 -60.137 1.00 85.88 352 LEU A O 1
ATOM 2826 N N . ILE A 1 353 ? 10.264 17.229 -62.200 1.00 87.31 353 ILE A N 1
ATOM 2827 C CA . ILE A 1 353 ? 8.851 17.040 -61.843 1.00 87.31 353 ILE A CA 1
ATOM 2828 C C . ILE A 1 353 ? 8.551 15.626 -61.315 1.00 87.31 353 ILE A C 1
ATOM 2830 O O . ILE A 1 353 ? 7.587 15.444 -60.581 1.00 87.31 353 ILE A O 1
ATOM 2834 N N . VAL A 1 354 ? 9.382 14.636 -61.659 1.00 89.38 354 VAL A N 1
ATOM 2835 C CA . VAL A 1 354 ? 9.250 13.240 -61.215 1.00 89.38 354 VAL A CA 1
ATOM 2836 C C . VAL A 1 354 ? 10.264 12.908 -60.121 1.00 89.38 354 VAL A C 1
ATOM 2838 O O . VAL A 1 354 ? 9.906 12.277 -59.128 1.00 89.38 354 VAL A O 1
ATOM 2841 N N . THR A 1 355 ? 11.524 13.331 -60.263 1.00 87.38 355 THR A N 1
ATOM 2842 C CA . THR A 1 355 ? 12.584 12.936 -59.320 1.00 87.38 355 THR A CA 1
ATOM 2843 C C . THR A 1 355 ? 12.400 13.549 -57.939 1.00 87.38 355 THR A C 1
ATOM 2845 O O . THR A 1 355 ? 12.710 12.889 -56.950 1.00 87.38 355 THR A O 1
ATOM 2848 N N . VAL A 1 356 ? 11.849 14.764 -57.845 1.00 88.19 356 VAL A N 1
ATOM 2849 C CA . VAL A 1 356 ? 11.587 15.410 -56.552 1.00 88.19 356 VAL A CA 1
ATOM 2850 C C . VAL A 1 356 ? 10.491 14.665 -55.766 1.00 88.19 356 VAL A C 1
ATOM 2852 O O . VAL A 1 356 ? 10.786 14.252 -54.643 1.00 88.19 356 VAL A O 1
ATOM 2855 N N . PRO A 1 357 ? 9.282 14.393 -56.310 1.00 88.38 357 PRO A N 1
ATOM 2856 C CA . PRO A 1 357 ? 8.281 13.586 -55.605 1.00 88.38 357 PRO A CA 1
ATOM 2857 C C . PRO A 1 357 ? 8.745 12.165 -55.264 1.00 88.38 357 PRO A C 1
ATOM 2859 O O . PRO A 1 357 ? 8.521 11.703 -54.147 1.00 88.38 357 PRO A O 1
ATOM 2862 N N . VAL A 1 358 ? 9.418 11.470 -56.192 1.00 89.62 358 VAL A N 1
ATOM 2863 C CA . VAL A 1 358 ? 9.915 10.100 -55.955 1.00 89.62 358 VAL A CA 1
ATOM 2864 C C . VAL A 1 358 ? 10.990 10.086 -54.871 1.00 89.62 358 VAL A C 1
ATOM 2866 O O . VAL A 1 358 ? 10.968 9.233 -53.986 1.00 89.62 358 VAL A O 1
ATOM 2869 N N . GLY A 1 359 ? 11.912 11.046 -54.906 1.00 85.62 359 GLY A N 1
ATOM 2870 C CA . GLY A 1 359 ? 12.948 11.179 -53.893 1.00 85.62 359 GLY A CA 1
ATOM 2871 C C . GLY A 1 359 ? 12.385 11.545 -52.518 1.00 85.62 359 GLY A C 1
ATOM 2872 O O . GLY A 1 359 ? 12.832 10.995 -51.514 1.00 85.62 359 GLY A O 1
ATOM 2873 N N . ALA A 1 360 ? 11.361 12.405 -52.468 1.00 85.38 360 ALA A N 1
ATOM 2874 C CA . ALA A 1 360 ? 10.634 12.702 -51.236 1.00 85.38 360 ALA A CA 1
ATOM 2875 C C . ALA A 1 360 ? 9.969 11.446 -50.656 1.00 85.38 360 ALA A C 1
ATOM 2877 O O . ALA A 1 360 ? 10.179 11.145 -49.484 1.00 85.38 360 ALA A O 1
ATOM 2878 N N . LEU A 1 361 ? 9.255 10.666 -51.480 1.00 89.94 361 LEU A N 1
ATOM 2879 C CA . LEU A 1 361 ? 8.661 9.393 -51.058 1.00 89.94 361 LEU A CA 1
ATOM 2880 C C . LEU A 1 361 ? 9.716 8.423 -50.520 1.00 89.94 361 LEU A C 1
ATOM 2882 O O . LEU A 1 361 ? 9.523 7.852 -49.450 1.00 89.94 361 LEU A O 1
ATOM 2886 N N . LEU A 1 362 ? 10.842 8.265 -51.222 1.00 87.12 362 LEU A N 1
ATOM 2887 C CA . LEU A 1 362 ? 11.933 7.389 -50.794 1.00 87.12 362 LEU A CA 1
ATOM 2888 C C . LEU A 1 362 ? 12.472 7.791 -49.419 1.00 87.12 362 LEU A C 1
ATOM 2890 O O . LEU A 1 362 ? 12.655 6.930 -48.562 1.00 87.12 362 LEU A O 1
ATOM 2894 N N . VAL A 1 363 ? 12.680 9.084 -49.174 1.00 82.19 363 VAL A N 1
ATOM 2895 C CA . VAL A 1 363 ? 13.155 9.551 -47.867 1.00 82.19 363 VAL A CA 1
ATOM 2896 C C . VAL A 1 363 ? 12.099 9.397 -46.785 1.00 82.19 363 VAL A C 1
ATOM 2898 O O . VAL A 1 363 ? 12.440 8.972 -45.685 1.00 82.19 363 VAL A O 1
ATOM 2901 N N . THR A 1 364 ? 10.821 9.642 -47.076 1.00 85.19 364 THR A N 1
ATOM 2902 C CA . THR A 1 364 ? 9.743 9.330 -46.128 1.00 85.19 364 THR A CA 1
ATOM 2903 C C . THR A 1 364 ? 9.739 7.843 -45.762 1.00 85.19 364 THR A C 1
ATOM 2905 O O . THR A 1 364 ? 9.650 7.516 -44.580 1.00 85.19 364 THR A O 1
ATOM 2908 N N . PHE A 1 365 ? 9.908 6.943 -46.736 1.00 88.62 365 PHE A N 1
ATOM 2909 C CA . PHE A 1 365 ? 10.027 5.504 -46.484 1.00 88.62 365 PHE A CA 1
ATOM 2910 C C . PHE A 1 365 ? 11.272 5.149 -45.665 1.00 88.62 365 PHE A C 1
ATOM 2912 O O . PHE A 1 365 ? 11.170 4.331 -44.755 1.00 88.62 365 PHE A O 1
ATOM 2919 N N . LEU A 1 366 ? 12.425 5.770 -45.933 1.00 84.00 366 LEU A N 1
ATOM 2920 C CA . LEU A 1 366 ? 13.649 5.549 -45.156 1.00 84.00 366 LEU A CA 1
ATOM 2921 C C . LEU A 1 366 ? 13.510 6.034 -43.712 1.00 84.00 366 LEU A C 1
ATOM 2923 O O . LEU A 1 366 ? 13.903 5.318 -42.798 1.00 84.00 366 LEU A O 1
ATOM 2927 N N . LEU A 1 367 ? 12.925 7.213 -43.494 1.00 81.44 367 LEU A N 1
ATOM 2928 C CA . LEU A 1 367 ? 12.672 7.747 -42.155 1.00 81.44 367 LEU A CA 1
ATOM 2929 C C . LEU A 1 367 ? 11.679 6.874 -41.384 1.00 81.44 367 LEU A C 1
ATOM 2931 O O . LEU A 1 367 ? 11.906 6.567 -40.216 1.00 81.44 367 LEU A O 1
ATOM 2935 N N . MET A 1 368 ? 10.608 6.433 -42.048 1.00 82.38 368 MET A N 1
ATOM 2936 C CA . MET A 1 368 ? 9.633 5.511 -41.470 1.00 82.38 368 MET A CA 1
ATOM 2937 C C . MET A 1 368 ? 10.287 4.170 -41.114 1.00 82.38 368 MET A C 1
ATOM 2939 O O . MET A 1 368 ? 10.142 3.693 -39.992 1.00 82.38 368 MET A O 1
ATOM 2943 N N . GLY A 1 369 ? 11.043 3.583 -42.045 1.00 82.94 369 GLY A N 1
ATOM 2944 C CA . GLY A 1 369 ? 11.763 2.328 -41.837 1.00 82.94 369 GLY A CA 1
ATOM 2945 C C . GLY A 1 369 ? 12.781 2.432 -40.706 1.00 82.94 369 GLY A C 1
ATOM 2946 O O . GLY A 1 369 ? 12.826 1.559 -39.844 1.00 82.94 369 GLY A O 1
ATOM 2947 N N . TYR A 1 370 ? 13.531 3.532 -40.650 1.00 79.06 370 TYR A N 1
ATOM 2948 C CA . TYR A 1 370 ? 14.447 3.809 -39.551 1.00 79.06 370 TYR A CA 1
ATOM 2949 C C . TYR A 1 370 ? 13.710 3.884 -38.211 1.00 79.06 370 TYR A C 1
ATOM 2951 O O . TYR A 1 370 ? 14.128 3.211 -37.281 1.00 79.06 370 TYR A O 1
ATOM 2959 N N . ALA A 1 371 ? 12.583 4.601 -38.125 1.00 73.50 371 ALA A N 1
ATOM 2960 C CA . ALA A 1 371 ? 11.790 4.679 -36.897 1.00 73.50 371 ALA A CA 1
ATOM 2961 C C . ALA A 1 371 ? 11.246 3.308 -36.449 1.00 73.50 371 ALA A C 1
ATOM 2963 O O . ALA A 1 371 ? 11.180 3.027 -35.257 1.00 73.50 371 ALA A O 1
ATOM 2964 N N . PHE A 1 372 ? 10.856 2.435 -37.384 1.00 76.50 372 PHE A N 1
ATOM 2965 C CA . PHE A 1 372 ? 10.453 1.060 -37.060 1.00 76.50 372 PHE A CA 1
ATOM 2966 C C . PHE A 1 372 ? 11.614 0.208 -36.535 1.00 76.50 372 PHE A C 1
ATOM 2968 O O . PHE A 1 372 ? 11.414 -0.603 -35.633 1.00 76.50 372 PHE A O 1
ATOM 2975 N N . VAL A 1 373 ? 12.815 0.381 -37.091 1.00 76.38 373 VAL A N 1
ATOM 2976 C CA . VAL A 1 373 ? 14.012 -0.357 -36.670 1.00 76.38 373 VAL A CA 1
ATOM 2977 C C . VAL A 1 373 ? 14.567 0.181 -35.347 1.00 76.38 373 VAL A C 1
ATOM 2979 O O . VAL A 1 373 ? 14.979 -0.617 -34.511 1.00 76.38 373 VAL A O 1
ATOM 2982 N N . SER A 1 374 ? 14.557 1.501 -35.136 1.00 69.12 374 SER A N 1
ATOM 2983 C CA . SER A 1 374 ? 15.085 2.140 -33.926 1.00 69.12 374 SER A CA 1
ATOM 2984 C C . SER A 1 374 ? 14.200 1.908 -32.709 1.00 69.12 374 SER A C 1
ATOM 2986 O O . SER A 1 374 ? 14.712 1.572 -31.646 1.00 69.12 374 SER A O 1
ATOM 2988 N N . ASP A 1 375 ? 12.883 2.070 -32.862 1.00 69.00 375 ASP A N 1
ATOM 2989 C CA . ASP A 1 375 ? 11.938 1.935 -31.747 1.00 69.00 375 ASP A CA 1
ATOM 2990 C C . ASP A 1 375 ? 11.648 0.455 -31.443 1.00 69.00 375 ASP A C 1
ATOM 2992 O O . ASP A 1 375 ? 11.228 0.104 -30.340 1.00 69.00 375 ASP A O 1
ATOM 2996 N N . GLY A 1 376 ? 11.882 -0.422 -32.425 1.00 73.00 376 GLY A N 1
ATOM 2997 C CA . GLY A 1 376 ? 11.529 -1.831 -32.368 1.00 73.00 376 GLY A CA 1
ATOM 2998 C C . GLY A 1 376 ? 10.016 -2.073 -32.415 1.00 73.00 376 GLY A C 1
ATOM 2999 O O . GLY A 1 376 ? 9.189 -1.164 -32.358 1.00 73.00 376 GLY A O 1
ATOM 3000 N N . LEU A 1 377 ? 9.638 -3.347 -32.535 1.00 78.44 377 LEU A N 1
ATOM 3001 C CA . LEU A 1 377 ? 8.242 -3.800 -32.424 1.00 78.44 377 LEU A CA 1
ATOM 3002 C C . LEU A 1 377 ? 7.954 -4.493 -31.089 1.00 78.44 377 LEU A C 1
ATOM 3004 O O . LEU A 1 377 ? 6.799 -4.763 -30.774 1.00 78.44 377 LEU A O 1
ATOM 3008 N N . HIS A 1 378 ? 9.001 -4.797 -30.324 1.00 82.12 378 HIS A N 1
ATOM 3009 C CA . HIS A 1 378 ? 8.887 -5.499 -29.058 1.00 82.12 378 HIS A CA 1
ATOM 3010 C C . HIS A 1 378 ? 8.427 -4.555 -27.941 1.00 82.12 378 HIS A C 1
ATOM 3012 O O . HIS A 1 378 ? 8.472 -3.326 -28.063 1.00 82.12 378 HIS A O 1
ATOM 3018 N N . THR A 1 379 ? 7.978 -5.155 -26.843 1.00 87.12 379 THR A N 1
ATOM 3019 C CA . THR A 1 379 ? 7.697 -4.430 -25.606 1.00 87.12 379 THR A CA 1
ATOM 3020 C C . THR A 1 379 ? 8.952 -4.422 -24.753 1.00 87.12 379 THR A C 1
ATOM 3022 O O . THR A 1 379 ? 9.552 -5.468 -24.517 1.00 87.12 379 THR A O 1
ATOM 3025 N N . GLN A 1 380 ? 9.352 -3.239 -24.307 1.00 89.81 380 GLN A N 1
ATOM 3026 C CA . GLN A 1 380 ? 10.397 -3.058 -23.313 1.00 89.81 380 GLN A CA 1
ATOM 3027 C C . GLN A 1 380 ? 9.753 -2.726 -21.974 1.00 89.81 380 GLN A C 1
ATOM 3029 O O . GLN A 1 380 ? 8.737 -2.025 -21.916 1.00 89.81 380 GLN A O 1
ATOM 3034 N N . SER A 1 381 ? 10.359 -3.213 -20.897 1.00 92.38 381 SER A N 1
ATOM 3035 C CA . SER A 1 381 ? 9.892 -2.952 -19.543 1.00 92.38 381 SER A CA 1
ATOM 3036 C C . SER A 1 381 ? 11.041 -2.610 -18.609 1.00 92.38 381 SER A C 1
ATOM 3038 O O . SER A 1 381 ? 12.115 -3.203 -18.692 1.00 92.38 381 SER A O 1
ATOM 3040 N N . ARG A 1 382 ? 10.785 -1.705 -17.667 1.00 93.62 382 ARG A N 1
ATOM 3041 C CA . ARG A 1 382 ? 11.653 -1.433 -16.519 1.00 93.62 382 ARG A CA 1
ATOM 3042 C C . ARG A 1 382 ? 10.845 -1.678 -15.254 1.00 93.62 382 ARG A C 1
ATOM 3044 O O . ARG A 1 382 ? 9.814 -1.042 -15.058 1.00 93.62 382 ARG A O 1
ATOM 3051 N N . ILE A 1 383 ? 11.304 -2.602 -14.418 1.00 94.62 383 ILE A N 1
ATOM 3052 C CA . ILE A 1 383 ? 10.598 -3.024 -13.204 1.00 94.62 383 ILE A CA 1
ATOM 3053 C C . ILE A 1 383 ? 11.513 -2.821 -12.006 1.00 94.62 383 ILE A C 1
ATOM 3055 O O . ILE A 1 383 ? 12.701 -3.133 -12.057 1.00 94.62 383 ILE A O 1
ATOM 3059 N N . ARG A 1 384 ? 10.948 -2.281 -10.931 1.00 95.38 384 ARG A N 1
ATOM 3060 C CA . ARG A 1 384 ? 11.607 -2.143 -9.637 1.00 95.38 384 ARG A CA 1
ATOM 3061 C C . ARG A 1 384 ? 10.662 -2.672 -8.581 1.00 95.38 384 ARG A C 1
ATOM 3063 O O . ARG A 1 384 ? 9.576 -2.122 -8.410 1.00 95.38 384 ARG A O 1
ATOM 3070 N N . SER A 1 385 ? 11.066 -3.744 -7.913 1.00 96.56 385 SER A N 1
ATOM 3071 C CA . SER A 1 385 ? 10.223 -4.470 -6.970 1.00 96.56 385 SER A CA 1
ATOM 3072 C C . SER A 1 385 ? 10.938 -4.746 -5.659 1.00 96.56 385 SER A C 1
ATOM 3074 O O . SER A 1 385 ? 12.146 -4.980 -5.639 1.00 96.56 385 SER A O 1
ATOM 3076 N N . VAL A 1 386 ? 10.166 -4.776 -4.579 1.00 97.44 386 VAL A N 1
ATOM 3077 C CA . VAL A 1 386 ? 10.585 -5.317 -3.286 1.00 97.44 386 VAL A CA 1
ATOM 3078 C C . VAL A 1 386 ? 9.586 -6.395 -2.906 1.00 97.44 386 VAL A C 1
ATOM 3080 O O . VAL A 1 386 ? 8.376 -6.199 -3.027 1.00 97.44 386 VAL A O 1
ATOM 3083 N N . THR A 1 387 ? 10.106 -7.525 -2.445 1.00 97.75 387 THR A N 1
ATOM 3084 C CA . THR A 1 387 ? 9.310 -8.655 -1.980 1.00 97.75 387 THR A CA 1
ATOM 3085 C C . THR A 1 387 ? 9.694 -8.963 -0.545 1.00 97.75 387 THR A C 1
ATOM 3087 O O . THR A 1 387 ? 10.879 -9.083 -0.236 1.00 97.75 387 THR A O 1
ATOM 3090 N N . LEU A 1 388 ? 8.686 -9.096 0.310 1.00 96.69 388 LEU A N 1
ATOM 3091 C CA . LEU A 1 388 ? 8.825 -9.623 1.660 1.00 96.69 388 LEU A CA 1
ATOM 3092 C C . LEU A 1 388 ? 8.239 -11.030 1.658 1.00 96.69 388 LEU A C 1
ATOM 3094 O O . LEU A 1 388 ? 7.099 -11.216 1.239 1.00 96.69 388 LEU A O 1
ATOM 3098 N N . LEU A 1 389 ? 9.050 -12.002 2.063 1.00 95.25 389 LEU A N 1
ATOM 3099 C CA . LEU A 1 389 ? 8.709 -13.419 2.087 1.00 95.25 389 LEU A CA 1
ATOM 3100 C C . LEU A 1 389 ? 8.999 -13.956 3.485 1.00 95.25 389 LEU A C 1
ATOM 3102 O O . LEU A 1 389 ? 10.147 -13.923 3.929 1.00 95.25 389 LEU A O 1
ATOM 3106 N N . ASP A 1 390 ? 7.974 -14.486 4.140 1.00 92.44 390 ASP A N 1
ATOM 3107 C CA . ASP A 1 390 ? 8.141 -15.362 5.288 1.00 92.44 390 ASP A CA 1
ATOM 3108 C C . ASP A 1 390 ? 8.185 -16.809 4.793 1.00 92.44 390 ASP A C 1
ATOM 3110 O O . ASP A 1 390 ? 7.165 -17.427 4.496 1.00 92.44 390 ASP A O 1
ATOM 3114 N N . GLN A 1 391 ? 9.390 -17.369 4.685 1.00 91.56 391 GLN A N 1
ATOM 3115 C CA . GLN A 1 391 ? 9.559 -18.730 4.178 1.00 91.56 391 GLN A CA 1
ATOM 3116 C C . GLN A 1 391 ? 9.083 -19.831 5.147 1.00 91.56 391 GLN A C 1
ATOM 3118 O O . GLN A 1 391 ? 9.080 -20.999 4.756 1.00 91.56 391 GLN A O 1
ATOM 3123 N N . HIS A 1 392 ? 8.708 -19.506 6.394 1.00 88.31 392 HIS A N 1
ATOM 3124 C CA . HIS A 1 392 ? 8.158 -20.489 7.339 1.00 88.31 392 HIS A CA 1
ATOM 3125 C C . HIS A 1 392 ? 6.693 -20.785 7.037 1.00 88.31 392 HIS A C 1
ATOM 3127 O O . HIS A 1 392 ? 6.287 -21.947 7.050 1.00 88.31 392 HIS A O 1
ATOM 3133 N N . THR A 1 393 ? 5.916 -19.737 6.757 1.00 89.50 393 THR A N 1
ATOM 3134 C CA . THR A 1 393 ? 4.507 -19.854 6.362 1.00 89.50 393 THR A CA 1
ATOM 3135 C C . THR A 1 393 ? 4.336 -19.934 4.848 1.00 89.50 393 THR A C 1
ATOM 3137 O O . THR A 1 393 ? 3.291 -20.367 4.382 1.00 89.50 393 THR A O 1
ATOM 3140 N N . GLY A 1 394 ? 5.348 -19.527 4.074 1.00 92.56 394 GLY A N 1
ATOM 3141 C CA . GLY A 1 394 ? 5.263 -19.370 2.622 1.00 92.56 394 GLY A CA 1
ATOM 3142 C C . GLY A 1 394 ? 4.531 -18.096 2.194 1.00 92.56 394 GLY A C 1
ATOM 3143 O O . GLY A 1 394 ? 4.371 -17.852 1.002 1.00 92.56 394 GLY A O 1
ATOM 3144 N N . GLN A 1 395 ? 4.083 -17.269 3.138 1.00 94.19 395 GLN A N 1
ATOM 3145 C CA . GLN A 1 395 ? 3.304 -16.072 2.847 1.00 94.19 395 GLN A CA 1
ATOM 3146 C C . GLN A 1 395 ? 4.207 -14.871 2.583 1.00 94.19 395 GLN A C 1
ATOM 3148 O O . GLN A 1 395 ? 5.315 -14.746 3.110 1.00 94.19 395 GLN A O 1
ATOM 3153 N N . GLY A 1 396 ? 3.718 -13.944 1.773 1.00 95.56 396 GLY A N 1
ATOM 3154 C CA . GLY A 1 396 ? 4.442 -12.722 1.493 1.00 95.56 396 GLY A CA 1
ATOM 3155 C C . GLY A 1 396 ? 3.641 -11.734 0.674 1.00 95.56 396 GLY A C 1
ATOM 3156 O O . GLY A 1 396 ? 2.472 -11.938 0.353 1.00 95.56 396 GLY A O 1
ATOM 3157 N N . ALA A 1 397 ? 4.299 -10.639 0.325 1.00 97.75 397 ALA A N 1
ATOM 3158 C CA . ALA A 1 397 ? 3.766 -9.675 -0.616 1.00 97.75 397 ALA A CA 1
ATOM 3159 C C . ALA A 1 397 ? 4.891 -9.061 -1.439 1.00 97.75 397 ALA A C 1
ATOM 3161 O O . ALA A 1 397 ? 6.046 -8.973 -1.013 1.00 97.75 397 ALA A O 1
ATOM 3162 N N . THR A 1 398 ? 4.544 -8.626 -2.643 1.00 98.19 398 THR A N 1
ATOM 3163 C CA . THR A 1 398 ? 5.444 -7.920 -3.546 1.00 98.19 398 THR A CA 1
ATOM 3164 C C . THR A 1 398 ? 4.819 -6.603 -3.966 1.00 98.19 398 THR A C 1
ATOM 3166 O O . THR A 1 398 ? 3.643 -6.529 -4.324 1.00 98.19 398 THR A O 1
ATOM 3169 N N . TRP A 1 399 ? 5.621 -5.549 -3.894 1.00 98.06 399 TRP A N 1
ATOM 3170 C CA . TRP A 1 399 ? 5.304 -4.235 -4.429 1.00 98.06 399 TRP A CA 1
ATOM 3171 C C . TRP A 1 399 ? 6.231 -3.976 -5.602 1.00 98.06 399 TRP A C 1
ATOM 3173 O O . TRP A 1 399 ? 7.437 -4.210 -5.503 1.00 98.06 399 TRP A O 1
ATOM 3183 N N . SER A 1 400 ? 5.700 -3.452 -6.703 1.00 97.19 400 SER A N 1
ATOM 3184 C CA . SER A 1 400 ? 6.518 -3.144 -7.870 1.00 97.19 400 SER A CA 1
ATOM 3185 C C . SER A 1 400 ? 6.047 -1.912 -8.627 1.00 97.19 400 SER A C 1
ATOM 3187 O O . SER A 1 400 ? 4.868 -1.756 -8.936 1.00 97.19 400 SER A O 1
ATOM 3189 N N . ARG A 1 401 ? 7.001 -1.044 -8.967 1.00 96.31 401 ARG A N 1
ATOM 3190 C CA . ARG A 1 401 ? 6.816 -0.008 -9.979 1.00 96.31 401 ARG A CA 1
ATOM 3191 C C . ARG A 1 401 ? 7.230 -0.574 -11.321 1.00 96.31 401 ARG A C 1
ATOM 3193 O O . ARG A 1 401 ? 8.345 -1.074 -11.472 1.00 96.31 401 ARG A O 1
ATOM 3200 N N . GLN A 1 402 ? 6.334 -0.483 -12.287 1.00 96.00 402 GLN A N 1
ATOM 3201 C CA . GLN A 1 402 ? 6.479 -1.113 -13.588 1.00 96.00 402 GLN A CA 1
ATOM 3202 C C . GLN A 1 402 ? 6.302 -0.052 -14.664 1.00 96.00 402 GLN A C 1
ATOM 3204 O O . GLN A 1 402 ? 5.347 0.714 -14.626 1.00 96.00 402 GLN A O 1
ATOM 3209 N N . SER A 1 403 ? 7.244 0.022 -15.595 1.00 95.06 403 SER A N 1
ATOM 3210 C CA . SER A 1 403 ? 7.233 0.940 -16.730 1.00 95.06 403 SER A CA 1
ATOM 3211 C C . SER A 1 403 ? 7.254 0.115 -18.001 1.00 95.06 403 SER A C 1
ATOM 3213 O O . SER A 1 403 ? 8.114 -0.753 -18.138 1.00 95.06 403 SER A O 1
ATOM 3215 N N . TYR A 1 404 ? 6.323 0.380 -18.908 1.00 94.06 404 TYR A N 1
ATOM 3216 C CA . TYR A 1 404 ? 6.157 -0.329 -20.168 1.00 94.06 404 TYR A CA 1
ATOM 3217 C C . TYR A 1 404 ? 6.249 0.640 -21.328 1.00 94.06 404 TYR A C 1
ATOM 3219 O O . TYR A 1 404 ? 5.682 1.731 -21.290 1.00 94.06 404 TYR A O 1
ATOM 3227 N N . TYR A 1 405 ? 6.917 0.207 -22.386 1.00 91.25 405 TYR A N 1
ATOM 3228 C CA . TYR A 1 405 ? 6.847 0.839 -23.688 1.00 91.25 405 TYR A CA 1
ATOM 3229 C C . TYR A 1 405 ? 6.723 -0.247 -24.740 1.00 91.25 405 TYR A C 1
ATOM 3231 O O . TYR A 1 405 ? 7.596 -1.103 -24.867 1.00 91.25 405 TYR A O 1
ATOM 3239 N N . ALA A 1 406 ? 5.648 -0.200 -25.516 1.00 88.62 406 ALA A N 1
ATOM 3240 C CA . ALA A 1 406 ? 5.461 -1.099 -26.642 1.00 88.62 406 ALA A CA 1
ATOM 3241 C C . ALA A 1 406 ? 5.644 -0.335 -27.949 1.00 88.62 406 ALA A C 1
ATOM 3243 O O . ALA A 1 406 ? 4.915 0.625 -28.201 1.00 88.62 406 ALA A O 1
ATOM 3244 N N . GLY A 1 407 ? 6.560 -0.774 -28.817 1.00 85.06 407 GLY A N 1
ATOM 3245 C CA . GLY A 1 407 ? 6.627 -0.248 -30.187 1.00 85.06 407 GLY A CA 1
ATOM 3246 C C . GLY A 1 407 ? 5.320 -0.514 -30.946 1.00 85.06 407 GLY A C 1
ATOM 3247 O O . GLY A 1 407 ? 4.764 0.379 -31.594 1.00 85.06 407 GLY A O 1
ATOM 3248 N N . LEU A 1 408 ? 4.773 -1.720 -30.759 1.00 84.81 408 LEU A N 1
ATOM 3249 C CA . LEU A 1 408 ? 3.423 -2.113 -31.149 1.00 84.81 408 LEU A CA 1
ATOM 3250 C C . LEU A 1 408 ? 2.735 -2.799 -29.960 1.00 84.81 408 LEU A C 1
ATOM 3252 O O . LEU A 1 408 ? 3.089 -3.916 -29.594 1.00 84.81 408 LEU A O 1
ATOM 3256 N N . ALA A 1 409 ? 1.760 -2.132 -29.344 1.00 83.88 409 ALA A N 1
ATOM 3257 C CA . ALA A 1 409 ? 1.009 -2.709 -28.236 1.00 83.88 409 ALA A CA 1
ATOM 3258 C C . ALA A 1 409 ? 0.164 -3.896 -28.709 1.00 83.88 409 ALA A C 1
ATOM 3260 O O . ALA A 1 409 ? -0.561 -3.806 -29.705 1.00 83.88 409 ALA A O 1
ATOM 3261 N N . SER A 1 410 ? 0.243 -5.001 -27.968 1.00 83.00 410 SER A N 1
ATOM 3262 C CA . SER A 1 410 ? -0.596 -6.166 -28.218 1.00 83.00 410 SER A CA 1
ATOM 3263 C C . SER A 1 410 ? -2.069 -5.833 -27.987 1.00 83.00 410 SER A C 1
ATOM 3265 O O . SER A 1 410 ? -2.438 -5.208 -26.991 1.00 83.00 410 SER A O 1
ATOM 3267 N N . SER A 1 411 ? -2.930 -6.327 -28.878 1.00 82.38 411 SER A N 1
ATOM 3268 C CA . SER A 1 411 ? -4.384 -6.262 -28.694 1.00 82.38 411 SER A CA 1
ATOM 3269 C C . SER A 1 411 ? -4.879 -7.109 -27.513 1.00 82.38 411 SER A C 1
ATOM 3271 O O . SER A 1 411 ? -5.972 -6.852 -27.001 1.00 82.38 411 SER A O 1
ATOM 3273 N N . SER A 1 412 ? -4.074 -8.078 -27.049 1.00 85.12 412 SER A N 1
ATOM 3274 C CA . SER A 1 412 ? -4.377 -8.886 -25.862 1.00 85.12 412 SER A CA 1
ATOM 3275 C C . SER A 1 412 ? -4.380 -8.057 -24.576 1.00 85.12 412 SER A C 1
ATOM 3277 O O . SER A 1 412 ? -5.162 -8.372 -23.681 1.00 85.12 412 SER A O 1
ATOM 3279 N N . GLY A 1 413 ? -3.621 -6.956 -24.526 1.00 90.81 413 GLY A N 1
ATOM 3280 C CA . GLY A 1 413 ? -3.454 -6.121 -23.334 1.00 90.81 413 GLY A CA 1
ATOM 3281 C C . GLY A 1 413 ? -2.419 -6.668 -22.353 1.00 90.81 413 GLY A C 1
ATOM 3282 O O . GLY A 1 413 ? -1.627 -7.535 -22.715 1.00 90.81 413 GLY A O 1
ATOM 3283 N N . LEU A 1 414 ? -2.440 -6.133 -21.130 1.00 94.50 414 LEU A N 1
ATOM 3284 C CA . LEU A 1 414 ? -1.650 -6.628 -20.002 1.00 94.50 414 LEU A CA 1
ATOM 3285 C C . LEU A 1 414 ? -2.507 -7.556 -19.134 1.00 94.50 414 LEU A C 1
ATOM 3287 O O . LEU A 1 414 ? -3.603 -7.156 -18.742 1.00 94.50 414 LEU A O 1
ATOM 3291 N N . THR A 1 415 ? -2.012 -8.751 -18.814 1.00 95.38 415 THR A N 1
ATOM 3292 C CA . THR A 1 415 ? -2.743 -9.772 -18.044 1.00 95.38 415 THR A CA 1
ATOM 3293 C C . THR A 1 415 ? -2.150 -9.926 -16.646 1.00 95.38 415 THR A C 1
ATOM 3295 O O . THR A 1 415 ? -1.014 -10.367 -16.491 1.00 95.38 415 THR A O 1
ATOM 3298 N N . PHE A 1 416 ? -2.922 -9.589 -15.617 1.00 95.56 416 PHE A N 1
ATOM 3299 C CA . PHE A 1 416 ? -2.530 -9.734 -14.216 1.00 95.56 416 PHE A CA 1
ATOM 3300 C C . PHE A 1 416 ? -3.415 -10.761 -13.495 1.00 95.56 416 PHE A C 1
ATOM 3302 O O . PHE A 1 416 ? -4.601 -10.868 -13.816 1.00 95.56 416 PHE A O 1
ATOM 3309 N N . PRO A 1 417 ? -2.880 -11.480 -12.495 1.00 95.06 417 PRO A N 1
ATOM 3310 C CA . PRO A 1 417 ? -3.680 -12.327 -11.617 1.00 95.06 417 PRO A CA 1
ATOM 3311 C C . PRO A 1 417 ? -4.796 -11.559 -10.891 1.00 95.06 417 PRO A C 1
ATOM 3313 O O . PRO A 1 417 ? -4.679 -10.359 -10.623 1.00 95.06 417 PRO A O 1
ATOM 3316 N N . LEU A 1 418 ? -5.877 -12.254 -10.522 1.00 92.75 418 LEU A N 1
ATOM 3317 C CA . LEU A 1 418 ? -7.017 -11.656 -9.811 1.00 92.75 418 LEU A CA 1
ATOM 3318 C C . LEU A 1 418 ? -6.708 -11.177 -8.402 1.00 92.75 418 LEU A C 1
ATOM 3320 O O . LEU A 1 418 ? -7.523 -10.445 -7.868 1.00 92.75 418 LEU A O 1
ATOM 3324 N N . ASP A 1 419 ? -5.586 -11.583 -7.811 1.00 94.19 419 ASP A N 1
ATOM 3325 C CA . ASP A 1 419 ? -5.097 -11.210 -6.476 1.00 94.19 419 ASP A CA 1
ATOM 3326 C C . ASP A 1 419 ? -4.144 -9.990 -6.515 1.00 94.19 419 ASP A C 1
ATOM 3328 O O . ASP A 1 419 ? -3.528 -9.648 -5.513 1.00 94.19 419 ASP A O 1
ATOM 3332 N N . THR A 1 420 ? -4.003 -9.314 -7.660 1.00 96.25 420 THR A N 1
ATOM 3333 C CA . THR A 1 420 ? -3.098 -8.165 -7.816 1.00 96.25 420 THR A CA 1
ATOM 3334 C C . THR A 1 420 ? -3.874 -6.848 -7.841 1.00 96.25 420 THR A C 1
ATOM 3336 O O . THR A 1 420 ? -4.818 -6.703 -8.613 1.00 96.25 420 THR A O 1
ATOM 3339 N N . ALA A 1 421 ? -3.478 -5.851 -7.049 1.00 95.81 421 ALA A N 1
ATOM 3340 C CA . ALA A 1 421 ? -3.968 -4.481 -7.210 1.00 95.81 421 ALA A CA 1
ATOM 3341 C C . ALA A 1 421 ? -3.062 -3.712 -8.175 1.00 95.81 421 ALA A C 1
ATOM 3343 O O . ALA A 1 421 ? -1.842 -3.688 -7.997 1.00 95.81 421 ALA A O 1
ATOM 3344 N N . ILE A 1 422 ? -3.669 -3.062 -9.171 1.00 94.88 422 ILE A N 1
ATOM 3345 C CA . ILE A 1 422 ? -2.975 -2.271 -10.191 1.00 94.88 422 ILE A CA 1
ATOM 3346 C C . ILE A 1 422 ? -3.436 -0.818 -10.116 1.00 94.88 422 ILE A C 1
ATOM 3348 O O . ILE A 1 422 ? -4.613 -0.513 -10.308 1.00 94.88 422 ILE A O 1
ATOM 3352 N N . TYR A 1 423 ? -2.490 0.088 -9.884 1.00 94.25 423 TYR A N 1
ATOM 3353 C CA . TYR A 1 423 ? -2.726 1.527 -9.895 1.00 94.25 423 TYR A CA 1
ATOM 3354 C C . TYR A 1 423 ? -1.952 2.180 -11.035 1.00 94.25 423 TYR A C 1
ATOM 3356 O O . TYR A 1 423 ? -0.727 2.077 -11.098 1.00 94.25 423 TYR A O 1
ATOM 3364 N N . ASP A 1 424 ? -2.650 2.898 -11.916 1.00 92.62 424 ASP A N 1
ATOM 3365 C CA . ASP A 1 424 ? -1.986 3.677 -12.965 1.00 92.62 424 ASP A CA 1
ATOM 3366 C C . ASP A 1 424 ? -1.147 4.787 -12.339 1.00 92.62 424 ASP A C 1
ATOM 3368 O O . ASP A 1 424 ? -1.676 5.651 -11.631 1.00 92.62 424 ASP A O 1
ATOM 3372 N N . TYR A 1 425 ? 0.140 4.804 -12.665 1.00 93.12 425 TYR A N 1
ATOM 3373 C CA . TYR A 1 425 ? 1.048 5.884 -12.321 1.00 93.12 425 TYR A CA 1
ATOM 3374 C C . TYR A 1 425 ? 1.079 6.871 -13.496 1.00 93.12 425 TYR A C 1
ATOM 3376 O O . TYR A 1 425 ? 1.905 6.783 -14.404 1.00 93.12 425 TYR A O 1
ATOM 3384 N N . GLU A 1 426 ? 0.133 7.807 -13.505 1.00 89.81 426 GLU A N 1
ATOM 3385 C CA . GLU A 1 426 ? 0.028 8.865 -14.516 1.00 89.81 426 GLU A CA 1
ATOM 3386 C C . GLU A 1 426 ? 0.770 10.125 -14.069 1.00 89.81 426 GLU A C 1
ATOM 3388 O O . GLU A 1 426 ? 0.810 10.440 -12.881 1.00 89.81 426 GLU A O 1
ATOM 3393 N N . GLN A 1 427 ? 1.338 10.884 -15.009 1.00 87.06 427 GLN A N 1
ATOM 3394 C CA . GLN A 1 427 ? 1.931 12.177 -14.665 1.00 87.06 427 GLN A CA 1
ATOM 3395 C C . GLN A 1 427 ? 0.848 13.146 -14.183 1.00 87.06 427 GLN A C 1
ATOM 3397 O O . GLN A 1 427 ? 1.059 13.854 -13.199 1.00 87.06 427 GLN A O 1
ATOM 3402 N N . TYR A 1 428 ? -0.308 13.148 -14.856 1.00 85.75 428 TYR A N 1
ATOM 3403 C CA . TYR A 1 428 ? -1.408 14.073 -14.598 1.00 85.75 428 TYR A CA 1
ATOM 3404 C C . TYR A 1 428 ? -2.758 13.344 -14.465 1.00 85.75 428 TYR A C 1
ATOM 3406 O O . TYR A 1 428 ? -3.563 13.360 -15.393 1.00 85.75 428 TYR A O 1
ATOM 3414 N N . PRO A 1 429 ? -3.051 12.724 -13.310 1.00 82.75 429 PRO A N 1
ATOM 3415 C CA . PRO A 1 429 ? -4.198 11.821 -13.153 1.00 82.75 429 PRO A CA 1
ATOM 3416 C C . PRO A 1 429 ? -5.580 12.383 -13.545 1.00 82.75 429 PRO A C 1
ATOM 3418 O O . PRO A 1 429 ? -6.430 11.652 -14.045 1.00 82.75 429 PRO A O 1
ATOM 3421 N N . LEU A 1 430 ? -5.839 13.679 -13.321 1.00 76.06 430 LEU A N 1
ATOM 3422 C CA . LEU A 1 430 ? -7.167 14.280 -13.555 1.00 76.06 430 LEU A CA 1
ATOM 3423 C C . LEU A 1 430 ? -7.404 14.748 -14.998 1.00 76.06 430 LEU A C 1
ATOM 3425 O O . LEU A 1 430 ? -8.546 14.944 -15.411 1.00 76.06 430 LEU A O 1
ATOM 3429 N N . THR A 1 431 ? -6.337 14.965 -15.755 1.00 70.50 431 THR A N 1
ATOM 3430 C CA . THR A 1 431 ? -6.353 15.694 -17.035 1.00 70.50 431 THR A CA 1
ATOM 3431 C C . THR A 1 431 ? -5.704 14.903 -18.163 1.00 70.50 431 THR A C 1
ATOM 3433 O O . THR A 1 431 ? -5.941 15.200 -19.333 1.00 70.50 431 THR A O 1
ATOM 3436 N N . GLN A 1 432 ? -4.914 13.873 -17.851 1.00 73.00 432 GLN A N 1
ATOM 3437 C CA . GLN A 1 432 ? -4.248 13.059 -18.854 1.00 73.00 432 GLN A CA 1
ATOM 3438 C C . GLN A 1 432 ? -5.274 12.239 -19.647 1.00 73.00 432 GLN A C 1
ATOM 3440 O O . GLN A 1 432 ? -5.889 11.291 -19.161 1.00 73.00 432 GLN A O 1
ATOM 3445 N N . HIS A 1 433 ? -5.446 12.585 -20.922 1.00 73.31 433 HIS A N 1
ATOM 3446 C CA . HIS A 1 433 ? -6.320 11.849 -21.829 1.00 73.31 433 HIS A CA 1
ATOM 3447 C C . HIS A 1 433 ? -5.608 10.608 -22.378 1.00 73.31 433 HIS A C 1
ATOM 3449 O O . HIS A 1 433 ? -4.910 10.644 -23.392 1.00 73.31 433 HIS A O 1
ATOM 3455 N N . THR A 1 434 ? -5.807 9.473 -21.714 1.00 74.06 434 THR A N 1
ATOM 3456 C CA . THR A 1 434 ? -5.239 8.177 -22.119 1.00 74.06 434 THR A CA 1
ATOM 3457 C C . THR A 1 434 ? -6.117 7.393 -23.100 1.00 74.06 434 THR A C 1
ATOM 3459 O O . THR A 1 434 ? -5.694 6.351 -23.595 1.00 74.06 434 THR A O 1
ATOM 3462 N N . GLY A 1 435 ? -7.282 7.928 -23.478 1.00 82.50 435 GLY A N 1
ATOM 3463 C CA . GLY A 1 435 ? -8.258 7.258 -24.340 1.00 82.50 435 GLY A CA 1
ATOM 3464 C C . GLY A 1 435 ? -9.173 6.316 -23.553 1.00 82.50 435 GLY A C 1
ATOM 3465 O O . GLY A 1 435 ? -9.240 6.380 -22.328 1.00 82.50 435 GLY A O 1
ATOM 3466 N N . GLN A 1 436 ? -9.908 5.447 -24.250 1.00 87.38 436 GLN A N 1
ATOM 3467 C CA . GLN A 1 436 ? -10.814 4.506 -23.590 1.00 87.38 436 GLN A CA 1
ATOM 3468 C C . GLN A 1 436 ? -10.020 3.383 -22.908 1.00 87.38 436 GLN A C 1
ATOM 3470 O O . GLN A 1 436 ? -9.443 2.522 -23.574 1.00 87.38 436 GLN A O 1
ATOM 3475 N N . LYS A 1 437 ? -10.025 3.384 -21.577 1.00 90.75 437 LYS A N 1
ATOM 3476 C CA . LYS A 1 437 ? -9.528 2.296 -20.731 1.00 90.75 437 LYS A CA 1
ATOM 3477 C C . LYS A 1 437 ? -10.572 1.182 -20.649 1.00 90.75 437 LYS A C 1
ATOM 3479 O O . LYS A 1 437 ? -11.756 1.464 -20.480 1.00 90.75 437 LYS A O 1
ATOM 3484 N N . ARG A 1 438 ? -10.144 -0.070 -20.825 1.00 92.25 438 ARG A N 1
ATOM 3485 C CA . ARG A 1 438 ? -11.005 -1.256 -20.707 1.00 92.25 438 ARG A CA 1
ATOM 3486 C C . ARG A 1 438 ? -10.319 -2.274 -19.812 1.00 92.25 438 ARG A C 1
ATOM 3488 O O . ARG A 1 438 ? -9.167 -2.614 -20.067 1.00 92.25 438 ARG A O 1
ATOM 3495 N N . LEU A 1 439 ? -11.031 -2.736 -18.797 1.00 92.88 439 LEU A N 1
ATOM 3496 C CA . LEU A 1 439 ? -10.610 -3.812 -17.915 1.00 92.88 439 LEU A CA 1
ATOM 3497 C C . LEU A 1 439 ? -11.585 -4.966 -18.116 1.00 92.88 439 LEU A C 1
ATOM 3499 O O . LEU A 1 439 ? -12.783 -4.788 -17.911 1.00 92.88 439 LEU A O 1
ATOM 3503 N N . ASN A 1 440 ? -11.075 -6.118 -18.535 1.00 92.56 440 ASN A N 1
ATOM 3504 C CA . ASN A 1 440 ? -11.843 -7.353 -18.481 1.00 92.56 440 ASN A CA 1
ATOM 3505 C C . ASN A 1 440 ? -11.480 -8.057 -17.177 1.00 92.56 440 ASN A C 1
ATOM 3507 O O . ASN A 1 440 ? -10.306 -8.356 -16.956 1.00 92.56 440 ASN A O 1
ATOM 3511 N N . TRP A 1 441 ? -12.480 -8.298 -16.339 1.00 89.88 441 TRP A N 1
ATOM 3512 C CA . TRP A 1 441 ? -12.334 -8.980 -15.061 1.00 89.88 441 TRP A CA 1
ATOM 3513 C C . TRP A 1 441 ? -13.016 -10.346 -15.170 1.00 89.88 441 TRP A C 1
ATOM 3515 O O . TRP A 1 441 ? -14.236 -10.415 -15.265 1.00 89.88 441 TRP A O 1
ATOM 3525 N N . GLY A 1 442 ? -12.224 -11.415 -15.244 1.00 88.06 442 GLY A N 1
ATOM 3526 C CA . GLY A 1 442 ? -12.692 -12.803 -15.356 1.00 88.06 442 GLY A CA 1
ATOM 3527 C C . GLY A 1 442 ? -11.801 -13.706 -14.513 1.00 88.06 442 GLY A C 1
ATOM 3528 O O . GLY A 1 442 ? -11.588 -13.392 -13.353 1.00 88.06 442 GLY A O 1
ATOM 3529 N N . ASP A 1 443 ? -11.205 -14.747 -15.103 1.00 87.88 443 ASP A N 1
ATOM 3530 C CA . ASP A 1 443 ? -10.176 -15.577 -14.437 1.00 87.88 443 ASP A CA 1
ATOM 3531 C C . ASP A 1 443 ? -8.867 -14.814 -14.165 1.00 87.88 443 ASP A C 1
ATOM 3533 O O . ASP A 1 443 ? -8.065 -15.199 -13.321 1.00 87.88 443 ASP A O 1
ATOM 3537 N N . ASN A 1 444 ? -8.649 -13.727 -14.905 1.00 92.00 444 ASN A N 1
ATOM 3538 C CA . ASN A 1 444 ? -7.547 -12.785 -14.763 1.00 92.00 444 ASN A CA 1
ATOM 3539 C C . ASN A 1 444 ? -8.072 -11.357 -14.966 1.00 92.00 444 ASN A C 1
ATOM 3541 O O . ASN A 1 444 ? -9.186 -11.140 -15.454 1.00 92.00 444 ASN A O 1
ATOM 3545 N N . GLN A 1 445 ? -7.233 -10.379 -14.644 1.00 93.56 445 GLN A N 1
ATOM 3546 C CA . GLN A 1 445 ? -7.450 -8.967 -14.934 1.00 93.56 445 GLN A CA 1
ATOM 3547 C C . GLN A 1 445 ? -6.715 -8.600 -16.223 1.00 93.56 445 GLN A C 1
ATOM 3549 O O . GLN A 1 445 ? -5.486 -8.585 -16.258 1.00 93.56 445 GLN A O 1
ATOM 3554 N N . VAL A 1 446 ? -7.453 -8.291 -17.291 1.00 95.12 446 VAL A N 1
ATOM 3555 C CA . VAL A 1 446 ? -6.861 -7.943 -18.591 1.00 95.12 446 VAL A CA 1
ATOM 3556 C C . VAL A 1 446 ? -7.079 -6.464 -18.903 1.00 95.12 446 VAL A C 1
ATOM 3558 O O . VAL A 1 446 ? -8.193 -6.033 -19.214 1.00 95.12 446 VAL A O 1
ATOM 3561 N N . LEU A 1 447 ? -6.000 -5.684 -18.847 1.00 94.31 447 LEU A N 1
ATOM 3562 C CA . LEU A 1 447 ? -5.981 -4.238 -19.056 1.00 94.31 447 LEU A CA 1
ATOM 3563 C C . LEU A 1 447 ? -5.710 -3.917 -20.534 1.00 94.31 447 LEU A C 1
ATOM 3565 O O . LEU A 1 447 ? -4.647 -4.228 -21.073 1.00 94.31 447 LEU A O 1
ATOM 3569 N N . ARG A 1 448 ? -6.667 -3.267 -21.206 1.00 92.69 448 ARG A N 1
ATOM 3570 C CA . ARG A 1 448 ? -6.645 -2.983 -22.654 1.00 92.69 448 ARG A CA 1
ATOM 3571 C C . ARG A 1 448 ? -6.914 -1.517 -22.989 1.00 92.69 448 ARG A C 1
ATOM 3573 O O . ARG A 1 448 ? -7.439 -0.736 -22.191 1.00 92.69 448 ARG A O 1
ATOM 3580 N N . GLY A 1 449 ? -6.608 -1.155 -24.235 1.00 89.94 449 GLY A N 1
ATOM 3581 C CA . GLY A 1 449 ? -6.896 0.169 -24.783 1.00 89.94 449 GLY A CA 1
ATOM 3582 C C . GLY A 1 449 ? -6.013 1.232 -24.139 1.00 89.94 449 GLY A C 1
ATOM 3583 O O . GLY A 1 449 ? -4.796 1.184 -24.273 1.00 89.94 449 GLY A O 1
ATOM 3584 N N . GLY A 1 450 ? -6.618 2.183 -23.429 1.00 90.00 450 GLY A N 1
ATOM 3585 C CA . GLY A 1 450 ? -5.902 3.282 -22.777 1.00 90.00 450 GLY A CA 1
ATOM 3586 C C . GLY A 1 450 ? -4.821 2.848 -21.779 1.00 90.00 450 GLY A C 1
ATOM 3587 O O . GLY A 1 450 ? -3.886 3.611 -21.556 1.00 90.00 450 GLY A O 1
ATOM 3588 N N . TYR A 1 451 ? -4.913 1.627 -21.242 1.00 91.50 451 TYR A N 1
ATOM 3589 C CA . TYR A 1 451 ? -3.895 1.041 -20.367 1.00 91.50 451 TYR A CA 1
ATOM 3590 C C . TYR A 1 451 ? -2.613 0.626 -21.122 1.00 91.50 451 TYR A C 1
ATOM 3592 O O . TYR A 1 451 ? -1.503 0.788 -20.625 1.00 91.50 451 TYR A O 1
ATOM 3600 N N . PHE A 1 452 ? -2.702 0.135 -22.355 1.00 92.00 452 PHE A N 1
ATOM 3601 C CA . PHE A 1 452 ? -1.521 -0.372 -23.059 1.00 92.00 452 PHE A CA 1
ATOM 3602 C C . PHE A 1 452 ? -1.530 0.084 -24.512 1.00 92.00 452 PHE A C 1
ATOM 3604 O O . PHE A 1 452 ? -2.308 -0.404 -25.331 1.00 92.00 452 PHE A O 1
ATOM 3611 N N . ARG A 1 453 ? -0.693 1.083 -24.820 1.00 90.38 453 ARG A N 1
ATOM 3612 C CA . ARG A 1 453 ? -0.698 1.790 -26.107 1.00 90.38 453 ARG A CA 1
ATOM 3613 C C . ARG A 1 453 ? 0.674 1.780 -26.759 1.00 90.38 453 ARG A C 1
ATOM 3615 O O . ARG A 1 453 ? 1.690 1.945 -26.090 1.00 90.38 453 ARG A O 1
ATOM 3622 N N . SER A 1 454 ? 0.672 1.689 -28.085 1.00 88.38 454 SER A N 1
ATOM 3623 C CA . SER A 1 454 ? 1.884 1.776 -28.894 1.00 88.38 454 SER A CA 1
ATOM 3624 C C . SER A 1 454 ? 2.551 3.146 -28.758 1.00 88.38 454 SER A C 1
ATOM 3626 O O . SER A 1 454 ? 1.873 4.175 -28.801 1.00 88.38 454 SER A O 1
ATOM 3628 N N . ARG A 1 455 ? 3.882 3.144 -28.666 1.00 85.69 455 ARG A N 1
ATOM 3629 C CA . ARG A 1 455 ? 4.773 4.314 -28.668 1.00 85.69 455 ARG A CA 1
ATOM 3630 C C . ARG A 1 455 ? 4.494 5.346 -27.573 1.00 85.69 455 ARG A C 1
ATOM 3632 O O . ARG A 1 455 ? 4.788 6.527 -27.735 1.00 85.69 455 ARG A O 1
ATOM 3639 N N . VAL A 1 456 ? 3.935 4.905 -26.452 1.00 86.25 456 VAL A N 1
ATOM 3640 C CA . VAL A 1 456 ? 3.727 5.719 -25.252 1.00 86.25 456 VAL A CA 1
ATOM 3641 C C . VAL A 1 456 ? 4.259 4.926 -24.070 1.00 86.25 456 VAL A C 1
ATOM 3643 O O . VAL A 1 456 ? 4.010 3.728 -23.992 1.00 86.25 456 VAL A O 1
ATOM 3646 N N . THR A 1 457 ? 4.979 5.579 -23.160 1.00 89.31 457 THR A N 1
ATOM 3647 C CA . THR A 1 457 ? 5.384 4.943 -21.904 1.00 89.31 457 THR A CA 1
ATOM 3648 C C . THR A 1 457 ? 4.211 4.950 -20.931 1.00 89.31 457 THR A C 1
ATOM 3650 O O . THR A 1 457 ? 3.668 6.016 -20.633 1.00 89.31 457 THR A O 1
ATOM 3653 N N . GLN A 1 458 ? 3.831 3.782 -20.420 1.00 91.75 458 GLN A N 1
ATOM 3654 C CA . GLN A 1 458 ? 2.846 3.642 -19.345 1.00 91.75 458 GLN A CA 1
ATOM 3655 C C . GLN A 1 458 ? 3.520 3.127 -18.083 1.00 91.75 458 GLN A C 1
ATOM 3657 O O . GLN A 1 458 ? 4.454 2.332 -18.158 1.00 91.75 458 GLN A O 1
ATOM 3662 N N . GLN A 1 459 ? 3.053 3.582 -16.924 1.00 95.00 459 GLN A N 1
ATOM 3663 C CA . GLN A 1 459 ? 3.587 3.148 -15.641 1.00 95.00 459 GLN A CA 1
ATOM 3664 C C . GLN A 1 459 ? 2.475 2.695 -14.707 1.00 95.00 459 GLN A C 1
ATOM 3666 O O . GLN A 1 459 ? 1.378 3.252 -14.715 1.00 95.00 459 GLN A O 1
ATOM 3671 N N . TYR A 1 460 ? 2.803 1.712 -13.879 1.00 96.00 460 TYR A N 1
ATOM 3672 C CA . TYR A 1 460 ? 1.907 1.090 -12.921 1.00 96.00 460 TYR A CA 1
ATOM 3673 C C . TYR A 1 460 ? 2.612 0.872 -11.592 1.00 96.00 460 TYR A C 1
ATOM 3675 O O . TYR A 1 460 ? 3.815 0.604 -11.545 1.00 96.00 460 TYR A O 1
ATOM 3683 N N . LEU A 1 461 ? 1.841 0.955 -10.517 1.00 97.00 461 LEU A N 1
ATOM 3684 C CA . LEU A 1 461 ? 2.164 0.327 -9.248 1.00 97.00 461 LEU A CA 1
ATOM 3685 C C . LEU A 1 461 ? 1.343 -0.960 -9.150 1.00 97.00 461 LEU A C 1
ATOM 3687 O O . LEU A 1 461 ? 0.114 -0.902 -9.176 1.00 97.00 461 LEU A O 1
ATOM 3691 N N . ALA A 1 462 ? 2.023 -2.098 -9.046 1.00 97.31 462 ALA A N 1
ATOM 3692 C CA . ALA A 1 462 ? 1.409 -3.403 -8.850 1.00 97.31 462 ALA A CA 1
ATOM 3693 C C . ALA A 1 462 ? 1.758 -3.941 -7.461 1.00 97.31 462 ALA A C 1
ATOM 3695 O O . ALA A 1 462 ? 2.933 -3.959 -7.075 1.00 97.31 462 ALA A O 1
ATOM 3696 N N . ILE A 1 463 ? 0.735 -4.372 -6.726 1.00 98.12 463 ILE A N 1
ATOM 3697 C CA . ILE A 1 463 ? 0.848 -4.932 -5.378 1.00 98.12 463 ILE A CA 1
ATOM 3698 C C . ILE A 1 463 ? 0.147 -6.282 -5.367 1.00 98.12 463 ILE A C 1
ATOM 3700 O O . ILE A 1 463 ? -0.999 -6.377 -5.807 1.00 98.12 463 ILE A O 1
ATOM 3704 N N . ARG A 1 464 ? 0.826 -7.313 -4.870 1.00 97.56 464 ARG A N 1
ATOM 3705 C CA . ARG A 1 464 ? 0.280 -8.669 -4.810 1.00 97.56 464 ARG A CA 1
ATOM 3706 C C . ARG A 1 464 ? 0.722 -9.375 -3.523 1.00 97.56 464 ARG A C 1
ATOM 3708 O O . ARG A 1 464 ? 1.930 -9.569 -3.359 1.00 97.56 464 ARG A O 1
ATOM 3715 N N . PRO A 1 465 ? -0.199 -9.753 -2.623 1.00 98.00 465 PRO A N 1
ATOM 3716 C CA . PRO A 1 465 ? 0.058 -10.768 -1.614 1.00 98.00 465 PRO A CA 1
ATOM 3717 C C . PRO A 1 465 ? 0.077 -12.149 -2.276 1.00 98.00 465 PRO A C 1
ATOM 3719 O O . PRO A 1 465 ? -0.583 -12.363 -3.292 1.00 98.00 465 PRO A O 1
ATOM 3722 N N . PHE A 1 466 ? 0.848 -13.078 -1.728 1.00 96.88 466 PHE A N 1
ATOM 3723 C CA . PHE A 1 466 ? 0.975 -14.426 -2.273 1.00 96.88 466 PHE A CA 1
ATOM 3724 C C . PHE A 1 466 ? 1.267 -15.447 -1.173 1.00 96.88 466 PHE A C 1
ATOM 3726 O O . PHE A 1 466 ? 1.760 -15.111 -0.095 1.00 96.88 466 PHE A O 1
ATOM 3733 N N . GLU A 1 467 ? 1.030 -16.712 -1.505 1.00 95.94 467 GLU A N 1
ATOM 3734 C CA . GLU A 1 467 ? 1.507 -17.877 -0.767 1.00 95.94 467 GLU A CA 1
ATOM 3735 C C . GLU A 1 467 ? 2.335 -18.737 -1.725 1.00 95.94 467 GLU A C 1
ATOM 3737 O O . GLU A 1 467 ? 1.924 -18.987 -2.859 1.00 95.94 467 GLU A O 1
ATOM 3742 N N . THR A 1 468 ? 3.532 -19.142 -1.308 1.00 96.31 468 THR A N 1
ATOM 3743 C CA . THR A 1 468 ? 4.501 -19.795 -2.185 1.00 96.31 468 THR A CA 1
ATOM 3744 C C . THR A 1 468 ? 5.383 -20.785 -1.413 1.00 96.31 468 THR A C 1
ATOM 3746 O O . THR A 1 468 ? 5.799 -20.502 -0.289 1.00 96.31 468 THR A O 1
ATOM 3749 N N . PRO A 1 469 ? 5.728 -21.951 -1.993 1.00 95.94 469 PRO A N 1
ATOM 3750 C CA . PRO A 1 469 ? 6.656 -22.899 -1.371 1.00 95.94 469 PRO A CA 1
ATOM 3751 C C . PRO A 1 469 ? 8.133 -22.504 -1.557 1.00 95.94 469 PRO A C 1
ATOM 3753 O O . PRO A 1 469 ? 9.029 -23.204 -1.076 1.00 95.94 469 PRO A O 1
ATOM 3756 N N . LEU A 1 470 ? 8.394 -21.430 -2.310 1.00 96.50 470 LEU A N 1
ATOM 3757 C CA . LEU A 1 470 ? 9.728 -20.951 -2.654 1.00 96.50 470 LEU A CA 1
ATOM 3758 C C . LEU A 1 470 ? 10.487 -20.497 -1.405 1.00 96.50 470 LEU A C 1
ATOM 3760 O O . LEU A 1 470 ? 9.951 -19.772 -0.572 1.00 96.50 470 LEU A O 1
ATOM 3764 N N . LYS A 1 471 ? 11.754 -20.898 -1.283 1.00 96.06 471 LYS A N 1
ATOM 3765 C CA . LYS A 1 471 ? 12.578 -20.589 -0.103 1.00 96.06 471 LYS A CA 1
ATOM 3766 C C . LYS A 1 471 ? 14.074 -20.640 -0.386 1.00 96.06 471 LYS A C 1
ATOM 3768 O O . LYS A 1 471 ? 14.514 -21.094 -1.441 1.00 96.06 471 LYS A O 1
ATOM 3773 N N . LEU A 1 472 ? 14.876 -20.215 0.584 1.00 96.44 472 LEU A N 1
ATOM 3774 C CA . LEU A 1 472 ? 16.293 -20.557 0.641 1.00 96.44 472 LEU A CA 1
ATOM 3775 C C . LEU A 1 472 ? 16.499 -21.619 1.718 1.00 96.44 472 LEU A C 1
ATOM 3777 O O . LEU A 1 472 ? 16.148 -21.422 2.882 1.00 96.44 472 LEU A O 1
ATOM 3781 N N . ASN A 1 473 ? 17.069 -22.758 1.330 1.00 95.19 473 ASN A N 1
ATOM 3782 C CA . ASN A 1 473 ? 17.388 -23.813 2.282 1.00 95.19 473 ASN A CA 1
ATOM 3783 C C . ASN A 1 473 ? 18.802 -23.585 2.815 1.00 95.19 473 ASN A C 1
ATOM 3785 O O . ASN A 1 473 ? 19.783 -23.820 2.107 1.00 95.19 473 ASN A O 1
ATOM 3789 N N . ILE A 1 474 ? 18.891 -23.077 4.042 1.00 92.94 474 ILE A N 1
ATOM 3790 C CA . ILE A 1 474 ? 20.153 -22.781 4.715 1.00 92.94 474 ILE A CA 1
ATOM 3791 C C . ILE A 1 474 ? 20.445 -23.925 5.680 1.00 92.94 474 ILE A C 1
ATOM 3793 O O . ILE A 1 474 ? 19.627 -24.249 6.539 1.00 92.94 474 ILE A O 1
ATOM 3797 N N . SER A 1 475 ? 21.615 -24.539 5.541 1.00 91.44 475 SER A N 1
ATOM 3798 C CA . SER A 1 475 ? 22.053 -25.621 6.418 1.00 91.44 475 SER A CA 1
ATOM 3799 C C . SER A 1 475 ? 23.445 -25.344 6.967 1.00 91.44 475 SER A C 1
ATOM 3801 O O . SER A 1 475 ? 24.309 -24.805 6.270 1.00 91.44 475 SER A O 1
ATOM 3803 N N . SER A 1 476 ? 23.647 -25.711 8.229 1.00 87.62 476 SER A N 1
ATOM 3804 C CA . SER A 1 476 ? 24.938 -25.624 8.903 1.00 87.62 476 SER A CA 1
ATOM 3805 C C . SER A 1 476 ? 25.563 -27.012 9.003 1.00 87.62 476 SER A C 1
ATOM 3807 O O . SER A 1 476 ? 24.908 -27.963 9.432 1.00 87.62 476 SER A O 1
ATOM 3809 N N . SER A 1 477 ? 26.827 -27.131 8.603 1.00 82.38 477 SER A N 1
ATOM 3810 C CA . SER A 1 477 ? 27.640 -28.335 8.76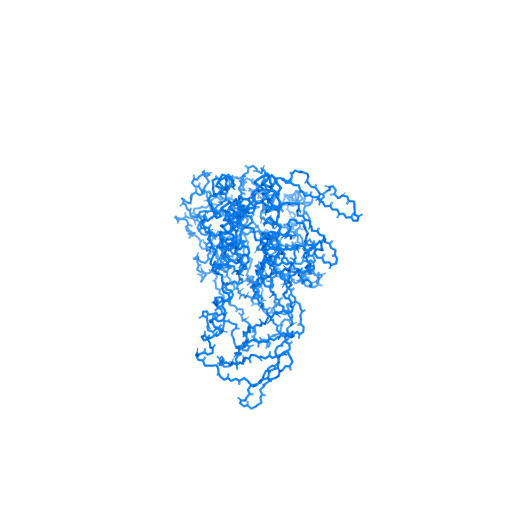7 1.00 82.38 477 SER A CA 1
ATOM 3811 C C . SER A 1 477 ? 28.946 -27.954 9.461 1.00 82.38 477 SER A C 1
ATOM 3813 O O . SER A 1 477 ? 29.908 -27.533 8.815 1.00 82.38 477 SER A O 1
ATOM 3815 N N . GLY A 1 478 ? 28.985 -28.096 10.788 1.00 79.81 478 GLY A N 1
ATOM 3816 C CA . GLY A 1 478 ? 30.090 -27.594 11.609 1.00 79.81 478 GLY A CA 1
ATOM 3817 C C . GLY A 1 478 ? 30.109 -26.063 11.618 1.00 79.81 478 GLY A C 1
ATOM 3818 O O . GLY A 1 478 ? 29.091 -25.448 11.914 1.00 79.81 478 GLY A O 1
ATOM 3819 N N . ASP A 1 479 ? 31.244 -25.466 11.249 1.00 74.38 479 ASP A N 1
ATOM 3820 C CA . ASP A 1 479 ? 31.408 -24.005 11.140 1.00 74.38 479 ASP A CA 1
ATOM 3821 C C . ASP A 1 479 ? 31.063 -23.456 9.740 1.00 74.38 479 ASP A C 1
ATOM 3823 O O . ASP A 1 479 ? 31.206 -22.261 9.483 1.00 74.38 479 ASP A O 1
ATOM 3827 N N . GLN A 1 480 ? 30.642 -24.312 8.801 1.00 85.00 480 GLN A N 1
ATOM 3828 C CA . GLN A 1 480 ? 30.293 -23.897 7.442 1.00 85.00 480 GLN A CA 1
ATOM 3829 C C . GLN A 1 480 ? 28.782 -23.801 7.256 1.00 85.00 480 GLN A C 1
ATOM 3831 O O . GLN A 1 480 ? 28.056 -24.788 7.387 1.00 85.00 480 GLN A O 1
ATOM 3836 N N . LEU A 1 481 ? 28.328 -22.614 6.857 1.00 92.06 481 LEU A N 1
ATOM 3837 C CA . LEU A 1 481 ? 26.977 -22.394 6.362 1.00 92.06 481 LEU A CA 1
ATOM 3838 C C . LEU A 1 481 ? 26.927 -22.664 4.857 1.00 92.06 481 LEU A C 1
ATOM 3840 O O . LEU A 1 481 ? 27.802 -22.255 4.093 1.00 92.06 481 LEU A O 1
ATOM 3844 N N . SER A 1 482 ? 25.877 -23.339 4.414 1.00 94.81 482 SER A N 1
ATOM 3845 C CA . SER A 1 482 ? 25.577 -23.544 3.002 1.00 94.81 482 SER A CA 1
ATOM 3846 C C . SER A 1 482 ? 24.142 -23.143 2.713 1.00 94.81 482 SER A C 1
ATOM 3848 O O . SER A 1 482 ? 23.273 -23.224 3.580 1.00 94.81 482 SER A O 1
ATOM 3850 N N . VAL A 1 483 ? 23.901 -22.693 1.489 1.00 96.88 483 VAL A N 1
ATOM 3851 C CA . VAL A 1 483 ? 22.586 -22.281 1.016 1.00 96.88 483 VAL A CA 1
ATOM 3852 C C . VAL A 1 483 ? 22.278 -22.977 -0.297 1.00 96.88 483 VAL A C 1
ATOM 3854 O O . VAL A 1 483 ? 23.115 -23.007 -1.199 1.00 96.88 483 VAL A O 1
ATOM 3857 N N . GLN A 1 484 ? 21.072 -23.520 -0.409 1.00 97.38 484 GLN A N 1
ATOM 3858 C CA . GLN A 1 484 ? 20.499 -23.993 -1.660 1.00 97.38 484 GLN A CA 1
ATOM 3859 C C . GLN A 1 484 ? 19.388 -23.040 -2.101 1.00 97.38 484 GLN A C 1
ATOM 3861 O O . GLN A 1 484 ? 18.469 -22.732 -1.335 1.00 97.38 484 GLN A O 1
ATOM 3866 N N . ASN A 1 485 ? 19.473 -22.581 -3.347 1.00 97.81 485 ASN A N 1
ATOM 3867 C CA . ASN A 1 485 ? 18.504 -21.662 -3.924 1.00 97.81 485 ASN A CA 1
ATOM 3868 C C . ASN A 1 485 ? 17.249 -22.401 -4.414 1.00 97.81 485 ASN A C 1
ATOM 3870 O O . ASN A 1 485 ? 17.287 -23.016 -5.472 1.00 97.81 485 ASN A O 1
ATOM 3874 N N . GLN A 1 486 ? 16.133 -22.286 -3.691 1.00 97.44 486 GLN A N 1
ATOM 3875 C CA . GLN A 1 486 ? 14.823 -22.816 -4.097 1.00 97.44 486 GLN A CA 1
ATOM 3876 C C . GLN A 1 486 ? 13.818 -21.680 -4.369 1.00 97.44 486 GLN A C 1
ATOM 3878 O O . GLN A 1 486 ? 12.613 -21.854 -4.202 1.00 97.44 486 GLN A O 1
ATOM 3883 N N . LEU A 1 487 ? 14.296 -20.497 -4.784 1.00 96.75 487 LEU A N 1
ATOM 3884 C CA . LEU A 1 487 ? 13.443 -19.349 -5.129 1.00 96.75 487 LEU A CA 1
ATOM 3885 C C . LEU A 1 487 ? 12.921 -19.390 -6.574 1.00 96.75 487 LEU A C 1
ATOM 3887 O O . LEU A 1 487 ? 12.241 -18.462 -7.004 1.00 96.75 487 LEU A O 1
ATOM 3891 N N . SER A 1 488 ? 13.253 -20.433 -7.345 1.00 96.31 488 SER A N 1
ATOM 3892 C CA . SER A 1 488 ? 12.914 -20.565 -8.775 1.00 96.31 488 SER A CA 1
ATOM 3893 C C . SER A 1 488 ? 13.375 -19.391 -9.659 1.00 96.31 488 SER A C 1
ATOM 3895 O O . SER A 1 488 ? 12.875 -19.192 -10.762 1.00 96.31 488 SER A O 1
ATOM 3897 N N . THR A 1 489 ? 14.364 -18.626 -9.197 1.00 97.06 489 THR A N 1
ATOM 3898 C CA . THR A 1 489 ? 15.038 -17.554 -9.938 1.00 97.06 489 THR A CA 1
ATOM 3899 C C . THR A 1 489 ? 16.515 -17.553 -9.585 1.00 97.06 489 THR A C 1
ATOM 3901 O O . THR A 1 489 ? 16.896 -17.922 -8.473 1.00 97.06 489 THR A O 1
ATOM 3904 N N . ASN A 1 490 ? 17.355 -17.068 -10.495 1.00 97.81 490 ASN A N 1
ATOM 3905 C CA . ASN A 1 490 ? 18.753 -16.819 -10.182 1.00 97.81 490 ASN A CA 1
ATOM 3906 C C . ASN A 1 490 ? 18.859 -15.722 -9.112 1.00 97.81 490 ASN A C 1
ATOM 3908 O O . ASN A 1 490 ? 18.238 -14.657 -9.224 1.00 97.81 490 ASN A O 1
ATOM 3912 N N . VAL A 1 491 ? 19.660 -15.992 -8.084 1.00 98.12 491 VAL A N 1
ATOM 3913 C CA . VAL A 1 491 ? 20.038 -15.028 -7.051 1.00 98.12 491 VAL A CA 1
ATOM 3914 C C . VAL A 1 491 ? 21.368 -14.415 -7.460 1.00 98.12 491 VAL A C 1
ATOM 3916 O O . VAL A 1 491 ? 22.405 -15.077 -7.466 1.00 98.12 491 VAL A O 1
ATOM 3919 N N . LEU A 1 492 ? 21.343 -13.135 -7.813 1.00 97.50 492 LEU A N 1
ATOM 3920 C CA . LEU A 1 492 ? 22.526 -12.390 -8.228 1.00 97.50 492 LEU A CA 1
ATOM 3921 C C . LEU A 1 492 ? 23.436 -12.124 -7.031 1.00 97.50 492 LEU A C 1
ATOM 3923 O O . LEU A 1 492 ? 24.645 -12.338 -7.111 1.00 97.50 492 LEU A O 1
ATOM 3927 N N . LYS A 1 493 ? 22.851 -11.687 -5.910 1.00 97.56 493 LYS A N 1
ATOM 3928 C CA . LYS A 1 493 ? 23.562 -11.399 -4.658 1.00 97.56 493 LYS A CA 1
ATOM 3929 C C . LYS A 1 493 ? 22.696 -11.781 -3.470 1.00 97.56 493 LYS A C 1
ATOM 3931 O O . LYS A 1 493 ? 21.503 -11.495 -3.474 1.00 97.56 493 LYS A O 1
ATOM 3936 N N . LEU A 1 494 ? 23.298 -12.380 -2.454 1.00 98.00 494 LEU A N 1
ATOM 3937 C CA . LEU A 1 494 ? 22.630 -12.833 -1.243 1.00 98.00 494 LEU A CA 1
ATOM 3938 C C . LEU A 1 494 ? 23.424 -12.390 -0.020 1.00 98.00 494 LEU A C 1
ATOM 3940 O O . LEU A 1 494 ? 24.618 -12.664 0.065 1.00 98.00 494 LEU A O 1
ATOM 3944 N N . LEU A 1 495 ? 22.740 -11.761 0.929 1.00 97.38 495 LEU A N 1
ATOM 3945 C CA . LEU A 1 495 ? 23.218 -11.552 2.288 1.00 97.38 495 LEU A CA 1
ATOM 3946 C C . LEU A 1 495 ? 22.350 -12.381 3.235 1.00 97.38 495 LEU A C 1
ATOM 3948 O O . LEU A 1 495 ? 21.131 -12.244 3.211 1.00 97.38 495 LEU A O 1
ATOM 3952 N N . VAL A 1 496 ? 22.968 -13.229 4.051 1.00 96.12 496 VAL A N 1
ATOM 3953 C CA . VAL A 1 496 ? 22.309 -14.034 5.091 1.00 96.12 496 VAL A CA 1
ATOM 3954 C C . VAL A 1 496 ? 22.769 -13.540 6.450 1.00 96.12 496 VAL A C 1
ATOM 3956 O O . VAL A 1 496 ? 23.949 -13.251 6.632 1.00 96.12 496 VAL A O 1
ATOM 3959 N N . ILE A 1 497 ? 21.844 -13.447 7.395 1.00 93.62 497 ILE A N 1
ATOM 3960 C CA . ILE A 1 497 ? 22.101 -13.036 8.770 1.00 93.62 497 ILE A CA 1
ATOM 3961 C C . ILE A 1 497 ? 21.825 -14.234 9.660 1.00 93.62 497 ILE A C 1
ATOM 3963 O O . ILE A 1 497 ? 20.712 -14.760 9.663 1.00 93.62 497 ILE A O 1
ATOM 3967 N N . ASP A 1 498 ? 22.839 -14.673 10.393 1.00 90.06 498 ASP A N 1
ATOM 3968 C CA . ASP A 1 498 ? 22.700 -15.794 11.316 1.00 90.06 498 ASP A CA 1
ATOM 3969 C C . ASP A 1 498 ? 22.047 -15.375 12.650 1.00 90.06 498 ASP A C 1
ATOM 3971 O O . ASP A 1 498 ? 21.509 -14.274 12.806 1.00 90.06 498 ASP A O 1
ATOM 3975 N N . ASP A 1 499 ? 22.046 -16.286 13.618 1.00 87.88 499 ASP A N 1
ATOM 3976 C CA . ASP A 1 499 ? 21.547 -16.073 14.976 1.00 87.88 499 ASP A CA 1
ATOM 3977 C C . ASP A 1 499 ? 22.401 -15.083 15.789 1.00 87.88 499 ASP A C 1
ATOM 3979 O O . ASP A 1 499 ? 21.876 -14.378 16.652 1.00 87.88 499 ASP A O 1
ATOM 3983 N N . LYS A 1 500 ? 23.698 -14.983 15.485 1.00 88.62 500 LYS A N 1
ATOM 3984 C CA . LYS A 1 500 ? 24.655 -14.053 16.110 1.00 88.62 500 LYS A CA 1
ATOM 3985 C C . LYS A 1 500 ? 24.674 -12.677 15.444 1.00 88.62 500 LYS A C 1
ATOM 3987 O O . LYS A 1 500 ? 25.408 -11.794 15.884 1.00 88.62 500 LYS A O 1
ATOM 3992 N N . GLN A 1 501 ? 23.839 -12.480 14.424 1.00 88.00 501 GLN A N 1
ATOM 3993 C CA . GLN A 1 501 ? 23.811 -11.305 13.558 1.00 88.00 501 GLN A CA 1
ATOM 3994 C C . GLN A 1 501 ? 25.088 -11.106 12.731 1.00 88.00 501 GLN A C 1
ATOM 3996 O O . GLN A 1 501 ? 25.326 -10.001 12.222 1.00 88.00 501 GLN A O 1
ATOM 4001 N N . ASP A 1 502 ? 25.889 -12.151 12.552 1.00 92.00 502 ASP A N 1
ATOM 4002 C CA . ASP A 1 502 ? 26.967 -12.168 11.580 1.00 92.00 502 ASP A CA 1
ATOM 4003 C C . ASP A 1 502 ? 26.371 -12.255 10.173 1.00 92.00 502 ASP A C 1
ATOM 4005 O O . ASP A 1 502 ? 25.345 -12.890 9.922 1.00 92.00 502 ASP A O 1
ATOM 4009 N N . THR A 1 503 ? 26.985 -11.529 9.240 1.00 94.94 503 THR A N 1
ATOM 4010 C CA . THR A 1 503 ? 26.497 -11.445 7.863 1.00 94.94 503 THR A CA 1
ATOM 4011 C C . THR A 1 503 ? 27.358 -12.307 6.970 1.00 94.94 503 THR A C 1
ATOM 4013 O O . THR A 1 503 ? 28.576 -12.151 6.940 1.00 94.94 503 THR A O 1
ATOM 4016 N N . PHE A 1 504 ? 26.714 -13.170 6.200 1.00 95.88 504 PHE A N 1
ATOM 4017 C CA . PHE A 1 504 ? 27.338 -14.018 5.203 1.00 95.88 504 PHE A CA 1
ATOM 4018 C C . PHE A 1 504 ? 26.876 -13.627 3.806 1.00 95.88 504 PHE A C 1
ATOM 4020 O O . PHE A 1 504 ? 25.765 -13.140 3.619 1.00 95.88 504 PHE A O 1
ATOM 4027 N N . TYR A 1 505 ? 27.729 -13.856 2.820 1.00 96.94 505 TYR A N 1
ATOM 4028 C CA . TYR A 1 505 ? 27.520 -13.511 1.431 1.00 96.94 505 TYR A CA 1
ATOM 4029 C C . TYR A 1 505 ? 27.636 -14.740 0.527 1.00 96.94 505 TYR A C 1
ATOM 4031 O O . TYR A 1 505 ? 28.483 -15.617 0.726 1.00 96.94 505 TYR A O 1
ATOM 4039 N N . ALA A 1 506 ? 26.796 -14.762 -0.504 1.00 96.44 506 ALA A N 1
ATOM 4040 C CA . ALA A 1 506 ? 26.975 -15.579 -1.695 1.00 96.44 506 ALA A CA 1
ATOM 4041 C C . ALA A 1 506 ? 26.476 -14.803 -2.926 1.00 96.44 506 ALA A C 1
ATOM 4043 O O . ALA A 1 506 ? 25.589 -13.956 -2.827 1.00 96.44 506 ALA A O 1
ATOM 4044 N N . GLY A 1 507 ? 27.037 -15.085 -4.101 1.00 94.94 507 GLY A N 1
ATOM 4045 C CA . GLY A 1 507 ? 26.665 -14.415 -5.348 1.00 94.94 507 GLY A CA 1
ATOM 4046 C C . GLY A 1 507 ? 26.468 -15.399 -6.492 1.00 94.94 507 GLY A C 1
ATOM 4047 O O . GLY A 1 507 ? 27.045 -16.484 -6.486 1.00 94.94 507 GLY A O 1
ATOM 4048 N N . ASN A 1 508 ? 25.673 -14.996 -7.484 1.00 95.56 508 ASN A N 1
ATOM 4049 C CA . ASN A 1 508 ? 25.391 -15.746 -8.710 1.00 95.56 508 ASN A CA 1
ATOM 4050 C C . ASN A 1 508 ? 24.938 -17.199 -8.463 1.00 95.56 508 ASN A C 1
ATOM 4052 O O . ASN A 1 508 ? 25.416 -18.132 -9.116 1.00 95.56 508 ASN A O 1
ATOM 4056 N N . LEU A 1 509 ? 24.009 -17.400 -7.526 1.00 96.81 509 LEU A N 1
ATOM 4057 C CA . LEU A 1 509 ? 23.418 -18.711 -7.277 1.00 96.81 509 LEU A CA 1
ATOM 4058 C C . LEU A 1 509 ? 22.318 -18.975 -8.301 1.00 96.81 509 LEU A C 1
ATOM 4060 O O . LEU A 1 509 ? 21.258 -18.346 -8.279 1.00 96.81 509 LEU A O 1
ATOM 4064 N N . LYS A 1 510 ? 22.559 -19.936 -9.190 1.00 97.31 510 LYS A N 1
ATOM 4065 C CA . LYS A 1 510 ? 21.533 -20.411 -10.123 1.00 97.31 510 LYS A CA 1
ATOM 4066 C C . LYS A 1 510 ? 20.383 -21.088 -9.380 1.00 97.31 510 LYS A C 1
ATOM 4068 O O . LYS A 1 510 ? 20.544 -21.499 -8.230 1.00 97.31 510 LYS A O 1
ATOM 4073 N N . THR A 1 511 ? 19.238 -21.215 -10.038 1.00 96.12 511 THR A N 1
ATOM 4074 C CA . THR A 1 511 ? 18.118 -22.023 -9.534 1.00 96.12 511 THR A CA 1
ATOM 4075 C C . THR A 1 511 ? 18.588 -23.436 -9.163 1.00 96.12 511 THR A C 1
ATOM 4077 O O . THR A 1 511 ? 19.380 -24.033 -9.894 1.00 96.12 511 THR A O 1
ATOM 4080 N N . ASP A 1 512 ? 18.151 -23.927 -8.002 1.00 96.00 512 ASP A N 1
ATOM 4081 C CA . ASP A 1 512 ? 18.462 -25.230 -7.391 1.00 96.00 512 ASP A CA 1
ATOM 4082 C C . ASP A 1 512 ? 19.933 -25.487 -7.029 1.00 96.00 512 ASP A C 1
ATOM 4084 O O . ASP A 1 512 ? 20.266 -26.537 -6.469 1.00 96.00 512 ASP A O 1
ATOM 4088 N N . ALA A 1 513 ? 20.824 -24.527 -7.291 1.00 96.19 513 ALA A N 1
ATOM 4089 C CA . ALA A 1 513 ? 22.237 -24.643 -6.968 1.00 96.19 513 ALA A CA 1
ATOM 4090 C C . ALA A 1 513 ? 22.495 -24.456 -5.466 1.00 96.19 513 ALA A C 1
ATOM 4092 O O . ALA A 1 513 ? 21.846 -23.649 -4.795 1.00 96.19 513 ALA A O 1
ATOM 4093 N N . THR A 1 514 ? 23.513 -25.162 -4.972 1.00 96.12 514 THR A N 1
ATOM 4094 C CA . THR A 1 514 ? 24.028 -25.028 -3.606 1.00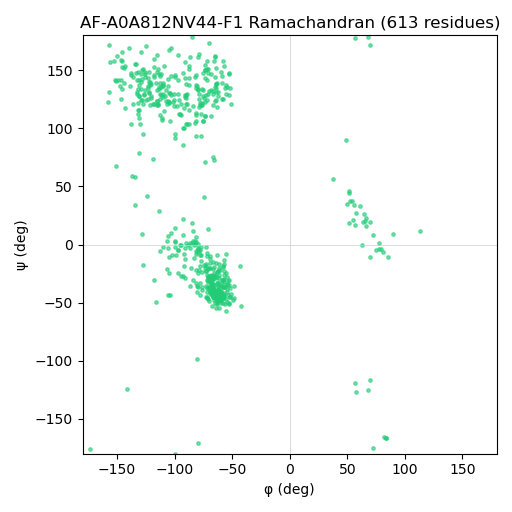 96.12 514 THR A CA 1
ATOM 4095 C C . THR A 1 514 ? 25.361 -24.290 -3.619 1.00 96.12 514 THR A C 1
ATOM 4097 O O . THR A 1 514 ? 26.226 -24.583 -4.444 1.00 96.12 514 THR A O 1
ATOM 4100 N N . SER A 1 515 ? 25.547 -23.358 -2.687 1.00 95.25 515 SER A N 1
ATOM 4101 C CA . SER A 1 515 ? 26.813 -22.658 -2.460 1.00 95.25 515 SER A CA 1
ATOM 4102 C C . SER A 1 515 ? 27.148 -22.621 -0.975 1.00 95.25 515 SER A C 1
ATOM 4104 O O . SER A 1 515 ? 26.263 -22.511 -0.128 1.00 95.25 515 SER A O 1
ATOM 4106 N N . THR A 1 516 ? 28.437 -22.655 -0.650 1.00 94.81 516 THR A N 1
ATOM 4107 C CA . THR A 1 516 ? 28.921 -22.328 0.695 1.00 94.81 516 THR A CA 1
ATOM 4108 C C . THR A 1 516 ? 28.865 -20.815 0.894 1.00 94.81 516 THR A C 1
ATOM 4110 O O . THR A 1 516 ? 29.293 -20.056 0.023 1.00 94.81 516 THR A O 1
ATOM 4113 N N . LEU A 1 517 ? 28.332 -20.387 2.032 1.00 95.19 517 LEU A N 1
ATOM 4114 C CA . LEU A 1 517 ? 28.264 -18.995 2.459 1.00 95.19 517 LEU A CA 1
ATOM 4115 C C . LEU A 1 517 ? 29.615 -18.566 3.046 1.00 95.19 517 LEU A C 1
ATOM 4117 O O . LEU A 1 517 ? 30.235 -19.313 3.801 1.00 95.19 517 LEU A O 1
ATOM 4121 N N . GLN A 1 518 ? 30.075 -17.368 2.691 1.00 95.06 518 GLN A N 1
ATOM 4122 C CA . GLN A 1 518 ? 31.321 -16.790 3.209 1.00 95.06 518 GLN A CA 1
ATOM 4123 C C . GLN A 1 518 ? 31.006 -15.586 4.096 1.00 95.06 518 GLN A C 1
ATOM 4125 O O . GLN A 1 518 ? 30.046 -14.886 3.794 1.00 95.06 518 GLN A O 1
ATOM 4130 N N . PRO A 1 519 ? 31.778 -15.291 5.154 1.00 95.62 519 PRO A N 1
ATOM 4131 C CA . PRO A 1 519 ? 31.605 -14.051 5.907 1.00 95.62 519 PRO A CA 1
ATOM 4132 C C . PRO A 1 519 ? 31.645 -12.834 4.973 1.00 95.62 519 PRO A C 1
ATOM 4134 O O . PRO A 1 519 ? 32.560 -12.698 4.158 1.00 95.62 519 PRO A O 1
ATOM 4137 N N . ALA A 1 520 ? 30.641 -11.965 5.068 1.00 95.75 520 ALA A N 1
ATOM 4138 C CA . ALA A 1 520 ? 30.505 -10.811 4.194 1.00 95.75 520 ALA A CA 1
ATOM 4139 C C . ALA A 1 520 ? 31.577 -9.767 4.520 1.00 95.75 520 ALA A C 1
ATOM 4141 O O . ALA A 1 520 ? 31.748 -9.345 5.667 1.00 95.75 520 ALA A O 1
ATOM 4142 N N . THR A 1 521 ? 32.285 -9.308 3.494 1.00 95.62 521 THR A N 1
ATOM 4143 C CA . THR A 1 521 ? 33.270 -8.233 3.619 1.00 95.62 521 THR A CA 1
ATOM 4144 C C . THR A 1 521 ? 32.602 -6.858 3.475 1.00 95.62 521 THR A C 1
ATOM 4146 O O . THR A 1 521 ? 31.526 -6.736 2.878 1.00 95.62 521 THR A O 1
ATOM 4149 N N . PRO A 1 522 ? 33.243 -5.765 3.932 1.00 94.56 522 PRO A N 1
ATOM 4150 C CA . PRO A 1 522 ? 32.745 -4.413 3.667 1.00 94.56 522 PRO A CA 1
ATOM 4151 C C . PRO A 1 522 ? 32.602 -4.089 2.169 1.00 94.56 522 PRO A C 1
ATOM 4153 O O . PRO A 1 522 ? 31.720 -3.314 1.781 1.00 94.56 522 PRO A O 1
ATOM 4156 N N . SER A 1 523 ? 33.452 -4.680 1.318 1.00 95.12 523 SER A N 1
ATOM 4157 C CA . SER A 1 523 ? 33.330 -4.586 -0.141 1.00 95.12 523 SER A CA 1
ATOM 4158 C C . SER A 1 523 ? 32.060 -5.245 -0.665 1.00 95.12 523 SER A C 1
ATOM 4160 O O . SER A 1 523 ? 31.392 -4.624 -1.489 1.00 95.12 523 SER A O 1
ATOM 4162 N N . ASP A 1 524 ? 31.684 -6.423 -0.158 1.00 95.25 524 ASP A N 1
ATOM 4163 C CA . ASP A 1 524 ? 30.464 -7.121 -0.593 1.00 95.25 524 ASP A CA 1
ATOM 4164 C C . ASP A 1 524 ? 29.224 -6.285 -0.267 1.00 95.25 524 ASP A C 1
ATOM 4166 O O . ASP A 1 524 ? 28.377 -6.052 -1.127 1.00 95.25 524 ASP A O 1
ATOM 4170 N N . ILE A 1 525 ? 29.158 -5.728 0.947 1.00 94.56 525 ILE A N 1
ATOM 4171 C CA . ILE A 1 525 ? 28.057 -4.848 1.372 1.00 94.56 525 ILE A CA 1
ATOM 4172 C C . ILE A 1 525 ? 27.994 -3.573 0.510 1.00 94.56 525 ILE A C 1
ATOM 4174 O O . ILE A 1 525 ? 26.910 -3.119 0.127 1.00 94.56 525 ILE A O 1
ATOM 4178 N N . SER A 1 526 ? 29.148 -2.980 0.187 1.00 94.75 526 SER A N 1
ATOM 4179 C CA . SER A 1 526 ? 29.220 -1.773 -0.651 1.00 94.75 526 SER A CA 1
ATOM 4180 C C . SER A 1 526 ? 28.775 -2.045 -2.088 1.00 94.75 526 SER A C 1
ATOM 4182 O O . SER A 1 526 ? 28.060 -1.238 -2.681 1.00 94.75 526 SER A O 1
ATOM 4184 N N . ASP A 1 527 ? 29.177 -3.187 -2.638 1.00 95.00 527 ASP A N 1
ATOM 4185 C CA . ASP A 1 527 ? 28.804 -3.645 -3.974 1.00 95.00 527 ASP A CA 1
ATOM 4186 C C . ASP A 1 527 ? 27.312 -4.022 -4.058 1.00 95.00 527 ASP A C 1
ATOM 4188 O O . ASP A 1 527 ? 26.627 -3.696 -5.034 1.00 95.00 527 ASP A O 1
ATOM 4192 N N . PHE A 1 528 ? 26.760 -4.612 -2.994 1.00 95.94 528 PHE A N 1
ATOM 4193 C CA . PHE A 1 528 ? 25.323 -4.851 -2.840 1.00 95.94 528 PHE A CA 1
ATOM 4194 C C . PHE A 1 528 ? 24.527 -3.535 -2.875 1.00 95.94 528 PHE A C 1
ATOM 4196 O O . PHE A 1 528 ? 23.608 -3.390 -3.684 1.00 95.94 528 PHE A O 1
ATOM 4203 N N . ARG A 1 529 ? 24.929 -2.528 -2.080 1.00 95.31 529 ARG A N 1
ATOM 4204 C CA . ARG A 1 529 ? 24.331 -1.175 -2.117 1.00 95.31 529 ARG A CA 1
ATOM 4205 C C . ARG A 1 529 ? 24.437 -0.530 -3.496 1.00 95.31 529 ARG A C 1
ATOM 4207 O O . ARG A 1 529 ? 23.465 0.053 -3.966 1.00 95.31 529 ARG A O 1
ATOM 4214 N N . ARG A 1 530 ? 25.604 -0.620 -4.142 1.00 95.25 530 ARG A N 1
ATOM 4215 C CA . ARG A 1 530 ? 25.817 -0.050 -5.480 1.00 95.25 530 ARG A CA 1
ATOM 4216 C C . ARG A 1 530 ? 24.828 -0.630 -6.486 1.00 95.25 530 ARG A C 1
ATOM 4218 O O . ARG A 1 530 ? 24.165 0.129 -7.174 1.00 95.25 530 ARG A O 1
ATOM 4225 N N . THR A 1 531 ? 24.650 -1.949 -6.477 1.00 94.88 531 THR A N 1
ATOM 4226 C CA . THR A 1 531 ? 23.722 -2.652 -7.384 1.00 94.88 531 THR A CA 1
ATOM 4227 C C . THR A 1 531 ? 22.289 -2.125 -7.257 1.00 94.88 531 THR A C 1
ATOM 4229 O O . THR A 1 531 ? 21.609 -1.905 -8.255 1.00 94.88 531 THR A O 1
ATOM 4232 N N . ILE A 1 532 ? 21.836 -1.872 -6.026 1.00 93.62 532 ILE A N 1
ATOM 4233 C CA . ILE A 1 532 ? 20.506 -1.311 -5.753 1.00 93.62 532 ILE A CA 1
ATOM 4234 C C . ILE A 1 532 ? 20.385 0.139 -6.250 1.00 93.62 532 ILE A C 1
ATOM 4236 O O . ILE A 1 532 ? 19.350 0.516 -6.814 1.00 93.62 532 ILE A O 1
ATOM 4240 N N . ASN A 1 533 ? 21.426 0.944 -6.026 1.00 92.50 533 ASN A N 1
ATOM 4241 C CA . ASN A 1 533 ? 21.460 2.365 -6.376 1.00 92.50 533 ASN A CA 1
ATOM 4242 C C . ASN A 1 533 ? 21.564 2.596 -7.889 1.00 92.50 533 ASN A C 1
ATOM 4244 O O . ASN A 1 533 ? 20.905 3.497 -8.407 1.00 92.50 533 ASN A O 1
ATOM 4248 N N . ASP A 1 534 ? 22.324 1.762 -8.600 1.00 90.69 534 ASP A N 1
ATOM 4249 C CA . ASP A 1 534 ? 22.451 1.812 -10.061 1.00 90.69 534 ASP A CA 1
ATOM 4250 C C . ASP A 1 534 ? 21.097 1.532 -10.740 1.00 90.69 534 ASP A C 1
ATOM 4252 O O . ASP A 1 534 ? 20.753 2.144 -11.750 1.00 90.69 534 ASP A O 1
ATOM 4256 N N . ALA A 1 535 ? 20.267 0.680 -10.127 1.00 88.12 535 ALA A N 1
ATOM 4257 C CA . ALA A 1 535 ? 18.882 0.427 -10.531 1.00 88.12 535 ALA A CA 1
ATOM 4258 C C . ALA A 1 535 ? 17.863 1.445 -9.957 1.00 88.12 535 ALA A C 1
ATOM 4260 O O . ALA A 1 535 ? 16.649 1.208 -10.004 1.00 88.12 535 ALA A O 1
ATOM 4261 N N . GLY A 1 536 ? 18.334 2.553 -9.377 1.00 86.44 536 GLY A N 1
ATOM 4262 C CA . GLY A 1 536 ? 17.532 3.559 -8.675 1.00 86.44 536 GLY A CA 1
ATOM 4263 C C . GLY A 1 536 ? 16.630 4.420 -9.566 1.00 86.44 536 GLY A C 1
ATOM 4264 O O . GLY A 1 536 ? 16.666 4.359 -10.797 1.00 86.44 536 GLY A O 1
ATOM 4265 N N . LEU A 1 537 ? 15.801 5.247 -8.924 1.00 87.81 537 LEU A N 1
ATOM 4266 C CA . LEU A 1 537 ? 14.922 6.216 -9.584 1.00 87.81 537 LEU A CA 1
ATOM 4267 C C . LEU A 1 537 ? 15.756 7.403 -10.077 1.00 87.81 537 LEU A C 1
ATOM 4269 O O . LEU A 1 537 ? 16.207 8.218 -9.280 1.00 87.81 537 LEU A O 1
ATOM 4273 N N . ASN A 1 538 ? 15.969 7.489 -11.387 1.00 87.75 538 ASN A N 1
ATOM 4274 C CA . ASN A 1 538 ? 16.774 8.525 -12.021 1.00 87.75 538 ASN A CA 1
ATOM 4275 C C . ASN A 1 538 ? 16.186 8.858 -13.389 1.00 87.75 538 ASN A C 1
ATOM 4277 O O . ASN A 1 538 ? 15.753 7.968 -14.130 1.00 87.75 538 ASN A O 1
ATOM 4281 N N . ILE A 1 539 ? 16.216 10.143 -13.742 1.00 86.38 539 ILE A N 1
ATOM 4282 C CA . ILE A 1 539 ? 15.911 10.578 -15.107 1.00 86.38 539 ILE A CA 1
ATOM 4283 C C . ILE A 1 539 ? 16.901 9.874 -16.047 1.00 86.38 539 ILE A C 1
ATOM 4285 O O . ILE A 1 539 ? 18.107 9.979 -15.804 1.00 86.38 539 ILE A O 1
ATOM 4289 N N . PRO A 1 540 ? 16.439 9.152 -17.086 1.00 83.75 540 PRO A N 1
ATOM 4290 C CA . PRO A 1 540 ? 17.359 8.487 -17.993 1.00 83.75 540 PRO A CA 1
ATOM 4291 C C . PRO A 1 540 ? 18.294 9.470 -18.686 1.00 83.75 540 PRO A C 1
ATOM 4293 O O . PRO A 1 540 ? 17.920 10.605 -18.996 1.00 83.75 540 PRO A O 1
ATOM 4296 N N . GLU A 1 541 ? 19.502 9.003 -18.977 1.00 79.38 541 GLU A N 1
ATOM 4297 C CA . GLU A 1 541 ? 20.471 9.770 -19.746 1.00 79.38 541 GLU A CA 1
ATOM 4298 C C . GLU A 1 541 ? 19.882 10.197 -21.103 1.00 79.38 541 GLU A C 1
ATOM 4300 O O . GLU A 1 541 ? 19.181 9.433 -21.769 1.00 79.38 541 GLU A O 1
ATOM 4305 N N . GLY A 1 542 ? 20.124 11.450 -21.496 1.00 72.56 542 GLY A N 1
ATOM 4306 C CA . GLY A 1 542 ? 19.606 12.025 -22.742 1.00 72.56 542 GLY A CA 1
ATOM 4307 C C . GLY A 1 542 ? 18.143 12.491 -22.702 1.00 72.56 542 GLY A C 1
ATOM 4308 O O . GLY A 1 542 ? 17.679 13.084 -23.676 1.00 72.56 542 GLY A O 1
ATOM 4309 N N . PHE A 1 543 ? 17.412 12.290 -21.600 1.00 76.94 543 PHE A N 1
ATOM 4310 C CA . PHE A 1 543 ? 16.033 12.764 -21.472 1.00 76.94 543 PHE A CA 1
ATOM 4311 C C . PHE A 1 543 ? 15.957 14.213 -20.948 1.00 76.94 543 PHE A C 1
ATOM 4313 O O . PHE A 1 543 ? 16.294 14.489 -19.796 1.00 76.94 543 PHE A O 1
ATOM 4320 N N . ASP A 1 544 ? 15.452 15.151 -21.762 1.00 73.00 544 ASP A N 1
ATOM 4321 C CA . ASP A 1 544 ? 15.177 16.527 -21.319 1.00 73.00 544 ASP A CA 1
ATOM 4322 C C . ASP A 1 544 ? 13.728 16.697 -20.834 1.00 73.00 544 ASP A C 1
ATOM 4324 O O . ASP A 1 544 ? 12.794 16.929 -21.607 1.00 73.00 544 ASP A O 1
ATOM 4328 N N . ARG A 1 545 ? 13.547 16.684 -19.509 1.00 73.38 545 ARG A N 1
ATOM 4329 C CA . ARG A 1 545 ? 12.256 16.965 -18.860 1.00 73.38 545 ARG A CA 1
ATOM 4330 C C . ARG A 1 545 ? 11.685 18.340 -19.242 1.00 73.38 545 ARG A C 1
ATOM 4332 O O . ARG A 1 545 ? 10.465 18.503 -19.305 1.00 73.38 545 ARG A O 1
ATOM 4339 N N . ARG A 1 546 ? 12.524 19.353 -19.491 1.00 68.50 546 ARG A N 1
ATOM 4340 C CA . ARG A 1 546 ? 12.070 20.732 -19.765 1.00 68.50 546 ARG A CA 1
ATOM 4341 C C . ARG A 1 546 ? 11.401 20.875 -21.128 1.00 68.50 546 ARG A C 1
ATOM 4343 O O . ARG A 1 546 ? 10.651 21.838 -21.308 1.00 68.50 546 ARG A O 1
ATOM 4350 N N . ALA A 1 547 ? 11.659 19.961 -22.061 1.00 63.72 547 ALA A N 1
ATOM 4351 C CA . ALA A 1 547 ? 10.969 19.912 -23.346 1.00 63.72 547 ALA A CA 1
ATOM 4352 C C . ALA A 1 547 ? 9.485 19.525 -23.179 1.00 63.72 547 ALA A C 1
ATOM 4354 O O . ALA A 1 547 ? 8.633 20.077 -23.869 1.00 63.72 547 ALA A O 1
ATOM 4355 N N . TYR A 1 548 ? 9.167 18.663 -22.205 1.00 63.47 548 TYR A N 1
ATOM 4356 C CA . TYR A 1 548 ? 7.804 18.177 -21.949 1.00 63.47 548 TYR A CA 1
ATOM 4357 C C . TYR A 1 548 ? 6.980 19.097 -21.024 1.00 63.47 548 TYR A C 1
ATOM 4359 O O . TYR A 1 548 ? 5.789 19.292 -21.242 1.00 63.47 548 TYR A O 1
ATOM 4367 N N . VAL A 1 549 ? 7.601 19.732 -20.021 1.00 59.50 549 VAL A N 1
ATOM 4368 C CA . VAL A 1 549 ? 6.886 20.508 -18.975 1.00 59.50 549 VAL A CA 1
ATOM 4369 C C . VAL A 1 549 ? 6.307 21.856 -19.464 1.00 59.50 549 VAL A C 1
ATOM 4371 O O . VAL A 1 549 ? 5.368 22.390 -18.866 1.00 59.50 549 VAL A O 1
ATOM 4374 N N . ARG A 1 550 ? 6.836 22.447 -20.548 1.00 50.78 550 ARG A N 1
ATOM 4375 C CA . ARG A 1 550 ? 6.482 23.826 -20.958 1.00 50.78 550 ARG A CA 1
ATOM 4376 C C . ARG A 1 550 ? 5.088 23.992 -21.569 1.00 50.78 550 ARG A C 1
ATOM 4378 O O . ARG A 1 550 ? 4.596 25.117 -21.580 1.00 50.78 550 ARG A O 1
ATOM 4385 N N . ILE A 1 551 ? 4.464 22.924 -22.060 1.00 51.53 551 ILE A N 1
ATOM 4386 C CA . ILE A 1 551 ? 3.173 23.013 -22.763 1.00 51.53 551 ILE A CA 1
ATOM 4387 C C . ILE A 1 551 ? 1.988 22.862 -21.790 1.00 51.53 551 ILE A C 1
ATOM 4389 O O . ILE A 1 551 ? 0.960 23.501 -21.994 1.00 51.53 551 ILE A O 1
ATOM 4393 N N . ASP A 1 552 ? 2.154 22.129 -20.681 1.00 53.28 552 ASP A N 1
ATOM 4394 C CA . ASP A 1 552 ? 1.016 21.639 -19.884 1.00 53.28 552 ASP A CA 1
ATOM 4395 C C . ASP A 1 552 ? 0.761 22.378 -18.551 1.00 53.28 552 ASP A C 1
ATOM 4397 O O . ASP A 1 552 ? -0.366 22.450 -18.053 1.00 53.28 552 ASP A O 1
ATOM 4401 N N . SER A 1 553 ? 1.788 23.015 -17.979 1.00 52.34 553 SER A N 1
ATOM 4402 C CA . SER A 1 553 ? 1.741 23.600 -16.622 1.00 52.34 553 SER A CA 1
ATOM 4403 C C . SER A 1 553 ? 0.719 24.733 -16.409 1.00 52.34 553 SER A C 1
ATOM 4405 O O . SER A 1 553 ? 0.308 24.985 -15.274 1.00 52.34 553 SER A O 1
ATOM 4407 N N . ARG A 1 554 ? 0.274 25.433 -17.465 1.00 49.19 554 ARG A N 1
ATOM 4408 C CA . ARG A 1 554 ? -0.695 26.542 -17.334 1.00 49.19 554 ARG A CA 1
ATOM 4409 C C . ARG A 1 554 ? -2.147 26.076 -17.197 1.00 49.19 554 ARG A C 1
ATOM 4411 O O . ARG A 1 554 ? -2.892 26.705 -16.455 1.00 49.19 554 ARG A O 1
ATOM 4418 N N . GLN A 1 555 ? -2.544 24.993 -17.869 1.00 50.06 555 GLN A N 1
ATOM 4419 C CA . GLN A 1 555 ? -3.899 24.430 -17.745 1.00 50.06 555 GLN A CA 1
ATOM 4420 C C . GLN A 1 555 ? -4.039 23.554 -16.492 1.00 50.06 555 GLN A C 1
ATOM 4422 O O . GLN A 1 555 ? -5.081 23.563 -15.840 1.00 50.06 555 GLN A O 1
ATOM 4427 N N . HIS A 1 556 ? -2.964 22.869 -16.097 1.00 54.47 556 HIS A N 1
ATOM 4428 C CA . HIS A 1 556 ? -2.949 21.962 -14.947 1.00 54.47 556 HIS A CA 1
ATOM 4429 C C . HIS A 1 556 ? -3.122 22.664 -13.596 1.00 54.47 556 HIS A C 1
ATOM 4431 O O . HIS A 1 556 ? -3.860 22.183 -12.736 1.00 54.47 556 HIS A O 1
ATOM 4437 N N . ASN A 1 557 ? -2.507 23.839 -13.423 1.00 52.72 557 ASN A N 1
ATOM 4438 C CA . ASN A 1 557 ? -2.662 24.621 -12.196 1.00 52.72 557 ASN A CA 1
ATOM 4439 C C . ASN A 1 557 ? -4.119 25.041 -11.943 1.00 52.72 557 ASN A C 1
ATOM 4441 O O . ASN A 1 557 ? -4.505 25.168 -10.788 1.00 52.72 557 ASN A O 1
ATOM 4445 N N . TYR A 1 558 ? -4.938 25.213 -12.988 1.00 50.72 558 TYR A N 1
ATOM 4446 C CA . TYR A 1 558 ? -6.333 25.631 -12.835 1.00 50.72 558 TYR A CA 1
ATOM 4447 C C . TYR A 1 558 ? -7.201 24.531 -12.205 1.00 50.72 558 TYR A C 1
ATOM 4449 O O . TYR A 1 558 ? -7.883 24.782 -11.215 1.00 50.72 558 TYR A O 1
ATOM 4457 N N . TYR A 1 559 ? -7.122 23.296 -12.715 1.00 53.25 559 TYR A N 1
ATOM 4458 C CA . TYR A 1 559 ? -7.919 22.180 -12.194 1.00 53.25 559 TYR A CA 1
ATOM 4459 C C . TYR A 1 559 ? -7.481 21.752 -10.786 1.00 53.25 559 TYR A C 1
ATOM 4461 O O . TYR A 1 559 ? -8.333 21.535 -9.928 1.00 53.25 559 TYR A O 1
ATOM 4469 N N . ILE A 1 560 ? -6.173 21.726 -10.510 1.00 53.97 560 ILE A N 1
ATOM 4470 C CA . ILE A 1 560 ? -5.644 21.353 -9.187 1.00 53.97 560 ILE A CA 1
ATOM 4471 C C . ILE A 1 560 ? -5.922 22.440 -8.131 1.00 53.97 560 ILE A C 1
ATOM 4473 O O . ILE A 1 560 ? -6.216 22.129 -6.978 1.00 53.97 560 ILE A O 1
ATOM 4477 N N . GLN A 1 561 ? -5.870 23.728 -8.497 1.00 52.09 561 GLN A N 1
ATOM 4478 C CA . GLN A 1 561 ? -6.281 24.800 -7.580 1.00 52.09 561 GLN A CA 1
ATOM 4479 C C . GLN A 1 561 ? -7.793 24.789 -7.337 1.00 52.09 561 GLN A C 1
ATOM 4481 O O . GLN A 1 561 ? -8.221 25.090 -6.228 1.00 52.09 561 GLN A O 1
ATOM 4486 N N . SER A 1 562 ? -8.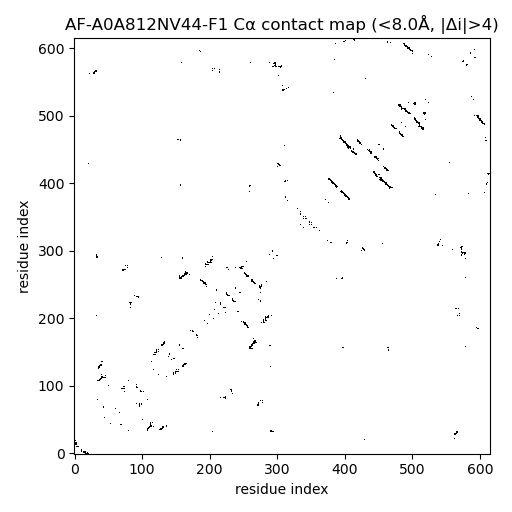594 24.390 -8.331 1.00 51.03 562 SER A N 1
ATOM 4487 C CA . SER A 1 562 ? -10.045 24.251 -8.168 1.00 51.03 562 SER A CA 1
ATOM 4488 C C . SER A 1 562 ? -10.463 23.041 -7.323 1.00 51.03 562 SER A C 1
ATOM 4490 O O . SER A 1 562 ? -11.545 23.058 -6.746 1.00 51.03 562 SER A O 1
ATOM 4492 N N . SER A 1 563 ? -9.617 22.007 -7.208 1.00 55.31 563 SER A N 1
ATOM 4493 C CA . SER A 1 563 ? -9.935 20.781 -6.463 1.00 55.31 563 SER A CA 1
ATOM 4494 C C . SER A 1 563 ? -9.717 20.885 -4.949 1.00 55.31 563 SER A C 1
ATOM 4496 O O . SER A 1 563 ? -9.895 19.883 -4.265 1.00 55.31 563 SER A O 1
ATOM 4498 N N . ASN A 1 564 ? -9.325 22.054 -4.416 1.00 64.50 564 ASN A N 1
ATOM 4499 C CA . ASN A 1 564 ? -9.194 22.333 -2.979 1.00 64.50 564 ASN A CA 1
ATOM 4500 C C . ASN A 1 564 ? -8.639 21.142 -2.157 1.00 64.50 564 ASN A C 1
ATOM 4502 O O . ASN A 1 564 ? -9.268 20.676 -1.207 1.00 64.50 564 ASN A O 1
ATOM 4506 N N . THR A 1 565 ? -7.461 20.629 -2.529 1.00 72.06 565 THR A N 1
ATOM 4507 C CA . THR A 1 565 ? -6.801 19.524 -1.808 1.00 72.06 565 THR A CA 1
ATOM 4508 C C . THR A 1 565 ? -5.871 20.069 -0.709 1.00 72.06 565 THR A C 1
ATOM 4510 O O . THR A 1 565 ? -4.929 20.800 -1.052 1.00 72.06 565 THR A O 1
ATOM 4513 N N . PRO A 1 566 ? -6.060 19.726 0.581 1.00 71.75 566 PRO A N 1
ATOM 4514 C CA . PRO A 1 566 ? -5.268 20.265 1.697 1.00 71.75 566 PRO A CA 1
ATOM 4515 C C . PRO A 1 566 ? -3.759 20.025 1.591 1.00 71.75 566 PRO A C 1
ATOM 4517 O O . PRO A 1 566 ? -2.950 20.877 1.962 1.00 71.75 566 PRO A O 1
ATOM 4520 N N . GLU A 1 567 ? -3.368 18.869 1.066 1.00 76.06 567 GLU A N 1
ATOM 4521 C CA . GLU A 1 567 ? -1.980 18.420 0.987 1.00 76.06 567 GLU A CA 1
ATOM 4522 C C . GLU A 1 567 ? -1.177 19.018 -0.176 1.00 76.06 567 GLU A C 1
ATOM 4524 O O . GLU A 1 567 ? 0.040 18.823 -0.238 1.00 76.06 567 GLU A O 1
ATOM 4529 N N . LEU A 1 568 ? -1.815 19.776 -1.082 1.00 74.38 568 LEU A N 1
ATOM 4530 C CA . LEU A 1 568 ? -1.174 20.368 -2.266 1.00 74.38 568 LEU A CA 1
ATOM 4531 C C . LEU A 1 568 ? 0.089 21.170 -1.927 1.00 74.38 568 LEU A C 1
ATOM 4533 O O . LEU A 1 568 ? 1.071 21.123 -2.661 1.00 74.38 568 LEU A O 1
ATOM 4537 N N . TYR A 1 569 ? 0.068 21.881 -0.799 1.00 70.69 569 TYR A N 1
ATOM 4538 C CA . TYR A 1 569 ? 1.154 22.762 -0.367 1.00 70.69 569 TYR A CA 1
ATOM 4539 C C . TYR A 1 569 ? 2.080 22.137 0.685 1.00 70.69 569 TYR A C 1
ATOM 4541 O O . TYR A 1 569 ? 2.977 22.821 1.174 1.00 70.69 569 TYR A O 1
ATOM 4549 N N . LEU A 1 570 ? 1.862 20.873 1.064 1.00 73.06 570 LEU A N 1
ATOM 4550 C CA . LEU A 1 570 ? 2.547 20.255 2.206 1.00 73.06 570 LEU A CA 1
ATOM 4551 C C . LEU A 1 570 ? 3.629 19.255 1.802 1.00 73.06 570 LEU A C 1
ATOM 4553 O O . LEU A 1 570 ? 4.707 19.254 2.399 1.00 73.06 570 LEU A O 1
ATOM 4557 N N . ALA A 1 571 ? 3.344 18.396 0.822 1.00 76.06 571 ALA A N 1
ATOM 4558 C CA . ALA A 1 571 ? 4.297 17.410 0.325 1.00 76.06 571 ALA A CA 1
ATOM 4559 C C . ALA A 1 571 ? 3.934 16.971 -1.102 1.00 76.06 571 ALA A C 1
ATOM 4561 O O . ALA A 1 571 ? 2.773 16.614 -1.340 1.00 76.06 571 ALA A O 1
ATOM 4562 N N . PRO A 1 572 ? 4.893 16.964 -2.049 1.00 81.25 572 PRO A N 1
ATOM 4563 C CA . PRO A 1 572 ? 4.661 16.367 -3.355 1.00 81.25 572 PRO A CA 1
ATOM 4564 C C . PRO A 1 572 ? 4.523 14.842 -3.215 1.00 81.25 572 PRO A C 1
ATOM 4566 O O . PRO A 1 572 ? 5.197 14.250 -2.369 1.00 81.25 572 PRO A O 1
ATOM 4569 N N . PRO A 1 573 ? 3.692 14.183 -4.035 1.00 86.88 573 PRO A N 1
ATOM 4570 C CA . PRO A 1 573 ? 3.730 12.732 -4.143 1.00 86.88 573 PRO A CA 1
ATOM 4571 C C . PRO A 1 573 ? 5.064 12.315 -4.779 1.00 86.88 573 PRO A C 1
ATOM 4573 O O . PRO A 1 573 ? 5.392 12.740 -5.889 1.00 86.88 573 PRO A O 1
ATOM 4576 N N . THR A 1 574 ? 5.865 11.519 -4.068 1.00 88.19 574 THR A N 1
ATOM 4577 C CA . THR A 1 574 ? 7.146 11.015 -4.583 1.00 88.19 574 THR A CA 1
ATOM 4578 C C . THR A 1 574 ? 7.254 9.518 -4.357 1.00 88.19 574 THR A C 1
ATOM 4580 O O . THR A 1 574 ? 6.995 9.019 -3.261 1.00 88.19 574 THR A O 1
ATOM 4583 N N . PHE A 1 575 ? 7.677 8.786 -5.390 1.00 90.88 575 PHE A N 1
ATOM 4584 C CA . PHE A 1 575 ? 7.775 7.332 -5.276 1.00 90.88 575 PHE A CA 1
ATOM 4585 C C . PHE A 1 575 ? 8.869 6.907 -4.293 1.00 90.88 575 PHE A C 1
ATOM 4587 O O . PHE A 1 575 ? 8.727 5.891 -3.620 1.00 90.88 575 PHE A O 1
ATOM 4594 N N . GLY A 1 576 ? 9.899 7.744 -4.126 1.00 88.69 576 GLY A N 1
ATOM 4595 C CA . GLY A 1 576 ? 10.938 7.589 -3.106 1.00 88.69 576 GLY A CA 1
ATOM 4596 C C . GLY A 1 576 ? 10.423 7.543 -1.661 1.00 88.69 576 GLY A C 1
ATOM 4597 O O . GLY A 1 576 ? 11.142 7.071 -0.791 1.00 88.69 576 GLY A O 1
ATOM 4598 N N . GLN A 1 577 ? 9.197 8.010 -1.389 1.00 88.06 577 GLN A N 1
ATOM 4599 C CA . GLN A 1 577 ? 8.560 7.931 -0.064 1.00 88.06 577 GLN A CA 1
ATOM 4600 C C . GLN A 1 577 ? 7.603 6.736 0.092 1.00 88.06 577 GLN A C 1
ATOM 4602 O O . GLN A 1 577 ? 7.089 6.513 1.192 1.00 88.06 577 GLN A O 1
ATOM 4607 N N . SER A 1 578 ? 7.370 5.963 -0.976 1.00 94.00 578 SER A N 1
ATOM 4608 C CA . SER A 1 578 ? 6.503 4.778 -0.936 1.00 94.00 578 SER A CA 1
ATOM 4609 C C . SER A 1 578 ? 6.976 3.757 0.103 1.00 94.00 578 SER A C 1
ATOM 4611 O O . SER A 1 578 ? 8.154 3.722 0.464 1.00 94.00 578 SER A O 1
ATOM 4613 N N . LEU A 1 579 ? 6.071 2.888 0.566 1.00 94.56 579 LEU A N 1
ATOM 4614 C CA . LEU A 1 579 ? 6.437 1.758 1.432 1.00 94.56 579 LEU A CA 1
ATOM 4615 C C . LEU A 1 579 ? 7.527 0.878 0.806 1.00 94.56 579 LEU A C 1
ATOM 4617 O O . LEU A 1 579 ? 8.439 0.462 1.514 1.00 94.56 579 LEU A O 1
ATOM 4621 N N . LEU A 1 580 ? 7.481 0.663 -0.514 1.00 95.19 580 LEU A N 1
ATOM 4622 C CA . LEU A 1 580 ? 8.506 -0.075 -1.259 1.00 95.19 580 LEU A CA 1
ATOM 4623 C C . LEU A 1 580 ? 9.900 0.532 -1.041 1.00 95.19 580 LEU A C 1
ATOM 4625 O O . LEU A 1 580 ? 10.818 -0.154 -0.589 1.00 95.19 580 LEU A O 1
ATOM 4629 N N . GLU A 1 581 ? 10.070 1.820 -1.353 1.00 94.88 581 GLU A N 1
ATOM 4630 C CA . GLU A 1 581 ? 11.380 2.480 -1.260 1.00 94.88 581 GLU A CA 1
ATOM 4631 C C . GLU A 1 581 ? 11.814 2.695 0.190 1.00 94.88 581 GLU A C 1
ATOM 4633 O O . GLU A 1 581 ? 13.010 2.646 0.483 1.00 94.88 581 GLU A O 1
ATOM 4638 N N . ARG A 1 582 ? 10.864 2.882 1.116 1.00 93.00 582 ARG A N 1
ATOM 4639 C CA . ARG A 1 582 ? 11.154 2.948 2.553 1.00 93.00 582 ARG A CA 1
ATOM 4640 C C . ARG A 1 582 ? 11.674 1.621 3.083 1.00 93.00 582 ARG A C 1
ATOM 4642 O O . ARG A 1 582 ? 12.697 1.633 3.758 1.00 93.00 582 ARG A O 1
ATOM 4649 N N . GLN A 1 583 ? 11.050 0.500 2.721 1.00 93.50 583 GLN A N 1
ATOM 4650 C CA . GLN A 1 583 ? 11.513 -0.829 3.122 1.00 93.50 583 GLN A CA 1
ATOM 4651 C C . GLN A 1 583 ? 12.947 -1.071 2.646 1.00 93.50 583 GLN A C 1
ATOM 4653 O O . GLN A 1 583 ? 13.812 -1.488 3.413 1.00 93.50 583 GLN A O 1
ATOM 4658 N N . LEU A 1 584 ? 13.228 -0.741 1.387 1.00 93.62 584 LEU A N 1
ATOM 4659 C CA . LEU A 1 584 ? 14.570 -0.854 0.828 1.00 93.62 584 LEU A CA 1
ATOM 4660 C C . LEU A 1 584 ? 15.573 0.097 1.505 1.00 93.62 584 LEU A C 1
ATOM 4662 O O . LEU A 1 584 ? 16.707 -0.291 1.790 1.00 93.62 584 LEU A O 1
ATOM 4666 N N . SER A 1 585 ? 15.162 1.335 1.779 1.00 93.12 585 SER A N 1
ATOM 4667 C CA . SER A 1 585 ? 16.000 2.337 2.442 1.00 93.12 585 SER A CA 1
ATOM 4668 C C . SER A 1 585 ? 16.321 1.958 3.885 1.00 93.12 585 SER 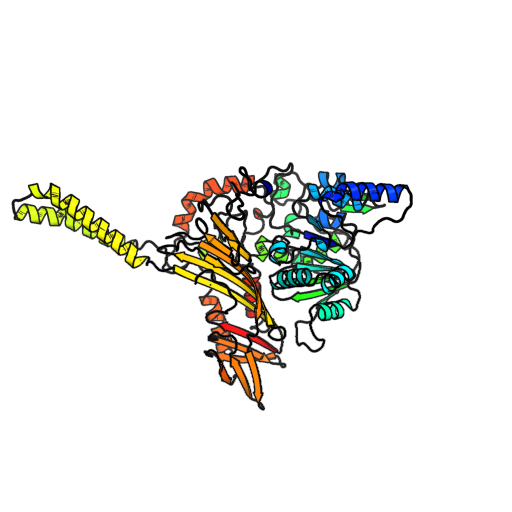A C 1
ATOM 4670 O O . SER A 1 585 ? 17.459 2.151 4.304 1.00 93.12 585 SER A O 1
ATOM 4672 N N . ASP A 1 586 ? 15.372 1.378 4.625 1.00 91.94 586 ASP A N 1
ATOM 4673 C CA . ASP A 1 586 ? 15.582 0.909 5.999 1.00 91.94 586 ASP A CA 1
ATOM 4674 C C . ASP A 1 586 ? 16.583 -0.251 6.047 1.00 91.94 586 ASP A C 1
ATOM 4676 O O . ASP A 1 586 ? 17.533 -0.223 6.835 1.00 91.94 586 ASP A O 1
ATOM 4680 N N . GLN A 1 587 ? 16.461 -1.210 5.117 1.00 93.12 587 GLN A N 1
ATOM 4681 C CA . GLN A 1 587 ? 17.473 -2.254 4.939 1.00 93.12 587 GLN A CA 1
ATOM 4682 C C . GLN A 1 587 ? 18.844 -1.637 4.682 1.00 93.12 587 GLN A C 1
ATOM 4684 O O . GLN A 1 587 ? 19.804 -1.942 5.386 1.00 93.12 587 GLN A O 1
ATOM 4689 N N . MET A 1 588 ? 18.952 -0.719 3.719 1.00 92.62 588 MET A N 1
ATOM 4690 C CA . MET A 1 588 ? 20.225 -0.065 3.436 1.00 92.62 588 MET A CA 1
ATOM 4691 C C . MET A 1 588 ? 20.757 0.698 4.652 1.00 92.62 588 MET A C 1
ATOM 4693 O O . MET A 1 588 ? 21.950 0.597 4.926 1.00 92.62 588 MET A O 1
ATOM 4697 N N . ALA A 1 589 ? 19.928 1.432 5.394 1.00 92.94 589 ALA A N 1
AT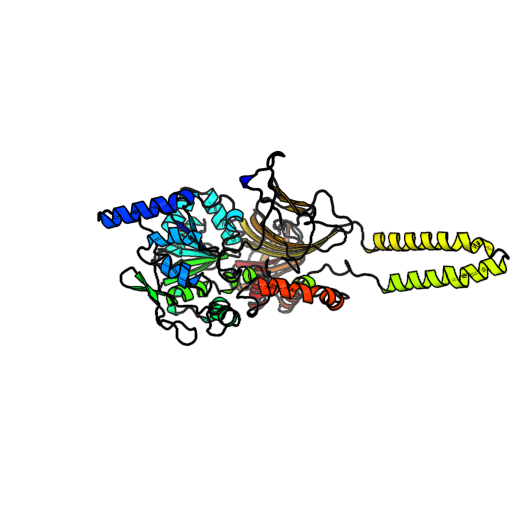OM 4698 C CA . ALA A 1 589 ? 20.345 2.221 6.554 1.00 92.94 589 ALA A CA 1
ATOM 4699 C C . ALA A 1 589 ? 20.902 1.344 7.686 1.00 92.94 589 ALA A C 1
ATOM 4701 O O . ALA A 1 589 ? 21.922 1.689 8.281 1.00 92.94 589 ALA A O 1
ATOM 4702 N N . LYS A 1 590 ? 20.300 0.173 7.918 1.00 91.25 590 LYS A N 1
ATOM 4703 C CA . LYS A 1 590 ? 20.692 -0.781 8.969 1.00 91.25 590 LYS A CA 1
ATOM 4704 C C . LYS A 1 590 ? 21.680 -1.852 8.487 1.00 91.25 590 LYS A C 1
ATOM 4706 O O . LYS A 1 590 ? 21.771 -2.925 9.077 1.00 91.25 590 LYS A O 1
ATOM 4711 N N . GLY A 1 591 ? 22.410 -1.599 7.396 1.00 89.69 591 GLY A N 1
ATOM 4712 C CA . GLY A 1 591 ? 23.421 -2.531 6.875 1.00 89.69 591 GLY A CA 1
ATOM 4713 C C . GLY A 1 591 ? 22.848 -3.892 6.465 1.00 89.69 591 GLY A C 1
ATOM 4714 O O . GLY A 1 591 ? 23.522 -4.904 6.615 1.00 89.69 591 GLY A O 1
ATOM 4715 N N . PHE A 1 592 ? 21.606 -3.894 5.979 1.00 92.44 592 PHE A N 1
ATOM 4716 C CA . PHE A 1 592 ? 20.782 -5.047 5.608 1.00 92.44 592 PHE A CA 1
ATOM 4717 C C . PHE A 1 592 ? 20.361 -5.947 6.771 1.00 92.44 592 PHE A C 1
ATOM 4719 O O . PHE A 1 592 ? 19.886 -7.047 6.528 1.00 92.44 592 PHE A O 1
ATOM 4726 N N . LYS A 1 593 ? 20.475 -5.467 8.019 1.00 89.94 593 LYS A N 1
ATOM 4727 C CA . LYS A 1 593 ? 20.090 -6.193 9.242 1.00 89.94 593 LYS A CA 1
ATOM 4728 C C . LYS A 1 593 ? 18.734 -5.794 9.818 1.00 89.94 593 LYS A C 1
ATOM 4730 O O . LYS A 1 593 ? 18.441 -6.116 10.966 1.00 89.94 593 LYS A O 1
ATOM 4735 N N . ALA A 1 594 ? 17.903 -5.080 9.058 1.00 87.88 594 ALA A N 1
ATOM 4736 C CA . ALA A 1 594 ? 16.668 -4.522 9.605 1.00 87.88 594 ALA A CA 1
ATOM 4737 C C . ALA A 1 594 ? 15.623 -5.587 9.976 1.00 87.88 594 ALA A C 1
ATOM 4739 O O . ALA A 1 594 ? 14.827 -5.345 10.876 1.00 87.88 594 ALA A O 1
ATOM 4740 N N . LEU A 1 595 ? 15.653 -6.760 9.327 1.00 84.88 595 LEU A N 1
ATOM 4741 C CA . LEU A 1 595 ? 14.775 -7.893 9.660 1.00 84.88 595 LEU A CA 1
ATOM 4742 C C . LEU A 1 595 ? 15.214 -8.658 10.921 1.00 84.88 595 LEU A C 1
ATOM 4744 O O . LEU A 1 595 ? 14.468 -9.505 11.395 1.00 84.88 595 LEU A O 1
ATOM 4748 N N . GLY A 1 596 ? 16.394 -8.364 11.478 1.00 87.00 596 GLY A N 1
ATOM 4749 C CA . GLY A 1 596 ? 16.925 -9.071 12.643 1.00 87.00 596 GLY A CA 1
ATOM 4750 C C . GLY A 1 596 ? 17.659 -10.380 12.300 1.00 87.00 596 GLY A C 1
ATOM 4751 O O . GLY A 1 596 ? 18.054 -10.582 11.147 1.00 87.00 596 GLY A O 1
ATOM 4752 N N . PRO A 1 597 ? 17.934 -11.233 13.306 1.00 88.81 597 PRO A N 1
ATOM 4753 C CA . PRO A 1 597 ? 18.636 -12.505 13.115 1.00 88.81 597 PRO A CA 1
ATOM 4754 C C . PRO A 1 597 ? 17.833 -13.486 12.249 1.00 88.81 597 PRO A C 1
ATOM 4756 O O . PRO A 1 597 ? 16.627 -13.327 12.085 1.00 88.81 597 PRO A O 1
ATOM 4759 N N . LYS A 1 598 ? 18.506 -14.513 11.709 1.00 89.44 598 LYS A N 1
ATOM 4760 C CA . LYS A 1 598 ? 17.890 -15.590 10.899 1.00 89.44 598 LYS A CA 1
ATOM 4761 C C . LYS A 1 598 ? 17.065 -15.080 9.710 1.00 89.44 598 LYS A C 1
ATOM 4763 O O . LYS A 1 598 ? 16.036 -15.641 9.343 1.00 89.44 598 LYS A O 1
ATOM 4768 N N . SER A 1 599 ? 17.553 -14.019 9.082 1.00 93.25 599 SER A N 1
ATOM 4769 C CA . SER A 1 599 ? 16.923 -13.377 7.933 1.00 93.25 599 SER A CA 1
ATOM 4770 C C . SER A 1 599 ? 17.892 -13.305 6.754 1.00 93.25 599 SER A C 1
ATOM 4772 O O . SER A 1 599 ? 19.079 -13.620 6.874 1.00 93.25 599 SER A O 1
ATOM 4774 N N . TYR A 1 600 ? 17.400 -12.914 5.582 1.00 95.25 600 TYR A N 1
ATOM 4775 C CA . TYR A 1 600 ? 18.252 -12.697 4.419 1.00 95.25 600 TYR A CA 1
ATOM 4776 C C . TYR A 1 600 ? 17.726 -11.564 3.540 1.00 95.25 600 TYR A C 1
ATOM 4778 O O . TYR A 1 600 ? 16.544 -11.225 3.558 1.00 95.25 600 TYR A O 1
ATOM 4786 N N . VAL A 1 601 ? 18.619 -11.004 2.726 1.00 97.06 601 VAL A N 1
ATOM 4787 C CA . VAL A 1 601 ? 18.292 -10.052 1.664 1.00 97.06 601 VAL A CA 1
ATOM 4788 C C . VAL A 1 601 ? 18.919 -10.550 0.369 1.00 97.06 601 VAL A C 1
ATOM 4790 O O . VAL A 1 601 ? 20.128 -10.774 0.295 1.00 97.06 601 VAL A O 1
ATOM 4793 N N . ALA A 1 602 ? 18.097 -10.723 -0.663 1.00 97.31 602 ALA A N 1
ATOM 4794 C CA . ALA A 1 602 ? 18.526 -11.222 -1.963 1.00 97.31 602 ALA A CA 1
ATOM 4795 C C . ALA A 1 602 ? 18.210 -10.216 -3.075 1.00 97.31 602 ALA A C 1
ATOM 4797 O O . ALA A 1 602 ? 17.117 -9.656 -3.130 1.00 97.31 602 ALA A O 1
ATOM 4798 N N . ILE A 1 603 ? 19.157 -10.028 -3.992 1.00 97.75 603 ILE A N 1
ATOM 4799 C CA . ILE A 1 603 ? 18.924 -9.413 -5.300 1.00 97.75 603 ILE A CA 1
ATOM 4800 C C . ILE A 1 603 ? 18.773 -10.562 -6.292 1.00 97.75 603 ILE A C 1
ATOM 4802 O O . ILE A 1 603 ? 19.695 -11.361 -6.460 1.00 97.75 603 ILE A O 1
ATOM 4806 N N . VAL A 1 604 ? 17.617 -10.648 -6.939 1.00 97.12 604 VAL A N 1
ATOM 4807 C CA . VAL A 1 604 ? 17.271 -11.707 -7.897 1.00 97.12 604 VAL A CA 1
ATOM 4808 C C . VAL A 1 604 ? 17.023 -11.121 -9.281 1.00 97.12 604 VAL A C 1
ATOM 4810 O O . VAL A 1 604 ? 16.738 -9.932 -9.400 1.00 97.12 604 VAL A O 1
ATOM 4813 N N . GLU A 1 605 ? 17.110 -11.947 -10.325 1.00 94.56 605 GLU A N 1
ATOM 4814 C CA . GLU A 1 605 ? 16.750 -11.522 -11.688 1.00 94.56 605 GLU A CA 1
ATOM 4815 C C . GLU A 1 605 ? 15.267 -11.150 -11.792 1.00 94.56 605 GLU A C 1
ATOM 4817 O O . GLU A 1 605 ? 14.926 -10.068 -12.269 1.00 94.56 605 GLU A O 1
ATOM 4822 N N . ARG A 1 606 ? 14.382 -12.038 -11.325 1.00 93.56 606 ARG A N 1
ATOM 4823 C CA . ARG A 1 606 ? 12.939 -11.802 -11.256 1.00 93.56 606 ARG A CA 1
ATOM 4824 C C . ARG A 1 606 ? 12.322 -12.732 -10.225 1.00 93.56 606 ARG A C 1
ATOM 4826 O O . ARG A 1 606 ? 12.391 -13.945 -10.377 1.00 93.56 606 ARG A O 1
ATOM 4833 N N . PHE A 1 607 ? 11.649 -12.183 -9.221 1.00 96.12 607 PHE A N 1
ATOM 4834 C CA . PHE A 1 607 ? 10.890 -13.030 -8.309 1.00 96.12 607 PHE A CA 1
ATOM 4835 C C . PHE A 1 607 ? 9.626 -13.567 -9.011 1.00 96.12 607 PHE A C 1
ATOM 4837 O O . PHE A 1 607 ? 8.889 -12.756 -9.583 1.00 96.12 607 PHE A O 1
ATOM 4844 N N . PRO A 1 608 ? 9.359 -14.890 -9.003 1.00 95.00 608 PRO A N 1
ATOM 4845 C CA . PRO A 1 608 ? 8.240 -15.478 -9.747 1.00 95.00 608 PRO A CA 1
ATOM 4846 C C . PRO A 1 608 ? 6.874 -14.888 -9.390 1.00 95.00 608 PRO A C 1
ATOM 4848 O O . PRO A 1 608 ? 6.054 -14.669 -10.278 1.00 95.00 608 PRO A O 1
ATOM 4851 N N . GLU A 1 609 ? 6.660 -14.552 -8.115 1.00 96.31 609 GLU A N 1
ATOM 4852 C CA . GLU A 1 609 ? 5.374 -14.022 -7.649 1.00 96.31 609 GLU A CA 1
ATOM 4853 C C . GLU A 1 609 ? 5.145 -12.546 -7.990 1.00 96.31 609 GLU A C 1
ATOM 4855 O O . GLU A 1 609 ? 4.055 -12.041 -7.733 1.00 96.31 609 GLU A O 1
ATOM 4860 N N . THR A 1 610 ? 6.127 -11.842 -8.570 1.00 96.31 610 THR A N 1
ATOM 4861 C CA . THR A 1 610 ? 5.963 -10.461 -9.047 1.00 96.31 610 THR A CA 1
ATOM 4862 C C . THR A 1 610 ? 5.313 -10.462 -10.438 1.00 96.31 610 THR A C 1
ATOM 4864 O O . THR A 1 610 ? 5.985 -10.769 -11.433 1.00 96.31 610 THR A O 1
ATOM 4867 N N . PRO A 1 611 ? 4.013 -10.116 -10.550 1.00 94.38 611 PRO A N 1
ATOM 4868 C CA . PRO A 1 611 ? 3.284 -10.211 -11.809 1.00 94.38 611 PRO A CA 1
ATOM 4869 C C . PRO A 1 611 ? 3.686 -9.059 -12.731 1.00 94.38 611 PRO A C 1
ATOM 4871 O O . PRO A 1 611 ? 3.738 -7.916 -12.293 1.00 94.38 611 PRO A O 1
ATOM 4874 N N . LEU A 1 612 ? 3.961 -9.333 -14.009 1.00 92.62 612 LEU A N 1
ATOM 4875 C CA . LEU A 1 612 ? 4.463 -8.321 -14.951 1.00 92.62 612 LEU A CA 1
ATOM 4876 C C . LEU A 1 612 ? 3.463 -7.919 -16.034 1.00 92.62 612 LEU A C 1
ATOM 4878 O O . LEU A 1 612 ? 3.812 -7.106 -16.885 1.00 92.62 612 LEU A O 1
ATOM 4882 N N . GLY A 1 613 ? 2.269 -8.503 -16.084 1.00 89.81 613 GLY A N 1
ATOM 4883 C CA . GLY A 1 613 ? 1.290 -8.163 -17.119 1.00 89.81 613 GLY A CA 1
ATOM 4884 C C . GLY A 1 613 ? 1.643 -8.630 -18.538 1.00 89.81 613 GLY A C 1
ATOM 4885 O O . GLY A 1 613 ? 0.801 -8.532 -19.423 1.00 89.81 613 GLY A O 1
ATOM 4886 N N . LEU A 1 614 ? 2.872 -9.093 -18.777 1.00 86.88 614 LEU A N 1
ATOM 4887 C CA . LEU A 1 614 ? 3.384 -9.543 -20.068 1.00 86.88 614 LEU A CA 1
ATOM 4888 C C . LEU A 1 614 ? 3.584 -11.059 -20.018 1.00 86.88 614 LEU A C 1
ATOM 4890 O O . LEU A 1 614 ? 4.266 -11.542 -19.108 1.00 86.88 614 LEU A O 1
ATOM 4894 N N . ASP A 1 615 ? 2.998 -11.759 -20.989 1.00 62.66 615 ASP A N 1
ATOM 4895 C CA . ASP A 1 615 ? 3.197 -13.194 -21.229 1.00 62.66 615 ASP A CA 1
ATOM 4896 C C . ASP A 1 615 ? 4.500 -13.471 -21.994 1.00 62.66 615 ASP A C 1
ATOM 4898 O O . ASP A 1 615 ? 4.824 -12.689 -22.926 1.00 62.66 615 ASP A O 1
#

Radius of gyration: 29.1 Å; Cα contacts (8 Å, |Δi|>4): 1120; chains: 1; bounding box: 71×59×100 Å

Nearest PDB structures (foldseek):
  7zyf-assembly1_A  TM=4.189E-01  e=6.294E-03  Homo sapiens
  8cgw-assembly2_B  TM=4.734E-01  e=3.250E-02  Homo sapiens
  7zyf-assembly2_B  TM=4.267E-01  e=2.472E-02  Homo sapiens
  4e36-assembly2_B  TM=4.232E-01  e=2.341E-02  Homo sapiens
  5c97-assembly2_B  TM=4.142E-01  e=7.387E-02  Homo sapiens

Foldseek 3Di:
DWDWDDDPNHTDVVRTGPDDDVQPDDPVLADALLFFQEEEEEQQDDALVCLVVLLVVQVVCVVVVHDHDDDFQCLQVLLLRDAQPCPVSLVQQFAASSSVSVCVVVRPRYYYHYLVPQDLFLVVCVSGLEYEYEPVSLVCCLPPPVSSNVSVLQNQLLQHEYEYELCAPCNQVVVCVSVVHDPPDPFDGKDKDKLVPQDLVLLAVSLVLQFPPQPLCVVSVGHSFWWDDDPNGIDTDPQDDRSDGNDLWDIWIWIKDRRNLHIYIYTNHRCGPIGNNSVSSVCSVCSSLSRRNLLQQLADLAAFNPLPLLQADFQALQDPVVVVVVLVVVLCCCLPPVVCVVCVVVVNNVCNVPCNVVSVVVSVVVVVVVLCVSNDQAKDKQKDKDKDADLVQQKIKMKMKMKIAGQAWDQQAFWAAPQKDKDWRDRQNNPDCLDDWDWDDDRITGTHRSQTHHRDMTIIIMMGIDGHNFDWDWDDDPPWIKIFGRLQFFFQKKWAQAPVRFIWIDGGHGHRRMDITHGDDPVSLVVVVVVSVVSDRGRHPSDDPVVVPVPPVVVSCVSSVSSSYSCPPPDRSGSCSHSGNVVVVCCNVVSNCNRDHRDMDTDTPDRPRPRRSDD

Mean predicted aligned error: 8.35 Å

Sequence (615 aa):
MSVLTFEDGNKLDELSNQGFSVVSFYANGFYTEAYPSTIVFHRNAPPRDLRSNWVLEQATLEEEGKPTVELPDLRILFNEQTLPNNQQLQSHFRDSSNNTLTALDFLTRSDVAPLTDMPTTWQGLSSADFILLDREDFTTLHDKYPDRFAALHNWILSGGNLLIWNAEQDGPQAIDQLLGHKDTDDRPQWQRMSSEDVELRDLGIFNKMRQPGNRFTAANAGTYKPLGIRNGKLVETDDRQSGKVTDPGDSLQLATRDEGFGRMLLVQENPFPGSVGSWERIFATFEGQRLAWFQRHGMSRLRENPGFWEFLIPGVGVAPVTTFELLITLFVIVIGPVNYFLLRSLGRLNFLIVTVPVGALLVTFLLMGYAFVSDGLHTQSRIRSVTLLDQHTGQGATWSRQSYYAGLASSSGLTFPLDTAIYDYEQYPLTQHTGQKRLNWGDNQVLRGGYFRSRVTQQYLAIRPFETPLKLNISSSGDQLSVQNQLSTNVLKLLVIDDKQDTFYAGNLKTDATSTLQPATPSDISDFRRTINDAGLNIPEGFDRRAYVRIDSRQHNYYIQSSNTPELYLAPPTFGQSLLERQLSDQMAKGFKALGPKSYVAIVERFPETPLGLD

Secondary structure (DSSP, 8-state):
--EEEEETTEEEEEEEETT--SS---TT----SSSPPEEEE-TTPPPGGGHHHHHHHHHHHHHTTPPPPP----HHHHHHHS-S-THHHHHHSSS-GGGHHHHGGG-TTEEEE-GGGS-SSGGGGTT-SEEEEEHHHHHHHHHH-HHHHHHHHHHHHTT-EEEEES--TTHHHHHHHHTT--TT--PPPPEEEEGGG--GGGGTHHHHHTSTT-HHHHHTT-----EEEETTEEEE---EETTEES---S--EEEEEEETTEEEEEESS---S--HHHHHHHHHHTTTTTTSHHHHHT--SSS--GGGGGGPPTTSS---HHHHHHHHHHHHHIIIIIHHHHHHHTT-GGGHHHHHHHHHHHHHHHHHHHHHHHH-SSEEEEEEEEEEEETTTTEEEEEEEEEEEESS--TT-EEEETT-EEEE--SSTTT-----EEEEESSEEEEEETTS-BTSEEEEEEEEEEE---EEEEEEETTEEEEEEESSS-EEEEEEE-TT--EEEEEEE-TT-EEE-EEPPHHHHHHHHHHHHHTSS-PPTT--HHHHHHHHHHHHHHHHHHTT-GGGGT----GGGSHHHHHHHHHHHTTT-TT-SSEEEEEES--TTS--S--